Protein AF-A0A0F9T8N3-F1 (afdb_monomer_lite)

pLDDT: mean 82.95, std 15.6, range [21.98, 98.44]

Secondary structure (DSSP, 8-state):
-------EE--SSTTSS-HHHHHHHHHHHHHHHHHHT--EEB-TT-THHHHBTT--PPBPPSS---EEE-TT--S-TTTSSPPPTT-EEE------GGGTGGGHHHHHHHTPBPHHHHHHHHHHHHHS--BTTB-EEEEEE--GGGGSTT--PPPHHHHHHHHHHHGGGSSS-EEEEEES-HHHHHHHHGGG--B----SSHHHHHHHHHHHHTT-SEEE--SSHHHHHHHHH-TT--EEEEEETTTTEEEE--TTSS-SSPPP------EEEET-TTPPPTTSEEEESS--SS-SEE--TTS-SS-TT-EEEEEEES-GGGS---GGGGT-TTS-GGG-HHHHHHHHHHHHEEEEEEEEEEEEBHHHHHHHHHHS-HHHHHHHHHHHHB--GGG-GGGB--S-B-HHHHHHHHHHHT-EEEEEE---SGGGGTS-EEEEEEE-

Sequence (444 aa):
MFIAMEKLDCYETVGNRSYGNELFQYAALKIYAKERGCEVQIPKGWIGRELFEGCNDPVLSSSPRPHIDLGSSQLPIWSNGVLGPDCDVYGYFQYHTSHYAPYKDFFRKLFVPKNELREKTDSFLRQHPRGVSSSLICIHIRRGDYCNPPNRVAPSQWYVDWLDKNLERFDNPTIFIASDDLEMVIPDFKKYAPVMCKPTNEAMGMFLDHYVMQHADVLLASNSTFSFTAAMLNEKGGEFWRPDYQGEKLVSFDPWDSDPISPFPHHKAVKLHLGCGRQRLEGYVNIDCRKSKGTDVVCDIRALPYAENSVDTIESYHVFEHMPVCLHANVDDKYGEKYGLLITVLKEWYRVLKPGGNLVIEMPDLDKVLEVYLEADEAGKEKLLIGIYGSFRGGDDTDIHRWGANEARLDYMLVKAGFKYIKFTEAQDYHRDFCPCLRVEAIK

Foldseek 3Di:
DDDDQFAPEAPDQAQPDDPLLNLLVVLLNVVLCVLVVHAYADDPNGCLVVWAPPPPGHHHDPDDAAEDECEPPQDRPNPDDDPDGRYHYDDSNQHFLLVCLVVLVVSLNSRHTDPVLVVVLVVVCVVQDDDPQEFEEEEEFEDPPQVDPPHDGQDLVQVVVVCVVCVVVHHHYAYEYDYPCCVVNCVSCVVVVHDYDDDPDDVSRLSSSLCVLLAGLEYEDELDSSSLVSLSNNPPNHWYWYDDQVVSHIDTDRSNRGRSGDPNPPPLQAEAEEQCPQPADPSYQYEHCDDYVRHPYNDDLLADPAAFQAHQEYEYEAQLLLDDADCVVVVDCVCPPVRGSSLSSLLNVNRRHHAFHKYKYKAFAVVQLVVVLVVDDPVLVVLSVCSAFFDCPPVDSSRGRNGHDHPVVVVVSNVSSPWDPKDKDADDDPCVVRHHMIMIMTGD

Radius of gyration: 29.9 Å; chains: 1; bounding box: 74×40×86 Å

InterPro domains:
  IPR002516 Glycosyl transferase, family 11 [PF01531] (84-237)
  IPR002516 Glycosyl transferase, family 11 [PTHR11927] (17-236)
  IPR013216 Methyltransferase type 11 [PF08241] (297-361)
  IPR029063 S-adenosyl-L-methionine-dependent methyltransferase superfamily [G3DSA:3.40.50.150] (272-434)
  IPR029063 S-adenosyl-L-methionine-dependent methyltransferase superfamily [SSF53335] (293-431)

Organism: NCBI:txid412755

Structure (mmCIF, N/CA/C/O backbone):
data_AF-A0A0F9T8N3-F1
#
_entry.id   AF-A0A0F9T8N3-F1
#
loop_
_atom_site.group_PDB
_atom_site.id
_atom_site.type_symbol
_atom_site.label_atom_id
_atom_site.label_alt_id
_atom_site.label_comp_id
_atom_site.label_asym_id
_atom_site.label_entity_id
_atom_site.label_seq_id
_atom_site.pdbx_PDB_ins_code
_atom_site.Cartn_x
_atom_site.Cartn_y
_atom_site.Cartn_z
_atom_site.occupancy
_atom_site.B_iso_or_equiv
_atom_site.auth_seq_id
_atom_site.auth_comp_id
_atom_site.auth_asym_id
_atom_site.auth_atom_id
_atom_site.pdbx_PDB_model_num
ATOM 1 N N . MET A 1 1 ? 20.100 -17.324 42.362 1.00 23.47 1 MET A N 1
ATOM 2 C CA . MET A 1 1 ? 20.899 -17.367 41.122 1.00 23.47 1 MET A CA 1
ATOM 3 C C . MET A 1 1 ? 20.489 -16.147 40.321 1.00 23.47 1 MET A C 1
ATOM 5 O O . MET A 1 1 ? 19.392 -16.121 39.785 1.00 23.47 1 MET A O 1
ATOM 9 N N . PHE A 1 2 ? 21.279 -15.082 40.448 1.00 21.98 2 PHE A N 1
ATOM 10 C CA . PHE A 1 2 ? 21.003 -13.757 39.899 1.00 21.98 2 PHE A CA 1
ATOM 11 C C . PHE A 1 2 ? 21.399 -13.759 38.426 1.00 21.98 2 PHE A C 1
ATOM 13 O O . PHE A 1 2 ? 22.580 -13.873 38.112 1.00 21.98 2 PHE A O 1
ATOM 20 N N . ILE A 1 3 ? 20.409 -13.687 37.544 1.00 22.20 3 ILE A N 1
ATOM 21 C CA . ILE A 1 3 ? 20.618 -13.355 36.139 1.00 22.20 3 ILE A CA 1
ATOM 22 C C . ILE A 1 3 ? 20.354 -11.857 36.058 1.00 22.20 3 ILE A C 1
ATOM 24 O O . ILE A 1 3 ? 19.291 -11.397 36.478 1.00 22.20 3 ILE A O 1
ATOM 28 N N . ALA A 1 4 ? 21.370 -11.106 35.641 1.00 24.67 4 ALA A N 1
ATOM 29 C CA . ALA A 1 4 ? 21.288 -9.670 35.453 1.00 24.67 4 ALA A CA 1
ATOM 30 C C . ALA A 1 4 ? 20.106 -9.360 34.525 1.00 24.67 4 ALA A C 1
ATOM 32 O O . ALA A 1 4 ? 20.052 -9.818 33.387 1.00 24.67 4 ALA A O 1
ATOM 33 N N . MET A 1 5 ? 19.125 -8.647 35.074 1.00 30.55 5 MET A N 1
ATOM 34 C CA . MET A 1 5 ? 18.018 -8.062 34.334 1.00 30.55 5 MET A CA 1
ATOM 35 C C . MET A 1 5 ? 18.575 -6.871 33.565 1.00 30.55 5 MET A C 1
ATOM 37 O O . MET A 1 5 ? 18.751 -5.795 34.134 1.00 30.55 5 MET A O 1
ATOM 41 N N . GLU A 1 6 ? 18.894 -7.076 32.295 1.00 30.94 6 GLU A N 1
ATOM 42 C CA . GLU A 1 6 ? 19.261 -5.983 31.407 1.00 30.94 6 GLU A CA 1
ATOM 43 C C . GLU A 1 6 ? 17.994 -5.470 30.716 1.00 30.94 6 GLU A C 1
ATOM 45 O O . GLU A 1 6 ? 17.181 -6.227 30.178 1.00 30.94 6 GLU A O 1
ATOM 50 N N . LYS A 1 7 ? 17.772 -4.166 30.861 1.00 33.81 7 LYS A N 1
ATOM 51 C CA . LYS A 1 7 ? 16.588 -3.454 30.394 1.00 33.81 7 LYS A CA 1
ATOM 52 C C . LYS A 1 7 ? 16.575 -3.440 28.867 1.00 33.81 7 LYS A C 1
ATOM 54 O O . LYS A 1 7 ? 17.616 -3.261 28.235 1.00 33.81 7 LYS A O 1
ATOM 59 N N . LEU A 1 8 ? 15.398 -3.620 28.273 1.00 36.78 8 LEU A N 1
ATOM 60 C CA . LEU A 1 8 ? 15.206 -3.348 26.855 1.00 36.78 8 LEU A CA 1
ATOM 61 C C . LEU A 1 8 ? 14.722 -1.904 26.737 1.00 36.78 8 LEU A C 1
ATOM 63 O O . LEU A 1 8 ? 13.536 -1.609 26.866 1.00 36.78 8 LEU A O 1
ATOM 67 N N . ASP A 1 9 ? 15.651 -0.989 26.529 1.00 40.28 9 ASP A N 1
ATOM 68 C CA . ASP A 1 9 ? 15.344 0.432 26.467 1.00 40.28 9 ASP A CA 1
ATOM 69 C C . ASP A 1 9 ? 15.133 0.837 25.006 1.00 40.28 9 ASP A C 1
ATOM 71 O O . ASP A 1 9 ? 16.091 1.103 24.300 1.00 40.28 9 ASP A O 1
ATOM 75 N N . CYS A 1 10 ? 13.884 0.835 24.528 1.00 36.09 10 CYS A N 1
ATOM 76 C CA . CYS A 1 10 ? 13.581 1.114 23.122 1.00 36.09 10 CYS A CA 1
ATOM 77 C C . CYS A 1 10 ? 13.304 2.599 22.852 1.00 36.09 10 CYS A C 1
ATOM 79 O O . CYS A 1 10 ? 12.267 3.118 23.273 1.00 36.09 10 CYS A O 1
ATOM 81 N N . TYR A 1 11 ? 14.160 3.264 22.070 1.00 42.41 11 TYR A N 1
ATOM 82 C CA . TYR A 1 11 ? 13.862 4.577 21.488 1.00 42.41 11 TYR A CA 1
ATOM 83 C C . TYR A 1 11 ? 13.110 4.513 20.138 1.00 42.41 11 TYR A C 1
ATOM 85 O O . TYR A 1 11 ? 13.311 3.628 19.309 1.00 42.41 11 TYR A O 1
ATOM 93 N N . GLU A 1 12 ? 12.266 5.533 19.936 1.00 38.94 12 GLU A N 1
ATOM 94 C CA . GLU A 1 12 ? 11.728 6.065 18.667 1.00 38.94 12 GLU A CA 1
ATOM 95 C C . GLU A 1 12 ? 10.591 5.369 17.900 1.00 38.94 12 GLU A C 1
ATOM 97 O O . GLU A 1 12 ? 10.135 5.906 16.888 1.00 38.94 12 GLU A O 1
ATOM 102 N N . THR A 1 13 ? 10.047 4.246 18.365 1.00 46.28 13 THR A N 1
ATOM 103 C CA . THR A 1 13 ? 8.882 3.641 17.686 1.00 46.28 13 THR A CA 1
ATOM 104 C C . THR A 1 13 ? 7.571 4.323 18.059 1.00 46.28 13 THR A C 1
ATOM 106 O O . THR A 1 13 ? 6.827 4.750 17.177 1.00 46.28 13 THR A O 1
ATOM 109 N N . VAL A 1 14 ? 7.332 4.476 19.358 1.00 42.09 14 VAL A N 1
ATOM 110 C CA . VAL A 1 14 ? 6.083 4.953 19.957 1.00 42.09 14 VAL A CA 1
ATOM 111 C C . VAL A 1 14 ? 6.136 6.480 20.171 1.00 42.09 14 VAL A C 1
ATOM 113 O O . VAL A 1 14 ? 6.988 6.950 20.917 1.00 42.09 14 VAL A O 1
ATOM 116 N N . GLY A 1 15 ? 5.248 7.271 19.552 1.00 35.16 15 GLY A N 1
ATOM 117 C CA . GLY A 1 15 ? 5.196 8.742 19.684 1.00 35.16 15 GLY A CA 1
ATOM 118 C C . GLY A 1 15 ? 5.500 9.546 18.408 1.00 35.16 15 GLY A C 1
ATOM 119 O O . GLY A 1 15 ? 5.408 10.769 18.441 1.00 35.16 15 GLY A O 1
ATOM 120 N N . ASN A 1 16 ? 5.862 8.885 17.299 1.00 39.91 16 ASN A N 1
ATOM 121 C CA . ASN A 1 16 ? 6.249 9.518 16.022 1.00 39.91 16 ASN A CA 1
ATOM 122 C C . ASN A 1 16 ? 5.391 9.060 14.823 1.00 39.91 16 ASN A C 1
ATOM 124 O O . ASN A 1 16 ? 5.758 9.287 13.667 1.00 39.91 16 ASN A O 1
ATOM 128 N N . ARG A 1 17 ? 4.287 8.337 15.059 1.00 56.03 17 ARG A N 1
ATOM 129 C CA . ARG A 1 17 ? 3.498 7.671 14.005 1.00 56.03 17 ARG A CA 1
ATOM 130 C C . ARG A 1 17 ? 1.997 7.732 14.302 1.00 56.03 17 ARG A C 1
ATOM 132 O O . ARG A 1 17 ? 1.576 8.080 15.393 1.00 56.03 17 ARG A O 1
ATOM 139 N N . SER A 1 18 ? 1.166 7.379 13.318 1.00 70.44 18 SER A N 1
ATOM 140 C CA . SER A 1 18 ? -0.295 7.354 13.478 1.00 70.44 18 SER A CA 1
ATOM 141 C C . SER A 1 18 ? -0.723 6.422 14.622 1.00 70.44 18 SER A C 1
ATOM 143 O O . SER A 1 18 ? -0.261 5.283 14.671 1.00 70.44 18 SER A O 1
ATOM 145 N N . TYR A 1 19 ? -1.668 6.861 15.455 1.00 81.44 19 TYR A N 1
ATOM 146 C CA . TYR A 1 19 ? -2.186 6.190 16.661 1.00 81.44 19 TYR A CA 1
ATOM 147 C C . TYR A 1 19 ? -2.216 4.645 16.646 1.00 81.44 19 TYR A C 1
ATOM 149 O O . TYR A 1 19 ? -1.677 4.010 17.547 1.00 81.44 19 TYR A O 1
ATOM 157 N N . GLY A 1 20 ? -2.795 4.013 15.616 1.00 85.56 20 GLY A N 1
ATOM 158 C CA . GLY A 1 20 ? -2.888 2.545 15.534 1.00 85.56 20 GLY A CA 1
ATOM 159 C C . GLY A 1 20 ? -1.531 1.827 15.465 1.00 85.56 20 GLY A C 1
ATOM 160 O O . GLY A 1 20 ? -1.391 0.723 15.987 1.00 85.56 20 GLY A O 1
ATOM 161 N N . ASN A 1 21 ? -0.514 2.457 14.872 1.00 85.19 21 ASN A N 1
ATOM 162 C CA . ASN A 1 21 ? 0.845 1.909 14.815 1.00 85.19 21 ASN A CA 1
ATOM 163 C C . ASN A 1 21 ? 1.481 1.887 16.206 1.00 85.19 21 ASN A C 1
ATOM 165 O O . ASN A 1 21 ? 2.133 0.910 16.565 1.00 85.19 21 ASN A O 1
ATOM 169 N N . GLU A 1 22 ? 1.245 2.934 16.996 1.00 86.81 22 GLU A N 1
ATOM 170 C CA . GLU A 1 22 ? 1.796 3.051 18.345 1.00 86.81 22 GLU A CA 1
ATOM 171 C C . GLU A 1 22 ? 1.259 1.966 19.278 1.00 86.81 22 GLU A C 1
ATOM 173 O O . GLU A 1 22 ? 2.001 1.467 20.123 1.00 86.81 22 GLU A O 1
ATOM 178 N N . LEU A 1 23 ? 0.003 1.539 19.094 1.00 92.19 23 LEU A N 1
ATOM 179 C CA . LEU A 1 23 ? -0.562 0.424 19.858 1.00 92.19 23 LEU A CA 1
ATOM 180 C C . LEU A 1 23 ? 0.153 -0.897 19.537 1.00 92.19 23 LEU A C 1
ATOM 182 O O . LEU A 1 23 ? 0.527 -1.625 20.453 1.00 92.19 23 LEU A O 1
ATOM 186 N N . PHE A 1 24 ? 0.411 -1.200 18.259 1.00 91.62 24 PHE A N 1
ATOM 187 C CA . PHE A 1 24 ? 1.183 -2.394 17.883 1.00 91.62 24 PHE A CA 1
ATOM 188 C C . PHE A 1 24 ? 2.603 -2.362 18.444 1.00 91.62 24 PHE A C 1
ATOM 190 O O . PHE A 1 24 ? 3.082 -3.369 18.969 1.00 91.62 24 PHE A O 1
ATOM 197 N N . GLN A 1 25 ? 3.252 -1.200 18.377 1.00 88.12 25 GLN A N 1
ATOM 198 C CA . GLN A 1 25 ? 4.602 -1.012 18.891 1.00 88.12 25 GLN A CA 1
ATOM 199 C C . GLN A 1 25 ? 4.673 -1.190 20.402 1.00 88.12 25 GLN A C 1
ATOM 201 O O . GLN A 1 25 ? 5.461 -2.004 20.883 1.00 88.12 25 GLN A O 1
ATOM 206 N N . TYR A 1 26 ? 3.800 -0.516 21.149 1.00 92.00 26 TYR A N 1
ATOM 207 C CA . TYR A 1 26 ? 3.738 -0.677 22.594 1.00 92.00 26 TYR A CA 1
ATOM 208 C C . TYR A 1 26 ? 3.430 -2.130 22.980 1.00 92.00 26 TYR A C 1
ATOM 210 O O . TYR A 1 26 ? 4.138 -2.719 23.794 1.00 92.00 26 TYR A O 1
ATOM 218 N N . ALA A 1 27 ? 2.437 -2.757 22.343 1.00 94.75 27 ALA A N 1
ATOM 219 C CA . ALA A 1 27 ? 2.073 -4.138 22.635 1.00 94.75 27 ALA A CA 1
ATOM 220 C C . ALA A 1 27 ? 3.212 -5.126 22.360 1.00 94.75 27 ALA A C 1
ATOM 222 O O . ALA A 1 27 ? 3.481 -5.986 23.197 1.00 94.75 27 ALA A O 1
ATOM 223 N N . ALA A 1 28 ? 3.905 -4.995 21.226 1.00 91.81 28 ALA A N 1
ATOM 224 C CA . ALA A 1 28 ? 5.036 -5.849 20.878 1.00 91.81 28 ALA A CA 1
ATOM 225 C C . ALA A 1 28 ? 6.149 -5.779 21.930 1.00 91.81 28 ALA A C 1
ATOM 227 O O . ALA A 1 28 ? 6.637 -6.817 22.381 1.00 91.81 28 ALA A O 1
ATOM 228 N N . LEU A 1 29 ? 6.503 -4.566 22.364 1.00 88.75 29 LEU A N 1
ATOM 229 C CA . LEU A 1 29 ? 7.521 -4.345 23.391 1.00 88.75 29 LEU A CA 1
ATOM 230 C C . LEU A 1 29 ? 7.099 -4.925 24.744 1.00 88.75 29 LEU A C 1
ATOM 232 O O . LEU A 1 29 ? 7.886 -5.600 25.405 1.00 88.75 29 LEU A O 1
ATOM 236 N N . LYS A 1 30 ? 5.839 -4.733 25.148 1.00 92.62 30 LYS A N 1
ATOM 237 C CA . LYS A 1 30 ? 5.315 -5.293 26.402 1.00 92.62 30 LYS A CA 1
ATOM 238 C C . LYS A 1 30 ? 5.228 -6.820 26.372 1.00 92.62 30 LYS A C 1
ATOM 240 O O . LYS A 1 30 ? 5.481 -7.449 27.398 1.00 92.62 30 LYS A O 1
ATOM 245 N N . ILE A 1 31 ? 4.900 -7.420 25.226 1.00 93.56 31 ILE A N 1
ATOM 246 C CA . ILE A 1 31 ? 4.918 -8.879 25.039 1.00 93.56 31 ILE A CA 1
ATOM 247 C C . ILE A 1 31 ? 6.353 -9.396 25.127 1.00 93.56 31 ILE A C 1
ATOM 249 O O . ILE A 1 31 ? 6.613 -10.322 25.888 1.00 93.56 31 ILE A O 1
ATOM 253 N N . TYR A 1 32 ? 7.298 -8.762 24.432 1.00 89.50 32 TYR A N 1
ATOM 254 C CA . TYR A 1 32 ? 8.711 -9.122 24.531 1.00 89.50 32 TYR A CA 1
ATOM 255 C C . TYR A 1 32 ? 9.209 -9.070 25.979 1.00 89.50 32 TYR A C 1
ATOM 257 O O . TYR A 1 32 ? 9.797 -10.031 26.469 1.00 89.50 32 TYR A O 1
ATOM 265 N N . ALA A 1 33 ? 8.908 -7.986 26.694 1.00 87.69 33 ALA A N 1
ATOM 266 C CA . ALA A 1 33 ? 9.271 -7.832 28.097 1.00 87.69 33 ALA A CA 1
ATOM 267 C C . ALA A 1 33 ? 8.669 -8.906 29.000 1.00 87.69 33 ALA A C 1
ATOM 269 O O . ALA A 1 33 ? 9.348 -9.418 29.889 1.00 87.69 33 ALA A O 1
ATOM 270 N N . LYS A 1 34 ? 7.419 -9.298 28.740 1.00 89.44 34 LYS A N 1
ATOM 271 C CA . LYS A 1 34 ? 6.764 -10.405 29.437 1.00 89.44 34 LYS A CA 1
ATOM 272 C C . LYS A 1 34 ? 7.476 -11.740 29.183 1.00 89.44 34 LYS A C 1
ATOM 274 O O . LYS A 1 34 ? 7.711 -12.471 30.139 1.00 89.44 34 LYS A O 1
ATOM 279 N N . GLU A 1 35 ? 7.837 -12.034 27.935 1.00 88.88 35 GLU A N 1
ATOM 280 C CA . GLU A 1 35 ? 8.493 -13.290 27.534 1.00 88.88 35 GLU A CA 1
ATOM 281 C C . GLU A 1 35 ? 9.959 -13.380 27.982 1.00 88.88 35 GLU A C 1
ATOM 283 O O . GLU A 1 35 ? 10.476 -14.469 28.234 1.00 88.88 35 GLU A O 1
ATOM 288 N N . ARG A 1 36 ? 10.651 -12.241 28.082 1.00 84.75 36 ARG A N 1
ATOM 289 C CA . ARG A 1 36 ? 12.075 -12.178 28.449 1.00 84.75 36 ARG A CA 1
ATOM 290 C C . ARG A 1 36 ? 12.331 -11.782 29.899 1.00 84.75 36 ARG A C 1
ATOM 292 O O . ARG A 1 36 ? 13.467 -11.876 30.351 1.00 84.75 36 ARG A O 1
ATOM 299 N N . GLY A 1 37 ? 11.303 -11.356 30.631 1.00 83.81 37 GLY A N 1
ATOM 300 C CA . GLY A 1 37 ? 11.442 -10.875 32.004 1.00 83.81 37 GLY A CA 1
ATOM 301 C C . GLY A 1 37 ? 12.258 -9.583 32.112 1.00 83.81 37 GLY A C 1
ATOM 302 O O . GLY A 1 37 ? 12.978 -9.409 33.093 1.00 83.81 37 GLY A O 1
ATOM 303 N N . CYS A 1 38 ? 12.172 -8.701 31.111 1.00 79.62 38 CYS A N 1
ATOM 304 C CA . CYS A 1 38 ? 12.873 -7.415 31.091 1.00 79.62 38 CYS A CA 1
ATOM 305 C C . CYS A 1 38 ? 11.910 -6.232 31.287 1.00 79.62 38 CYS A C 1
ATOM 307 O O . CYS A 1 38 ? 10.689 -6.376 31.238 1.00 79.62 38 CYS A O 1
ATOM 309 N N . GLU A 1 39 ? 12.466 -5.048 31.532 1.00 82.50 39 GLU A N 1
ATOM 310 C CA . GLU A 1 39 ? 11.720 -3.789 31.623 1.00 82.50 39 GLU A CA 1
ATOM 311 C C . GLU A 1 39 ? 11.830 -3.020 30.300 1.00 82.50 39 GLU A C 1
ATOM 313 O O . GLU A 1 39 ? 12.835 -3.165 29.603 1.00 82.50 39 GLU A O 1
ATOM 318 N N . VAL A 1 40 ? 10.807 -2.226 29.962 1.00 83.88 40 VAL A N 1
ATOM 319 C CA . VAL A 1 40 ? 10.814 -1.348 28.782 1.00 83.88 40 VAL A CA 1
ATOM 320 C C . VAL A 1 40 ? 10.869 0.114 29.196 1.00 83.88 40 VAL A C 1
ATOM 322 O O . VAL A 1 40 ? 10.146 0.523 30.103 1.00 83.88 40 VAL A O 1
ATOM 325 N N . GLN A 1 41 ? 11.684 0.911 28.511 1.00 85.50 41 GLN A N 1
ATOM 326 C CA . GLN A 1 41 ? 11.616 2.373 28.576 1.00 85.50 41 GLN A CA 1
ATOM 327 C C . GLN A 1 41 ? 10.788 2.924 27.416 1.00 85.50 41 GLN A C 1
ATOM 329 O O . GLN A 1 41 ? 10.918 2.466 26.286 1.00 85.50 41 GLN A O 1
ATOM 334 N N . ILE A 1 42 ? 9.941 3.917 27.696 1.00 84.69 42 ILE A N 1
ATOM 335 C CA . ILE A 1 42 ? 8.994 4.494 26.727 1.00 84.69 42 ILE A CA 1
ATOM 336 C C . ILE A 1 42 ? 9.136 6.021 26.698 1.00 84.69 42 ILE A C 1
ATOM 338 O O . ILE A 1 42 ? 9.351 6.626 27.759 1.00 84.69 42 ILE A O 1
ATOM 342 N N . PRO A 1 43 ? 8.976 6.692 25.538 1.00 82.38 43 PRO A N 1
ATOM 343 C CA . PRO A 1 43 ? 9.155 8.140 25.452 1.00 82.38 43 PRO A CA 1
ATOM 344 C C . PRO A 1 43 ? 8.264 8.906 26.421 1.00 82.38 43 PRO A C 1
ATOM 346 O O . PRO A 1 43 ? 7.100 8.561 26.639 1.00 82.38 43 PRO A O 1
ATOM 349 N N . LYS A 1 44 ? 8.813 9.975 27.012 1.00 82.69 44 LYS A N 1
ATOM 350 C CA . LYS A 1 44 ? 8.049 10.851 27.913 1.00 82.69 44 LYS A CA 1
ATOM 351 C C . LYS A 1 44 ? 6.844 11.471 27.202 1.00 82.69 44 LYS A C 1
ATOM 353 O O . LYS A 1 44 ? 5.804 11.630 27.823 1.00 82.69 44 LYS A O 1
ATOM 358 N N . GLY A 1 45 ? 7.009 11.817 25.924 1.00 81.00 45 GLY A N 1
ATOM 359 C CA . GLY A 1 45 ? 5.989 12.468 25.103 1.00 81.00 45 GLY A CA 1
ATOM 360 C C . GLY A 1 45 ? 4.977 11.526 24.452 1.00 81.00 45 GLY A C 1
ATOM 361 O O . GLY A 1 45 ? 4.163 11.995 23.667 1.00 81.00 45 GLY A O 1
ATOM 362 N N . TRP A 1 46 ? 5.014 10.216 24.725 1.00 85.12 46 TRP A N 1
ATOM 363 C CA . TRP A 1 46 ? 4.031 9.315 24.131 1.00 85.12 46 TRP A CA 1
ATOM 364 C C . TRP A 1 46 ? 2.628 9.548 24.705 1.00 85.12 46 TRP A C 1
ATOM 366 O O . TRP A 1 46 ? 2.407 9.401 25.910 1.00 85.12 46 TRP A O 1
ATOM 376 N N . ILE A 1 47 ? 1.668 9.819 23.816 1.00 83.69 47 ILE A N 1
ATOM 377 C CA . ILE A 1 47 ? 0.271 10.118 24.153 1.00 83.69 47 ILE A CA 1
ATOM 378 C C . ILE A 1 47 ? -0.418 8.982 24.927 1.00 83.69 47 ILE A C 1
ATOM 380 O O . ILE A 1 47 ? -1.303 9.236 25.740 1.00 83.69 47 ILE A O 1
ATOM 384 N N . GLY A 1 48 ? 0.005 7.722 24.760 1.00 87.81 48 GLY A N 1
ATOM 385 C CA . GLY A 1 48 ? -0.578 6.587 25.488 1.00 87.81 48 GLY A CA 1
ATOM 386 C C . GLY A 1 48 ? -0.472 6.707 27.011 1.00 87.81 48 GLY A C 1
ATOM 387 O O . GLY A 1 48 ? -1.370 6.252 27.717 1.00 87.81 48 GLY A O 1
ATOM 388 N N . ARG A 1 49 ? 0.544 7.420 27.524 1.00 89.69 49 ARG A N 1
ATOM 389 C CA . ARG A 1 49 ? 0.670 7.750 28.957 1.00 89.69 49 ARG A CA 1
ATOM 390 C C . ARG A 1 49 ? -0.480 8.619 29.465 1.00 89.69 49 ARG A C 1
ATOM 392 O O . ARG A 1 49 ? -0.819 8.576 30.649 1.00 89.69 49 ARG A O 1
ATOM 399 N N . GLU A 1 50 ? -1.079 9.423 28.592 1.00 88.38 50 GLU A N 1
ATOM 400 C CA . GLU A 1 50 ? -2.237 10.260 28.900 1.00 88.38 50 GLU A CA 1
ATOM 401 C C . GLU A 1 50 ? -3.548 9.486 28.743 1.00 88.38 50 GLU A C 1
ATOM 403 O O . GLU A 1 50 ? -4.454 9.687 29.550 1.00 88.38 50 GLU A O 1
ATOM 408 N N . LEU A 1 51 ? -3.617 8.566 27.775 1.00 88.75 51 LEU A N 1
ATOM 409 C CA . LEU A 1 51 ? -4.851 7.888 27.370 1.00 88.75 51 LEU A CA 1
ATOM 410 C C . LEU A 1 51 ? -5.174 6.619 28.166 1.00 88.75 51 LEU A C 1
ATOM 412 O O . LEU A 1 51 ? -6.342 6.374 28.479 1.00 88.75 51 LEU A O 1
ATOM 416 N N . PHE A 1 52 ? -4.165 5.814 28.495 1.00 92.31 52 PHE A N 1
ATOM 417 C CA . PHE A 1 52 ? -4.357 4.473 29.041 1.00 92.31 52 PHE A CA 1
ATOM 418 C C . PHE A 1 52 ? -3.892 4.355 30.493 1.00 92.31 52 PHE A C 1
ATOM 420 O O . PHE A 1 52 ? -2.961 5.026 30.947 1.00 92.31 52 PHE A O 1
ATOM 427 N N . GLU A 1 53 ? -4.569 3.484 31.230 1.00 92.94 53 GLU A N 1
ATOM 428 C CA . GLU A 1 53 ? -4.197 3.086 32.581 1.00 92.94 53 GLU A CA 1
ATOM 429 C C . GLU A 1 53 ? -2.907 2.256 32.556 1.00 92.94 53 GLU A C 1
ATOM 431 O O . GLU A 1 53 ? -2.657 1.482 31.634 1.00 92.94 53 GLU A O 1
ATOM 436 N N . GLY A 1 54 ? -2.065 2.405 33.581 1.00 87.12 54 GLY A N 1
ATOM 437 C CA . GLY A 1 54 ? -0.863 1.576 33.739 1.00 87.12 54 GLY A CA 1
ATOM 438 C C . GLY A 1 54 ? 0.288 1.850 32.757 1.00 87.12 54 GLY A C 1
ATOM 439 O O . GLY A 1 54 ? 1.299 1.161 32.825 1.00 87.12 54 GLY A O 1
ATOM 440 N N . CYS A 1 55 ? 0.193 2.870 31.896 1.00 89.56 55 CYS A N 1
ATOM 441 C CA . CYS A 1 55 ? 1.285 3.317 31.016 1.00 89.56 55 CYS A CA 1
ATOM 442 C C . CYS A 1 55 ? 2.311 4.201 31.764 1.00 89.56 55 CYS A C 1
ATOM 444 O O . CYS A 1 55 ? 2.579 5.350 31.399 1.00 89.56 55 CYS A O 1
ATOM 446 N N . ASN A 1 56 ? 2.872 3.679 32.859 1.00 88.94 56 ASN A N 1
ATOM 447 C CA . ASN A 1 56 ? 3.836 4.353 33.737 1.00 88.94 56 ASN A CA 1
ATOM 448 C C . ASN A 1 56 ? 5.266 3.801 33.601 1.00 88.94 56 ASN A C 1
ATOM 450 O O . ASN A 1 56 ? 6.075 3.978 34.510 1.00 88.94 56 ASN A O 1
ATOM 454 N N . ASP A 1 57 ? 5.575 3.166 32.466 1.00 90.06 57 ASP A N 1
ATOM 455 C CA . ASP A 1 57 ? 6.897 2.613 32.161 1.00 90.06 57 ASP A CA 1
ATOM 456 C C . ASP A 1 57 ? 8.000 3.669 32.364 1.00 90.06 57 ASP A C 1
ATOM 458 O O . ASP A 1 57 ? 7.742 4.860 32.120 1.00 90.06 57 ASP A O 1
ATOM 462 N N . PRO A 1 58 ? 9.222 3.288 32.778 1.00 88.56 58 PRO A N 1
ATOM 463 C CA . PRO A 1 58 ? 10.325 4.227 32.919 1.00 88.56 58 PRO A CA 1
ATOM 464 C C . PRO A 1 58 ? 10.528 5.097 31.679 1.00 88.56 58 PRO A C 1
ATOM 466 O O . PRO A 1 58 ? 10.316 4.686 30.536 1.00 88.56 58 PRO A O 1
ATOM 469 N N . VAL A 1 59 ? 10.915 6.346 31.919 1.00 84.44 59 VAL A N 1
ATOM 470 C CA . VAL A 1 59 ? 11.237 7.278 30.841 1.00 84.44 59 VAL A CA 1
ATOM 471 C C . VAL A 1 59 ? 12.615 6.933 30.290 1.00 84.44 59 VAL A C 1
ATOM 473 O O . VAL A 1 59 ? 13.521 6.592 31.049 1.00 84.44 59 VAL A O 1
ATOM 476 N N . LEU A 1 60 ? 12.758 7.051 28.974 1.00 73.62 60 LEU A N 1
ATOM 477 C CA . LEU A 1 60 ? 14.024 6.865 28.271 1.00 73.62 60 LEU A CA 1
ATOM 478 C C . LEU A 1 60 ? 15.168 7.694 28.862 1.00 73.62 60 LEU A C 1
ATOM 480 O O . LEU A 1 60 ? 15.010 8.888 29.135 1.00 73.62 60 LEU A O 1
ATOM 484 N N . SER A 1 61 ? 16.329 7.055 29.022 1.00 69.50 61 SER A N 1
ATOM 485 C CA . SER A 1 61 ? 17.577 7.739 29.370 1.00 69.50 61 SER A CA 1
ATOM 486 C C . SER A 1 61 ? 18.164 8.492 28.166 1.00 69.50 61 SER A C 1
ATOM 488 O O . SER A 1 61 ? 17.920 8.144 27.016 1.00 69.50 61 SER A O 1
ATOM 490 N N . SER A 1 62 ? 18.961 9.532 28.420 1.00 64.69 62 SER A N 1
ATOM 491 C CA . SER A 1 62 ? 19.580 10.373 27.382 1.00 64.69 62 SER A CA 1
ATOM 492 C C . SER A 1 62 ? 20.883 9.807 26.793 1.00 64.69 62 SER A C 1
ATOM 494 O O . SER A 1 62 ? 21.593 10.522 26.087 1.00 64.69 62 SER A O 1
ATOM 496 N N . SER A 1 63 ? 21.250 8.565 27.115 1.00 65.81 63 SER A N 1
ATOM 497 C CA . SER A 1 63 ? 22.509 7.955 26.671 1.00 65.81 63 SER A CA 1
ATOM 498 C C . SER A 1 63 ? 22.340 7.245 25.321 1.00 65.81 63 SER A C 1
ATOM 500 O O . SER A 1 63 ? 21.362 6.519 25.159 1.00 65.81 63 SER A O 1
ATOM 502 N N . PRO A 1 64 ? 23.280 7.404 24.369 1.00 64.69 64 PRO A N 1
ATOM 503 C CA . PRO A 1 64 ? 23.222 6.725 23.075 1.00 64.69 64 PRO A CA 1
ATOM 504 C C . PRO A 1 64 ? 23.403 5.207 23.225 1.00 64.69 64 PRO A C 1
ATOM 506 O O . PRO A 1 64 ? 24.242 4.758 24.011 1.00 64.69 64 PRO A O 1
ATOM 509 N N . ARG A 1 65 ? 22.635 4.429 22.453 1.00 70.00 65 ARG A N 1
ATOM 510 C CA . ARG A 1 65 ? 22.557 2.960 22.514 1.00 70.00 65 ARG A CA 1
ATOM 511 C C . ARG A 1 65 ? 22.668 2.328 21.121 1.00 70.00 65 ARG A C 1
ATOM 513 O O . ARG A 1 65 ? 22.454 3.016 20.122 1.00 70.00 65 ARG A O 1
ATOM 520 N N . PRO A 1 66 ? 23.013 1.031 21.014 1.00 71.69 66 PRO A N 1
ATOM 521 C CA . PRO A 1 66 ? 22.961 0.311 19.747 1.00 71.69 66 PRO A CA 1
ATOM 522 C C . PRO A 1 66 ? 21.536 0.292 19.182 1.00 71.69 66 PRO A C 1
ATOM 524 O O . PRO A 1 66 ? 20.604 -0.103 19.877 1.00 71.69 66 PRO A O 1
ATOM 527 N N . HIS A 1 67 ? 21.383 0.684 17.918 1.00 71.06 67 HIS A N 1
ATOM 528 C CA . HIS A 1 67 ? 20.097 0.714 17.226 1.00 71.06 67 HIS A CA 1
ATOM 529 C C . HIS A 1 67 ? 19.877 -0.565 16.415 1.00 71.06 67 HIS A C 1
ATOM 531 O O . HIS A 1 67 ? 20.724 -0.946 15.604 1.00 71.06 67 HIS A O 1
ATOM 537 N N . ILE A 1 68 ? 18.732 -1.212 16.614 1.00 72.50 68 ILE A N 1
ATOM 538 C CA . ILE A 1 68 ? 18.309 -2.413 15.897 1.00 72.50 68 ILE A CA 1
ATOM 539 C C . ILE A 1 68 ? 17.072 -2.067 15.068 1.00 72.50 68 ILE A C 1
ATOM 541 O O . ILE A 1 68 ? 15.967 -1.940 15.597 1.00 72.50 68 ILE A O 1
ATOM 545 N N . ASP A 1 69 ? 17.259 -1.946 13.755 1.00 69.12 69 ASP A N 1
ATOM 546 C CA . ASP A 1 69 ? 16.158 -1.798 12.805 1.00 69.12 69 ASP A CA 1
ATOM 547 C C . ASP A 1 69 ? 15.617 -3.179 12.418 1.00 69.12 69 ASP A C 1
ATOM 549 O O . ASP A 1 69 ? 16.293 -3.985 11.775 1.00 69.12 69 ASP A O 1
ATOM 553 N N . LEU A 1 70 ? 14.389 -3.462 12.845 1.00 67.44 70 LEU A N 1
ATOM 554 C CA . LEU A 1 70 ? 13.674 -4.700 12.545 1.00 67.44 70 LEU A CA 1
ATOM 555 C C . LEU A 1 70 ? 12.731 -4.554 11.343 1.00 67.44 70 LEU A C 1
ATOM 557 O O . LEU A 1 70 ? 12.085 -5.533 10.965 1.00 67.44 70 LEU A O 1
ATOM 561 N N . GLY A 1 71 ? 12.697 -3.370 10.716 1.00 61.69 71 GLY A N 1
ATOM 562 C CA . GLY A 1 71 ? 12.158 -3.095 9.386 1.00 61.69 71 GLY A CA 1
ATOM 563 C C . GLY A 1 71 ? 10.920 -3.907 9.003 1.00 61.69 71 GLY A C 1
ATOM 564 O O . GLY A 1 71 ? 9.847 -3.754 9.591 1.00 61.69 71 GLY A O 1
ATOM 565 N N . SER A 1 72 ? 11.092 -4.758 7.984 1.00 54.53 72 SER A N 1
ATOM 566 C CA . SER A 1 72 ? 10.087 -5.639 7.371 1.00 54.53 72 SER A CA 1
ATOM 567 C C . SER A 1 72 ? 10.116 -7.083 7.892 1.00 54.53 72 SER A C 1
ATOM 569 O O . SER A 1 72 ? 9.604 -7.985 7.216 1.00 54.53 72 SER A O 1
ATOM 571 N N . SER A 1 73 ? 10.717 -7.325 9.069 1.00 60.53 73 SER A N 1
ATOM 572 C CA . SER A 1 73 ? 10.719 -8.650 9.696 1.00 60.53 73 SER A CA 1
ATOM 573 C C . SER A 1 73 ? 9.300 -9.211 9.730 1.00 60.53 73 SER A C 1
ATOM 575 O O . SER A 1 73 ? 8.371 -8.562 10.201 1.00 60.53 73 SER A O 1
ATOM 577 N N . GLN A 1 74 ? 9.140 -10.431 9.224 1.00 67.62 74 GLN A N 1
ATOM 578 C CA . GLN A 1 74 ? 7.866 -11.153 9.269 1.00 67.62 74 GLN A CA 1
ATOM 579 C C . GLN A 1 74 ? 7.698 -11.924 10.580 1.00 67.62 74 GLN A C 1
ATOM 581 O O . GLN A 1 74 ? 6.605 -12.386 10.893 1.00 67.62 74 GLN A O 1
ATOM 586 N N . LEU A 1 75 ? 8.781 -12.075 11.348 1.00 79.81 75 LEU A N 1
ATOM 587 C CA . LEU A 1 75 ? 8.775 -12.830 12.591 1.00 79.81 75 LEU A CA 1
ATOM 588 C C . LEU A 1 75 ? 8.688 -11.895 13.796 1.00 79.81 75 LEU A C 1
ATOM 590 O O . LEU A 1 75 ? 9.406 -10.887 13.827 1.00 79.81 75 LEU A O 1
ATOM 594 N N . PRO A 1 76 ? 7.873 -12.247 14.807 1.00 85.88 76 PRO A N 1
ATOM 595 C CA . PRO A 1 76 ? 7.758 -11.443 16.005 1.00 85.88 76 PRO A CA 1
ATOM 596 C C . PRO A 1 76 ? 9.074 -11.287 16.755 1.00 85.88 76 PRO A C 1
ATOM 598 O O . PRO A 1 76 ? 9.852 -12.235 16.888 1.00 85.88 76 PRO A O 1
ATOM 601 N N . ILE A 1 77 ? 9.282 -10.108 17.343 1.00 84.25 77 ILE A N 1
ATOM 602 C CA . ILE A 1 77 ? 10.498 -9.803 18.113 1.00 84.25 77 ILE A CA 1
ATOM 603 C C . ILE A 1 77 ? 10.682 -10.722 19.324 1.00 84.25 77 ILE A C 1
ATOM 605 O O . ILE A 1 77 ? 11.799 -10.960 19.764 1.00 84.25 77 ILE A O 1
ATOM 609 N N . TRP A 1 78 ? 9.590 -11.267 19.863 1.00 86.44 78 TRP A N 1
ATOM 610 C CA . TRP A 1 78 ? 9.620 -12.215 20.979 1.00 86.44 78 TRP A CA 1
ATOM 611 C C . TRP A 1 78 ? 9.875 -13.664 20.536 1.00 86.44 78 TRP A C 1
ATOM 613 O O . TRP A 1 78 ? 10.086 -14.528 21.383 1.00 86.44 78 TRP A O 1
ATOM 623 N N . SER A 1 79 ? 9.892 -13.943 19.228 1.00 79.94 79 SER A N 1
ATOM 624 C CA . SER A 1 79 ? 10.109 -15.285 18.676 1.00 79.94 79 SER A CA 1
ATOM 625 C C . SER A 1 79 ? 11.571 -15.577 18.312 1.00 79.94 79 SER A C 1
ATOM 627 O O . SER A 1 79 ? 11.975 -16.734 18.391 1.00 79.94 79 SER A O 1
ATOM 629 N N . ASN A 1 80 ? 12.382 -14.568 17.965 1.00 60.53 80 ASN A N 1
ATOM 630 C CA . ASN A 1 80 ? 13.766 -14.749 17.500 1.00 60.53 80 ASN A CA 1
ATOM 631 C C . ASN A 1 80 ? 14.789 -14.045 18.392 1.00 60.53 80 ASN A C 1
ATOM 633 O O . ASN A 1 80 ? 14.709 -12.836 18.572 1.00 60.53 80 ASN A O 1
ATOM 637 N N . GLY A 1 81 ? 15.804 -14.789 18.848 1.00 61.56 81 GLY A N 1
ATOM 638 C CA . GLY A 1 81 ? 16.987 -14.238 19.517 1.00 61.56 81 GLY A CA 1
ATOM 639 C C . GLY A 1 81 ? 16.700 -13.479 20.819 1.00 61.56 81 GLY A C 1
ATOM 640 O O . GLY A 1 81 ? 15.560 -13.201 21.191 1.00 61.56 81 GLY A O 1
ATOM 641 N N . VAL A 1 82 ? 17.763 -13.178 21.556 1.00 60.03 82 VAL A N 1
ATOM 642 C CA . VAL A 1 82 ? 17.729 -12.165 22.613 1.00 60.03 82 VAL A CA 1
ATOM 643 C C . VAL A 1 82 ? 18.195 -10.884 21.939 1.00 60.03 82 VAL A C 1
ATOM 645 O O . VAL A 1 82 ? 19.314 -10.851 21.424 1.00 60.03 82 VAL A O 1
ATOM 648 N N . LEU A 1 83 ? 17.334 -9.863 21.878 1.00 68.00 83 LEU A N 1
ATOM 649 C CA . LEU A 1 83 ? 17.803 -8.510 21.587 1.00 68.00 83 LEU A CA 1
ATOM 650 C C . LEU A 1 83 ? 18.871 -8.206 22.638 1.00 68.00 83 LEU A C 1
ATOM 652 O O . LEU A 1 83 ? 18.632 -8.448 23.823 1.00 68.00 83 LEU A O 1
ATOM 656 N N . GLY A 1 84 ? 20.063 -7.799 22.197 1.00 63.38 84 GLY A N 1
ATOM 657 C CA . GLY A 1 84 ? 21.164 -7.512 23.111 1.00 63.38 84 GLY A CA 1
ATOM 658 C C . GLY A 1 84 ? 20.728 -6.522 24.198 1.00 63.38 84 GLY A C 1
ATOM 659 O O . GLY A 1 84 ? 19.796 -5.745 23.976 1.00 63.38 84 GLY A O 1
ATOM 660 N N . PRO A 1 85 ? 21.360 -6.550 25.376 1.00 66.75 85 PRO A N 1
ATOM 661 C CA . PRO A 1 85 ? 21.024 -5.602 26.426 1.00 66.75 85 PRO A CA 1
ATOM 662 C C . PRO A 1 85 ? 21.219 -4.158 25.969 1.00 66.75 85 PRO A C 1
ATOM 664 O O . PRO A 1 85 ? 22.084 -3.876 25.137 1.00 66.75 85 PRO A O 1
ATOM 667 N N . ASP A 1 86 ? 20.423 -3.250 26.536 1.00 71.94 86 ASP A N 1
ATOM 668 C CA . ASP A 1 86 ?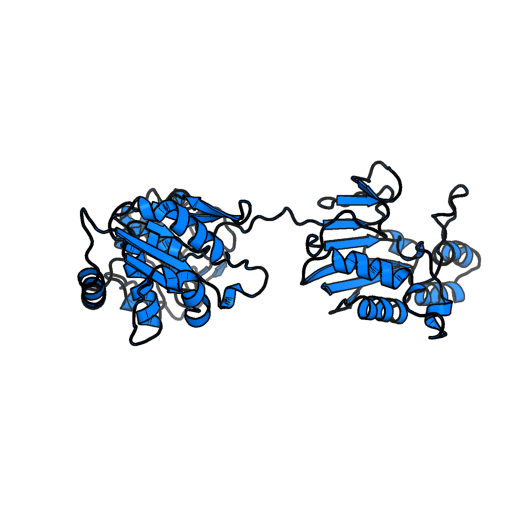 20.556 -1.809 26.329 1.00 71.94 86 ASP A CA 1
ATOM 669 C C . ASP A 1 86 ? 20.472 -1.357 24.857 1.00 71.94 86 ASP A C 1
ATOM 671 O O . ASP A 1 86 ? 21.185 -0.436 24.465 1.00 71.94 86 ASP A O 1
ATOM 675 N N . CYS A 1 87 ? 19.600 -1.960 24.040 1.00 73.44 87 CYS A N 1
ATOM 676 C CA . CYS A 1 87 ? 19.415 -1.585 22.632 1.00 73.44 87 CYS A CA 1
ATOM 677 C C . CYS A 1 87 ? 18.116 -0.817 22.334 1.00 73.44 87 CYS A C 1
ATOM 679 O O . CYS A 1 87 ? 17.049 -1.146 22.857 1.00 73.44 87 CYS A O 1
ATOM 681 N N . ASP A 1 88 ? 18.197 0.094 21.364 1.00 75.06 88 ASP A N 1
ATOM 682 C CA . ASP A 1 88 ? 17.043 0.734 20.738 1.00 75.06 88 ASP A CA 1
ATOM 683 C C . ASP A 1 88 ? 16.452 -0.170 19.654 1.00 75.06 88 ASP A C 1
ATOM 685 O O . ASP A 1 88 ? 17.189 -0.774 18.876 1.00 75.06 88 ASP A O 1
ATOM 689 N N . VAL A 1 89 ? 15.122 -0.251 19.568 1.00 75.31 89 VAL A N 1
ATOM 690 C CA . VAL A 1 89 ? 14.441 -1.134 18.612 1.00 75.31 89 VAL A CA 1
ATOM 691 C C . VAL A 1 89 ? 13.478 -0.333 17.753 1.00 75.31 89 VAL A C 1
ATOM 693 O O . VAL A 1 89 ? 12.540 0.287 18.263 1.00 75.31 89 VAL A O 1
ATOM 696 N N . TYR A 1 90 ? 13.673 -0.416 16.440 1.00 74.25 90 TYR A N 1
ATOM 697 C CA . TYR A 1 90 ? 12.846 0.248 15.447 1.00 74.25 90 TYR A CA 1
ATOM 698 C C . TYR A 1 90 ? 12.039 -0.739 14.606 1.00 74.25 90 TYR A C 1
ATOM 700 O O . TYR A 1 90 ? 12.539 -1.772 14.173 1.00 74.25 90 TYR A O 1
ATOM 708 N N . GLY A 1 91 ? 10.765 -0.425 14.381 1.00 74.75 91 GLY A N 1
ATOM 709 C CA . GLY A 1 91 ? 9.866 -1.246 13.580 1.00 74.75 91 GLY A CA 1
ATOM 710 C C . GLY A 1 91 ? 8.400 -0.849 13.726 1.00 74.75 91 GLY A C 1
ATOM 711 O O . GLY A 1 91 ? 8.006 -0.113 14.635 1.00 74.75 91 GLY A O 1
ATOM 712 N N . TYR A 1 92 ? 7.575 -1.342 12.804 1.00 77.88 92 TYR A N 1
ATOM 713 C CA . TYR A 1 92 ? 6.117 -1.218 12.902 1.00 77.88 92 TYR A CA 1
ATOM 714 C C . TYR A 1 92 ? 5.504 -2.290 13.802 1.00 77.88 92 TYR A C 1
ATOM 716 O O . TYR A 1 92 ? 4.467 -2.047 14.411 1.00 77.88 92 TYR A O 1
ATOM 724 N N . PHE A 1 93 ? 6.138 -3.468 13.858 1.00 86.69 93 PHE A N 1
ATOM 725 C CA . PHE A 1 93 ? 5.638 -4.655 14.557 1.00 86.69 93 PHE A CA 1
ATOM 726 C C . PHE A 1 93 ? 4.187 -4.984 14.173 1.00 86.69 93 PHE A C 1
ATOM 728 O O . PHE A 1 93 ? 3.352 -5.294 15.007 1.00 86.69 93 PHE A O 1
ATOM 735 N N . GLN A 1 94 ? 3.858 -4.873 12.889 1.00 86.44 94 GLN A N 1
ATOM 736 C CA . GLN A 1 94 ? 2.540 -5.218 12.351 1.00 86.44 94 GLN A CA 1
ATOM 737 C C . GLN A 1 94 ? 2.589 -6.630 11.771 1.00 86.44 94 GLN A C 1
ATOM 739 O O . GLN A 1 94 ? 2.375 -6.830 10.580 1.00 86.44 94 GLN A O 1
ATOM 744 N N . TYR A 1 95 ? 2.950 -7.601 12.609 1.00 89.62 95 TYR A N 1
ATOM 745 C CA . TYR A 1 95 ? 2.978 -9.010 12.213 1.00 89.62 95 TYR A CA 1
ATOM 746 C C . TYR A 1 95 ? 1.563 -9.526 11.954 1.00 89.62 95 TYR A C 1
ATOM 748 O O . TYR A 1 95 ? 0.596 -8.971 12.487 1.00 89.62 95 TYR A O 1
ATOM 756 N N . HIS A 1 96 ? 1.453 -10.638 11.224 1.00 92.69 96 HIS A N 1
ATOM 757 C CA . HIS A 1 96 ? 0.198 -11.378 11.133 1.00 92.69 96 HIS A CA 1
ATOM 758 C C . HIS A 1 96 ? -0.361 -11.628 12.543 1.00 92.69 96 HIS A C 1
ATOM 760 O O . HIS A 1 96 ? 0.356 -12.108 13.434 1.00 92.69 96 HIS A O 1
ATOM 766 N N . THR A 1 97 ? -1.623 -11.266 12.790 1.00 95.56 97 THR A N 1
ATOM 767 C CA . THR A 1 97 ? -2.125 -11.161 14.170 1.00 95.56 97 THR A CA 1
ATOM 768 C C . THR A 1 97 ? -2.322 -12.487 14.887 1.00 95.56 97 THR A C 1
ATOM 770 O O . THR A 1 97 ? -2.428 -12.492 16.116 1.00 95.56 97 THR A O 1
ATOM 773 N N . SER A 1 98 ? -2.201 -13.609 14.176 1.00 95.69 98 SER A N 1
ATOM 774 C CA . SER A 1 98 ? -2.086 -14.941 14.783 1.00 95.69 98 SER A CA 1
ATOM 775 C C . SER A 1 98 ? -0.908 -15.048 15.762 1.00 95.69 98 SER A C 1
ATOM 777 O O . SER A 1 98 ? -0.980 -15.796 16.735 1.00 95.69 98 SER A O 1
ATOM 779 N N . HIS A 1 99 ? 0.147 -14.243 15.591 1.00 94.81 99 HIS A N 1
ATOM 780 C CA . HIS A 1 99 ? 1.247 -14.150 16.556 1.00 94.81 99 HIS A CA 1
ATOM 781 C C . HIS A 1 99 ? 0.875 -13.406 17.848 1.00 94.81 99 HIS A C 1
ATOM 783 O O . HIS A 1 99 ? 1.474 -13.655 18.896 1.00 94.81 99 HIS A O 1
ATOM 789 N N . TYR A 1 100 ? -0.103 -12.500 17.786 1.00 96.75 100 TYR A N 1
ATOM 790 C CA . TYR A 1 100 ? -0.631 -11.763 18.936 1.00 96.75 100 TYR A CA 1
ATOM 791 C C . TYR A 1 100 ? -1.781 -12.503 19.626 1.00 96.75 100 TYR A C 1
ATOM 793 O O . TYR A 1 100 ? -2.031 -12.251 20.804 1.00 96.75 100 TYR A O 1
ATOM 801 N N . ALA A 1 101 ? -2.461 -13.423 18.933 1.00 97.19 101 ALA A N 1
ATOM 802 C CA . ALA A 1 101 ? -3.603 -14.176 19.455 1.00 97.19 101 ALA A CA 1
ATOM 803 C C . ALA A 1 101 ? -3.343 -14.878 20.805 1.00 97.19 101 ALA A C 1
ATOM 805 O O . ALA A 1 101 ? -4.196 -14.755 21.689 1.00 97.19 101 ALA A O 1
ATOM 806 N N . PRO A 1 102 ? -2.174 -15.509 21.059 1.00 97.44 102 PRO A N 1
ATOM 807 C CA . PRO A 1 102 ? -1.858 -16.073 22.377 1.00 97.44 102 PRO A CA 1
ATOM 808 C C . PRO A 1 102 ? -1.816 -15.033 23.508 1.00 97.44 102 PRO A C 1
ATOM 810 O O . PRO A 1 102 ? -2.005 -15.368 24.674 1.00 97.44 102 PRO A O 1
ATOM 813 N N . TYR A 1 103 ? -1.591 -13.761 23.169 1.00 97.50 103 TYR A N 1
ATOM 814 C CA . TYR A 1 103 ? -1.499 -12.638 24.100 1.00 97.50 103 TYR A CA 1
ATOM 815 C C . TYR A 1 103 ? -2.763 -11.776 24.116 1.00 97.50 103 TYR A C 1
ATOM 817 O O . TYR A 1 103 ? -2.726 -10.681 24.670 1.00 97.50 103 TYR A O 1
ATOM 825 N N . LYS A 1 104 ? -3.882 -12.235 23.544 1.00 97.12 104 LYS A N 1
ATOM 826 C CA . LYS A 1 104 ? -5.120 -11.454 23.379 1.00 97.12 104 LYS A CA 1
ATOM 827 C C . LYS A 1 104 ? -5.577 -10.719 24.641 1.00 97.12 104 LYS A C 1
ATOM 829 O O . LYS A 1 104 ? -5.769 -9.503 24.615 1.00 97.12 104 LYS A O 1
ATOM 834 N N . ASP A 1 105 ? -5.686 -11.431 25.759 1.00 97.00 105 ASP A N 1
ATOM 835 C CA . ASP A 1 105 ? -6.111 -10.837 27.033 1.00 97.00 105 ASP A CA 1
ATOM 836 C C . ASP A 1 105 ? -5.083 -9.846 27.582 1.00 97.00 105 ASP A C 1
ATOM 838 O O . ASP A 1 105 ? -5.436 -8.846 28.206 1.00 97.00 105 ASP A O 1
ATOM 842 N N . PHE A 1 106 ? -3.796 -10.119 27.364 1.00 97.31 106 PHE A N 1
ATOM 843 C CA . PHE A 1 106 ? -2.726 -9.219 27.771 1.00 97.31 106 PHE A CA 1
ATOM 844 C C . PHE A 1 106 ? -2.741 -7.942 26.930 1.00 97.31 106 PHE A C 1
ATOM 846 O O . PHE A 1 106 ? -2.735 -6.857 27.497 1.00 97.31 106 PHE A O 1
ATOM 853 N N . PHE A 1 107 ? -2.856 -8.067 25.607 1.00 97.00 107 PHE A N 1
ATOM 854 C CA . PHE A 1 107 ? -2.955 -6.953 24.669 1.00 97.00 107 PHE A CA 1
ATOM 855 C C . PHE A 1 107 ? -4.103 -6.015 25.049 1.00 97.00 107 PHE A C 1
ATOM 857 O O . PHE A 1 107 ? -3.895 -4.815 25.175 1.00 97.00 107 PHE A O 1
ATOM 864 N N . ARG A 1 108 ? -5.303 -6.548 25.313 1.00 96.44 108 ARG A N 1
ATOM 865 C CA . ARG A 1 108 ? -6.464 -5.737 25.724 1.00 96.44 108 ARG A CA 1
ATOM 866 C C . ARG A 1 108 ? -6.229 -4.985 27.031 1.00 96.44 108 ARG A C 1
ATOM 868 O O . ARG A 1 108 ? -6.557 -3.806 27.128 1.00 96.44 108 ARG A O 1
ATOM 875 N N . LYS A 1 109 ? -5.583 -5.627 28.009 1.00 96.25 109 LYS A N 1
ATOM 876 C CA . LYS A 1 109 ? -5.241 -5.000 29.297 1.00 96.25 109 LYS A CA 1
ATOM 877 C C . LYS A 1 109 ? -4.255 -3.838 29.175 1.00 96.25 109 LYS A C 1
ATOM 879 O O . LYS A 1 109 ? -4.268 -2.976 30.047 1.00 96.25 109 LYS A O 1
ATOM 884 N N . LEU A 1 110 ? -3.424 -3.797 28.131 1.00 95.69 110 LEU A N 1
ATOM 885 C CA . LEU A 1 110 ? -2.494 -2.683 27.900 1.00 95.69 110 LEU A CA 1
ATOM 886 C C . LEU A 1 110 ? -3.208 -1.384 27.507 1.00 95.69 110 LEU A C 1
ATOM 888 O O . LEU A 1 110 ? -2.656 -0.308 27.704 1.00 95.69 110 LEU A O 1
ATOM 892 N N . PHE A 1 111 ? -4.421 -1.478 26.959 1.00 94.94 111 PHE A N 1
ATOM 893 C CA . PHE A 1 111 ? -5.118 -0.350 26.340 1.00 94.94 111 PHE A CA 1
ATOM 894 C C . PHE A 1 111 ? -6.455 -0.048 27.015 1.00 94.94 111 PHE A C 1
ATOM 896 O O . PHE A 1 111 ? -7.420 0.357 26.371 1.00 94.94 111 PHE A O 1
ATOM 903 N N . VAL A 1 112 ? -6.507 -0.224 28.337 1.00 93.06 112 VAL A N 1
ATOM 904 C CA . VAL A 1 112 ? -7.652 0.170 29.162 1.00 93.06 112 VAL A CA 1
ATOM 905 C C . VAL A 1 112 ? -7.637 1.691 29.321 1.00 93.06 112 VAL A C 1
ATOM 907 O O . VAL A 1 112 ? -6.693 2.213 29.912 1.00 93.06 112 VAL A O 1
ATOM 910 N N . PRO A 1 113 ? -8.644 2.439 28.839 1.00 91.50 113 PRO A N 1
ATOM 911 C CA . PRO A 1 113 ? -8.599 3.891 28.936 1.00 91.50 113 PRO A CA 1
ATOM 912 C C . PRO A 1 113 ? -8.835 4.391 30.349 1.00 91.50 113 PRO A C 1
ATOM 914 O O . PRO A 1 113 ? -9.594 3.773 31.113 1.00 91.50 113 PRO A O 1
ATOM 917 N N . LYS A 1 114 ? -8.255 5.558 30.643 1.00 90.25 114 LYS A N 1
ATOM 918 C CA . LYS A 1 114 ? -8.463 6.245 31.916 1.00 90.25 114 LYS A CA 1
ATOM 919 C C . LYS A 1 114 ? -9.923 6.612 32.143 1.00 90.25 114 LYS A C 1
ATOM 921 O O . LYS A 1 114 ? -10.634 6.979 31.205 1.00 90.25 114 LYS A O 1
ATOM 926 N N . ASN A 1 115 ? -10.356 6.560 33.402 1.00 87.06 115 ASN A N 1
ATOM 927 C CA . ASN A 1 115 ? -11.764 6.757 33.779 1.00 87.06 115 ASN A CA 1
ATOM 928 C C . ASN A 1 115 ? -12.376 8.061 33.231 1.00 87.06 115 ASN A C 1
ATOM 930 O O . ASN A 1 115 ? -13.492 8.047 32.720 1.00 87.06 115 ASN A O 1
ATOM 934 N N . GLU A 1 116 ? -11.642 9.176 33.265 1.00 82.69 116 GLU A N 1
ATOM 935 C CA . GLU A 1 116 ? -12.132 10.474 32.769 1.00 82.69 116 GLU A CA 1
ATOM 936 C C . GLU A 1 116 ? -12.421 10.482 31.256 1.00 82.69 116 GLU A C 1
ATOM 938 O O . GLU A 1 116 ? -13.335 11.168 30.794 1.00 82.69 116 GLU A O 1
ATOM 943 N N . LEU A 1 117 ? -11.650 9.717 30.476 1.00 81.00 117 LEU A N 1
ATOM 944 C CA . LEU A 1 117 ? -11.839 9.561 29.031 1.00 81.00 117 LEU A CA 1
ATOM 945 C C . LEU A 1 117 ? -12.960 8.568 28.726 1.00 81.00 117 LEU A C 1
ATOM 947 O O . LEU A 1 117 ? -13.758 8.779 27.808 1.00 81.00 117 LEU A O 1
ATOM 951 N N . ARG A 1 118 ? -13.053 7.512 29.537 1.00 81.31 118 ARG A N 1
ATOM 952 C CA . ARG A 1 118 ? -14.122 6.520 29.457 1.00 81.31 118 ARG A CA 1
ATOM 953 C C . ARG A 1 118 ? -15.493 7.168 29.629 1.00 81.31 118 ARG A C 1
ATOM 955 O O . ARG A 1 118 ? -16.329 7.035 28.745 1.00 81.31 118 ARG A O 1
ATOM 962 N N . GLU A 1 119 ? -15.688 7.967 30.677 1.00 79.38 119 GLU A N 1
ATOM 963 C CA . GLU A 1 119 ? -16.984 8.604 30.961 1.00 79.38 119 GLU A CA 1
ATOM 964 C C . GLU A 1 119 ? -17.478 9.529 29.841 1.00 79.38 119 GLU A C 1
ATOM 966 O O . GLU A 1 119 ? -18.673 9.559 29.524 1.00 79.38 119 GLU A O 1
ATOM 971 N N . LYS A 1 120 ? -16.563 10.264 29.195 1.00 71.00 120 LYS A N 1
ATOM 972 C CA . LYS A 1 120 ? -16.902 11.114 28.043 1.00 71.00 120 LYS A CA 1
ATOM 973 C C . LYS A 1 120 ? -17.453 10.292 26.885 1.00 71.00 120 LYS A C 1
ATOM 975 O O . LYS A 1 120 ? -18.417 10.708 26.241 1.00 71.00 120 LYS A O 1
ATOM 980 N N . THR A 1 121 ? -16.866 9.128 26.642 1.00 69.62 121 THR A N 1
ATOM 981 C CA . THR A 1 121 ? -17.241 8.288 25.506 1.00 69.62 121 THR A CA 1
ATOM 982 C C . THR A 1 121 ? -18.451 7.415 25.814 1.00 69.62 121 THR A C 1
ATOM 984 O O . THR A 1 121 ? -19.337 7.269 24.974 1.00 69.62 121 THR A O 1
ATOM 987 N N . ASP A 1 122 ? -18.579 6.944 27.052 1.00 77.88 122 ASP A N 1
ATOM 988 C CA . ASP A 1 122 ? -19.778 6.258 27.526 1.00 77.88 122 ASP A CA 1
ATOM 989 C C . ASP A 1 122 ? -21.005 7.168 27.439 1.00 77.88 122 ASP A C 1
ATOM 991 O O . ASP A 1 122 ? -22.093 6.701 27.117 1.00 77.88 122 ASP A O 1
ATOM 995 N N . SER A 1 123 ? -20.848 8.481 27.639 1.00 75.75 123 SER A N 1
ATOM 996 C CA . SER A 1 123 ? -21.926 9.448 27.404 1.00 75.75 123 SER A CA 1
ATOM 997 C C . SER A 1 123 ? -22.427 9.431 25.956 1.00 75.75 123 SER A C 1
ATOM 999 O O . SER A 1 123 ? -23.636 9.365 25.728 1.00 75.75 123 SER A O 1
ATOM 1001 N N . PHE A 1 124 ? -21.518 9.419 24.975 1.00 75.44 124 PHE A N 1
ATOM 1002 C CA . PHE A 1 124 ? -21.877 9.309 23.558 1.00 75.44 124 PHE A CA 1
ATOM 1003 C C . PHE A 1 124 ? -22.584 7.980 23.257 1.00 75.44 124 PHE A C 1
ATOM 1005 O O . PHE A 1 124 ? -23.630 7.962 22.608 1.00 75.44 124 PHE A O 1
ATOM 1012 N N . LEU A 1 125 ? -22.055 6.876 23.789 1.00 76.12 125 LEU A N 1
ATOM 1013 C CA . LEU A 1 125 ? -22.622 5.536 23.627 1.00 76.12 125 LEU A CA 1
ATOM 1014 C C . LEU A 1 125 ? -23.984 5.377 24.331 1.00 76.12 125 LEU A C 1
ATOM 1016 O O . LEU A 1 125 ? -24.802 4.575 23.894 1.00 76.12 125 LEU A O 1
ATOM 1020 N N . ARG A 1 126 ? -24.256 6.140 25.398 1.00 76.38 126 ARG A N 1
ATOM 1021 C CA . ARG A 1 126 ? -25.567 6.193 26.072 1.00 76.38 126 ARG A CA 1
ATOM 1022 C C . ARG A 1 126 ? -26.610 6.968 25.266 1.00 76.38 126 ARG A C 1
ATOM 1024 O O . ARG A 1 126 ? -27.780 6.602 25.300 1.00 76.38 126 ARG A O 1
ATOM 1031 N N . GLN A 1 127 ? -26.201 8.018 24.551 1.00 70.62 127 GLN A N 1
ATOM 1032 C CA . GLN A 1 127 ? -27.086 8.787 23.660 1.00 70.62 127 GLN A CA 1
ATOM 1033 C C . GLN A 1 127 ? -27.492 7.997 22.408 1.00 70.62 127 GLN A C 1
ATOM 1035 O O . GLN A 1 127 ? -28.514 8.303 21.800 1.00 70.62 127 GLN A O 1
ATOM 1040 N N . HIS A 1 128 ? -26.725 6.960 22.067 1.00 69.25 128 HIS A N 1
ATOM 1041 C CA . HIS A 1 128 ? -26.965 6.062 20.941 1.00 69.25 128 HIS A CA 1
ATOM 1042 C C . HIS A 1 128 ? -27.076 4.616 21.464 1.00 69.25 128 HIS A C 1
ATOM 1044 O O . HIS A 1 128 ? -26.142 3.824 21.301 1.00 69.25 128 HIS A O 1
ATOM 1050 N N . PRO A 1 129 ? -28.167 4.292 22.194 1.00 56.62 129 PRO A N 1
ATOM 1051 C CA . PRO A 1 129 ? -28.269 3.069 22.979 1.00 56.62 129 PRO A CA 1
ATOM 1052 C C . PRO A 1 129 ? -28.170 1.810 22.116 1.00 56.62 129 PRO A C 1
ATOM 1054 O O . PRO A 1 129 ? -28.683 1.743 20.999 1.00 56.62 129 PRO A O 1
ATOM 1057 N N . ARG A 1 130 ? -27.531 0.794 22.697 1.00 60.22 130 ARG A N 1
ATOM 1058 C CA . ARG A 1 130 ? -27.357 -0.554 22.143 1.00 60.22 130 ARG A CA 1
ATOM 1059 C C . ARG A 1 130 ? -28.289 -1.528 22.855 1.00 60.22 130 ARG A C 1
ATOM 1061 O O . ARG A 1 130 ? -28.469 -1.407 24.069 1.00 60.22 130 ARG A O 1
ATOM 1068 N N . GLY A 1 131 ? -28.840 -2.511 22.148 1.00 49.88 131 GLY A N 1
ATOM 1069 C CA . GLY A 1 131 ? -29.686 -3.526 22.775 1.00 49.88 131 GLY A CA 1
ATOM 1070 C C . GLY A 1 131 ? -30.293 -4.523 21.795 1.00 49.88 131 GLY A C 1
ATOM 1071 O O . GLY A 1 131 ? -29.954 -4.541 20.620 1.00 49.88 131 GLY A O 1
ATOM 1072 N N . VAL A 1 132 ? -31.233 -5.337 22.288 1.00 49.25 132 VAL A N 1
ATOM 1073 C CA . VAL A 1 132 ? -31.933 -6.390 21.518 1.00 49.25 132 VAL A CA 1
ATOM 1074 C C . VAL A 1 132 ? -32.615 -5.850 20.246 1.00 49.25 132 VAL A C 1
ATOM 1076 O O . VAL A 1 132 ? -32.891 -6.623 19.339 1.00 49.25 132 VAL A O 1
ATOM 1079 N N . SER A 1 133 ? -32.849 -4.535 20.165 1.00 53.78 133 SER A N 1
ATOM 1080 C CA . SER A 1 133 ? -33.538 -3.853 19.064 1.00 53.78 133 SER A CA 1
ATOM 1081 C C . SER A 1 133 ? -32.737 -2.706 18.419 1.00 53.78 133 SER A C 1
ATOM 1083 O O . SER A 1 133 ? -33.347 -1.870 17.757 1.00 53.78 133 SER A O 1
ATOM 1085 N N . SER A 1 134 ? -31.428 -2.571 18.686 1.00 71.19 134 SER A N 1
ATOM 1086 C CA . SER A 1 134 ? -30.581 -1.538 18.057 1.00 71.19 134 SER A CA 1
ATOM 1087 C C . SER A 1 134 ? -29.106 -1.941 17.982 1.00 71.19 134 SER A C 1
ATOM 1089 O O . SER A 1 134 ? -28.502 -2.339 18.983 1.00 71.19 134 SER A O 1
ATOM 1091 N N . SER A 1 135 ? -28.511 -1.7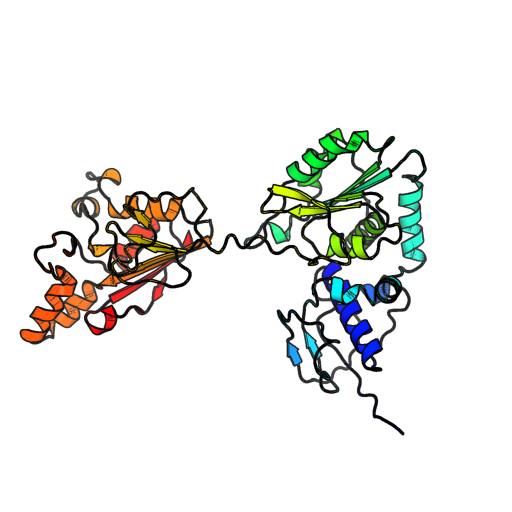92 16.795 1.00 87.25 135 SER A N 1
ATOM 1092 C CA . SER A 1 135 ? -27.106 -2.132 16.514 1.00 87.25 135 SER A CA 1
ATOM 1093 C C . SER A 1 135 ? -26.267 -0.900 16.180 1.00 87.25 135 SER A C 1
ATOM 1095 O O . SER A 1 135 ? -26.747 0.030 15.533 1.00 87.25 135 SER A O 1
ATOM 1097 N N . LEU A 1 136 ? -25.000 -0.896 16.589 1.00 91.25 136 LEU A N 1
ATOM 1098 C CA . LEU A 1 136 ? -24.017 0.124 16.230 1.00 91.25 136 LEU A CA 1
ATOM 1099 C C . LEU A 1 136 ? -23.148 -0.368 15.066 1.00 91.25 136 LEU A C 1
ATOM 1101 O O . LEU A 1 136 ? -22.312 -1.260 15.241 1.00 91.25 136 LEU A O 1
ATOM 1105 N N . ILE A 1 137 ? -23.325 0.246 13.897 1.00 94.81 137 ILE A N 1
ATOM 1106 C CA . ILE A 1 137 ? -22.512 -0.006 12.705 1.00 94.81 137 ILE A CA 1
ATOM 1107 C C . ILE A 1 137 ? -21.530 1.153 12.554 1.00 94.81 137 ILE A C 1
ATOM 1109 O O . ILE A 1 137 ? -21.923 2.278 12.250 1.00 94.81 137 ILE A O 1
ATOM 1113 N N . CYS A 1 138 ? -20.249 0.881 12.771 1.00 96.25 138 CYS A N 1
ATOM 1114 C CA . CYS A 1 138 ? -19.183 1.863 12.631 1.00 96.25 138 CYS A CA 1
ATOM 1115 C C . CYS A 1 138 ? -18.509 1.737 11.265 1.00 96.25 138 CYS A C 1
ATOM 1117 O O . CYS A 1 138 ? -18.206 0.636 10.808 1.00 96.25 138 CYS A O 1
ATOM 1119 N N . ILE A 1 139 ? -18.219 2.872 10.642 1.00 96.94 139 ILE A N 1
ATOM 1120 C CA . ILE A 1 139 ? -17.530 2.977 9.359 1.00 96.94 139 ILE A CA 1
ATOM 1121 C C . ILE A 1 139 ? -16.294 3.836 9.572 1.00 96.94 139 ILE A C 1
ATOM 1123 O O . ILE A 1 139 ? -16.391 4.954 10.078 1.00 96.94 139 ILE A O 1
ATOM 1127 N N . HIS A 1 140 ? -15.139 3.328 9.161 1.00 95.25 140 HIS A N 1
ATOM 1128 C CA . HIS A 1 140 ? -13.904 4.096 9.149 1.00 95.25 140 HIS A CA 1
ATOM 1129 C C . HIS A 1 140 ? -13.402 4.263 7.721 1.00 95.25 140 HIS A C 1
ATOM 1131 O O . HIS A 1 140 ? -13.100 3.276 7.055 1.00 95.25 140 HIS A O 1
ATOM 1137 N N . ILE A 1 141 ? -13.261 5.510 7.269 1.00 88.81 141 ILE A N 1
ATOM 1138 C CA . ILE A 1 141 ? -12.709 5.842 5.951 1.00 88.81 141 ILE A CA 1
ATOM 1139 C C . ILE A 1 141 ? -11.499 6.753 6.143 1.00 88.81 141 ILE A C 1
ATOM 1141 O O . ILE A 1 141 ? -11.627 7.866 6.642 1.00 88.81 141 ILE A O 1
ATOM 1145 N N . ARG A 1 142 ? -10.325 6.282 5.718 1.00 77.25 142 ARG A N 1
ATOM 1146 C CA . ARG A 1 142 ? -9.066 7.036 5.734 1.00 77.25 142 ARG A CA 1
ATOM 1147 C C . ARG A 1 142 ? -8.764 7.524 4.317 1.00 77.25 142 ARG A C 1
ATOM 1149 O O . ARG A 1 142 ? -8.664 6.690 3.418 1.00 77.25 142 ARG A O 1
ATOM 1156 N N . ARG A 1 143 ? -8.631 8.834 4.115 1.00 70.88 143 ARG A N 1
ATOM 1157 C CA . ARG A 1 143 ? -8.292 9.446 2.819 1.00 70.88 143 ARG A CA 1
ATOM 1158 C C . ARG A 1 143 ? -6.957 10.180 2.873 1.00 70.88 143 ARG A C 1
ATOM 1160 O O . ARG A 1 143 ? -6.046 9.777 2.162 1.00 70.88 143 ARG A O 1
ATOM 1167 N N . GLY A 1 144 ? -6.845 11.196 3.731 1.00 59.75 144 GLY A N 1
ATOM 1168 C CA . GLY A 1 144 ? -5.799 12.229 3.787 1.00 59.75 144 GLY A CA 1
ATOM 1169 C C . GLY A 1 144 ? -4.455 11.882 3.135 1.00 59.75 144 GLY A C 1
ATOM 1170 O O . GLY A 1 144 ? -4.268 12.055 1.931 1.00 59.75 144 GLY A O 1
ATOM 1171 N N . ASP A 1 145 ? -3.503 11.390 3.927 1.00 51.59 145 ASP A N 1
ATOM 1172 C CA . ASP A 1 145 ? -2.152 11.010 3.489 1.00 51.59 145 ASP A CA 1
ATOM 1173 C C . ASP A 1 145 ? -2.112 9.767 2.571 1.00 51.59 145 ASP A C 1
ATOM 1175 O O . ASP A 1 145 ? -1.098 9.494 1.926 1.00 51.59 145 ASP A O 1
ATOM 1179 N N . TYR A 1 146 ? -3.228 9.038 2.463 1.00 50.12 146 TYR A N 1
ATOM 1180 C CA . TYR A 1 146 ? -3.396 7.844 1.627 1.00 50.12 146 TYR A CA 1
ATOM 1181 C C . TYR A 1 146 ? -3.792 8.155 0.175 1.00 50.12 146 TYR A C 1
ATOM 1183 O O . TYR A 1 146 ? -3.758 7.253 -0.658 1.00 50.12 146 TYR A O 1
ATOM 1191 N N . CYS A 1 147 ? -4.125 9.404 -0.160 1.00 46.41 147 CYS A N 1
ATOM 1192 C CA . CYS A 1 147 ? -4.413 9.819 -1.539 1.00 46.41 147 CYS A CA 1
ATOM 1193 C C . CYS A 1 147 ? -3.157 9.900 -2.434 1.00 46.41 147 CYS A C 1
ATOM 1195 O O . CYS A 1 147 ? -3.285 10.092 -3.643 1.00 46.41 147 CYS A O 1
ATOM 1197 N N . ASN A 1 148 ? -1.955 9.746 -1.863 1.00 39.91 148 ASN A N 1
ATOM 1198 C CA . ASN A 1 148 ? -0.697 9.717 -2.605 1.00 39.91 148 ASN A CA 1
ATOM 1199 C C . ASN A 1 148 ? -0.242 8.266 -2.867 1.00 39.91 148 ASN A C 1
ATOM 1201 O O . ASN A 1 148 ? -0.239 7.450 -1.937 1.00 39.91 148 ASN A O 1
ATOM 1205 N N . PRO A 1 149 ? 0.201 7.929 -4.095 1.00 40.50 149 PRO A N 1
ATOM 1206 C CA . PRO A 1 149 ? 0.822 6.636 -4.380 1.00 40.50 149 PRO A CA 1
ATOM 1207 C C . PRO A 1 149 ? 1.981 6.347 -3.407 1.00 40.50 149 PRO A C 1
ATOM 1209 O O . PRO A 1 149 ? 2.730 7.268 -3.077 1.00 40.50 149 PRO A O 1
ATOM 1212 N N . PRO A 1 150 ? 2.161 5.095 -2.940 1.00 47.41 150 PRO A N 1
ATOM 1213 C CA . PRO A 1 150 ? 1.556 3.852 -3.433 1.00 47.41 150 PRO A CA 1
ATOM 1214 C C . PRO A 1 150 ? 0.236 3.447 -2.744 1.00 47.41 150 PRO A C 1
ATOM 1216 O O . PRO A 1 150 ? -0.266 2.351 -2.994 1.00 47.41 150 PRO A O 1
ATOM 1219 N N . ASN A 1 151 ? -0.320 4.282 -1.864 1.00 51.84 151 ASN A N 1
ATOM 1220 C CA . ASN A 1 151 ? -1.512 3.936 -1.093 1.00 51.84 151 ASN A CA 1
ATOM 1221 C C . ASN A 1 151 ? -2.776 3.962 -1.978 1.00 51.84 151 ASN A C 1
ATOM 1223 O O . ASN A 1 151 ? -2.982 4.887 -2.761 1.00 51.84 151 ASN A O 1
ATOM 1227 N N . ARG A 1 152 ? -3.640 2.941 -1.866 1.00 64.31 152 ARG A N 1
ATOM 1228 C CA . ARG A 1 152 ? -4.972 2.900 -2.503 1.00 64.31 152 ARG A CA 1
ATOM 1229 C C . ARG A 1 152 ? -6.034 3.136 -1.433 1.00 64.31 152 ARG A C 1
ATOM 1231 O O . ARG A 1 152 ? -6.092 2.412 -0.444 1.00 64.31 152 ARG A O 1
ATOM 1238 N N . VAL A 1 153 ? -6.885 4.133 -1.635 1.00 73.25 153 VAL A N 1
ATOM 1239 C CA . VAL A 1 153 ? -8.058 4.372 -0.785 1.00 73.25 153 VAL A CA 1
ATOM 1240 C C . VAL A 1 153 ? -9.213 3.523 -1.309 1.00 73.25 153 VAL A C 1
ATOM 1242 O O . VAL A 1 153 ? -9.506 3.537 -2.505 1.00 73.25 153 VAL A O 1
ATOM 1245 N N . ALA A 1 154 ? -9.867 2.767 -0.428 1.00 82.56 154 ALA A N 1
ATOM 1246 C CA . ALA A 1 154 ? -11.085 2.042 -0.776 1.00 82.56 154 ALA A CA 1
ATOM 1247 C C . ALA A 1 154 ? -12.218 3.044 -1.092 1.00 82.56 154 ALA A C 1
ATOM 1249 O O . ALA A 1 154 ? -12.502 3.898 -0.245 1.00 82.56 154 ALA A O 1
ATOM 1250 N N . PRO A 1 155 ? -12.874 2.964 -2.265 1.00 85.12 155 PRO A N 1
ATOM 1251 C CA . PRO A 1 155 ? -13.998 3.832 -2.601 1.00 85.12 155 PRO A CA 1
ATOM 1252 C C . PRO A 1 155 ? -15.124 3.744 -1.566 1.00 85.12 155 PRO A C 1
ATOM 1254 O O . PRO A 1 155 ? -15.466 2.646 -1.119 1.00 85.12 155 PRO A O 1
ATOM 1257 N N . SER A 1 156 ? -15.771 4.875 -1.251 1.00 89.88 156 SER A N 1
ATOM 1258 C CA . SER A 1 156 ? -16.960 4.901 -0.379 1.00 89.88 156 SER A CA 1
ATOM 1259 C C . SER A 1 156 ? -18.043 3.928 -0.856 1.00 89.88 156 SER A C 1
ATOM 1261 O O . SER A 1 156 ? -18.746 3.341 -0.036 1.00 89.88 156 SER A O 1
ATOM 1263 N N . GLN A 1 157 ? -18.131 3.706 -2.175 1.00 90.50 157 GLN A N 1
ATOM 1264 C CA . GLN A 1 157 ? -19.106 2.812 -2.793 1.00 90.50 157 GLN A CA 1
ATOM 1265 C C . GLN A 1 157 ? -19.070 1.394 -2.208 1.00 90.50 157 GLN A C 1
ATOM 1267 O O . GLN A 1 157 ? -20.126 0.825 -1.979 1.00 90.50 157 GLN A O 1
ATOM 1272 N N . TRP A 1 158 ? -17.900 0.846 -1.862 1.00 93.56 158 TRP A N 1
ATOM 1273 C CA . TRP A 1 158 ? -17.817 -0.511 -1.297 1.00 93.56 158 TRP A CA 1
ATOM 1274 C C . TRP A 1 158 ? -18.511 -0.626 0.065 1.00 93.56 158 TRP A C 1
ATOM 1276 O O . TRP A 1 158 ? -19.081 -1.665 0.397 1.00 93.56 158 TRP A O 1
ATOM 1286 N N . TYR A 1 159 ? -18.476 0.449 0.853 1.00 96.94 159 TYR A N 1
ATOM 1287 C CA . TYR A 1 159 ? -19.158 0.539 2.141 1.00 96.94 159 TYR A CA 1
ATOM 1288 C C . TYR A 1 159 ? -20.657 0.779 1.942 1.00 96.94 159 TYR A C 1
ATOM 1290 O O . TYR A 1 159 ? -21.466 0.164 2.631 1.00 96.94 159 TYR A O 1
ATOM 1298 N N . VAL A 1 160 ? -21.031 1.633 0.980 1.00 95.75 160 VAL A N 1
ATOM 1299 C CA . VAL A 1 160 ? -22.433 1.871 0.599 1.00 95.75 160 VAL A CA 1
ATOM 1300 C C . VAL A 1 160 ? -23.091 0.575 0.123 1.00 95.75 160 VAL A C 1
ATOM 1302 O O . VAL A 1 160 ? -24.160 0.246 0.624 1.00 95.75 160 VAL A O 1
ATOM 1305 N N . ASP A 1 161 ? -22.431 -0.192 -0.747 1.00 96.25 161 ASP A N 1
ATOM 1306 C CA . ASP A 1 161 ? -22.914 -1.482 -1.254 1.00 96.25 161 ASP A CA 1
ATOM 1307 C C . ASP A 1 161 ? -23.094 -2.500 -0.124 1.00 96.25 161 ASP A C 1
ATOM 1309 O O . ASP A 1 161 ? -24.060 -3.266 -0.102 1.00 96.25 161 ASP A O 1
ATOM 1313 N N . TRP A 1 162 ? -22.169 -2.510 0.842 1.00 97.69 162 TRP A N 1
ATOM 1314 C CA . TRP A 1 162 ? -22.295 -3.368 2.014 1.00 97.69 162 TRP A CA 1
ATOM 1315 C C . TRP A 1 162 ? -23.510 -2.974 2.858 1.00 97.69 162 TRP A C 1
ATOM 1317 O O . TRP A 1 162 ? -24.286 -3.852 3.233 1.00 97.69 162 TRP A O 1
ATOM 1327 N N . LEU A 1 163 ? -23.701 -1.679 3.131 1.00 96.94 163 LEU A N 1
ATOM 1328 C CA . LEU A 1 163 ? -24.846 -1.174 3.892 1.00 96.94 163 LEU A CA 1
ATOM 1329 C C . LEU A 1 163 ? -26.167 -1.497 3.188 1.00 96.94 163 LEU A C 1
ATOM 1331 O O . LEU A 1 163 ? -27.028 -2.128 3.794 1.00 96.94 163 LEU A O 1
ATOM 1335 N N . ASP A 1 164 ? -26.303 -1.152 1.907 1.00 95.94 164 ASP A N 1
ATOM 1336 C CA . ASP A 1 164 ? -27.515 -1.412 1.120 1.00 95.94 164 ASP A CA 1
ATOM 1337 C C . ASP A 1 164 ? -27.899 -2.898 1.128 1.00 95.94 164 ASP A C 1
ATOM 1339 O O . ASP A 1 164 ? -29.076 -3.243 1.176 1.00 95.94 164 ASP A O 1
ATOM 1343 N N . LYS A 1 165 ? -26.905 -3.793 1.136 1.00 96.75 165 LYS A N 1
ATOM 1344 C CA . LYS A 1 165 ? -27.127 -5.241 1.168 1.00 96.75 165 LYS A CA 1
ATOM 1345 C C . LYS A 1 165 ? -27.468 -5.794 2.557 1.00 96.75 165 LYS A C 1
ATOM 1347 O O . LYS A 1 165 ? -28.117 -6.834 2.643 1.00 96.75 165 LYS A O 1
ATOM 1352 N N . ASN A 1 166 ? -26.967 -5.184 3.632 1.00 95.31 166 ASN A N 1
ATOM 1353 C CA . ASN A 1 166 ? -26.972 -5.796 4.967 1.00 95.31 166 ASN A CA 1
ATOM 1354 C C . ASN A 1 166 ? -27.833 -5.066 6.000 1.00 95.31 166 ASN A C 1
ATOM 1356 O O . ASN A 1 166 ? -28.106 -5.654 7.043 1.00 95.31 166 ASN A O 1
ATOM 1360 N N . LEU A 1 167 ? -28.256 -3.822 5.758 1.00 91.88 167 LEU A N 1
ATOM 1361 C CA . LEU A 1 167 ? -28.955 -3.023 6.771 1.00 91.88 167 LEU A CA 1
ATOM 1362 C C . LEU A 1 167 ? -30.267 -3.649 7.249 1.00 91.88 167 LEU A C 1
ATOM 1364 O O . LEU A 1 167 ? -30.585 -3.530 8.426 1.00 91.88 167 LEU A O 1
ATOM 1368 N N . GLU A 1 168 ? -30.976 -4.378 6.384 1.00 90.94 168 GLU A N 1
ATOM 1369 C CA . GLU A 1 168 ? -32.222 -5.077 6.736 1.00 90.94 168 GLU A CA 1
ATOM 1370 C C . GLU A 1 168 ? -32.037 -6.168 7.808 1.00 90.94 168 GLU A C 1
ATOM 1372 O O . GLU A 1 168 ? -33.012 -6.629 8.393 1.00 90.94 168 GLU A O 1
ATOM 1377 N N . ARG A 1 169 ? -30.792 -6.581 8.093 1.00 91.94 169 ARG A N 1
ATOM 1378 C CA . ARG A 1 169 ? -30.465 -7.533 9.169 1.00 91.94 169 ARG A CA 1
ATOM 1379 C C . ARG A 1 169 ? -30.584 -6.918 10.565 1.00 91.94 169 ARG A C 1
ATOM 1381 O O . ARG A 1 169 ? -30.540 -7.663 11.542 1.00 91.94 169 ARG A O 1
ATOM 1388 N N . PHE A 1 170 ? -30.657 -5.591 10.664 1.00 88.94 170 PHE A N 1
ATOM 1389 C CA . PHE A 1 170 ? -30.566 -4.863 11.922 1.00 88.94 170 PHE A CA 1
ATOM 1390 C C . PHE A 1 170 ? -31.819 -4.019 12.151 1.00 88.94 170 PHE A C 1
ATOM 1392 O O . PHE A 1 170 ? -32.210 -3.215 11.304 1.00 88.94 170 PHE A O 1
ATOM 1399 N N . ASP A 1 171 ? -32.409 -4.147 13.336 1.00 84.00 171 ASP A N 1
ATOM 1400 C CA . ASP A 1 171 ? -33.495 -3.273 13.764 1.00 84.00 171 ASP A CA 1
ATOM 1401 C C . ASP A 1 171 ? -32.923 -1.893 14.121 1.00 84.00 171 ASP A C 1
ATOM 1403 O O . ASP A 1 171 ? -32.117 -1.766 15.040 1.00 84.00 171 ASP A O 1
ATOM 1407 N N . ASN A 1 172 ? -33.316 -0.858 13.370 1.00 84.69 172 ASN A N 1
ATOM 1408 C CA . ASN A 1 172 ? -32.970 0.554 13.601 1.00 84.69 172 ASN A CA 1
ATOM 1409 C C . ASN A 1 172 ? -31.484 0.811 13.974 1.00 84.69 172 ASN A C 1
ATOM 1411 O O . ASN A 1 172 ? -31.193 1.300 15.076 1.00 84.69 172 ASN A O 1
ATOM 1415 N N . PRO A 1 173 ? -30.522 0.473 13.093 1.00 90.50 173 PRO A N 1
ATOM 1416 C CA . PRO A 1 173 ? -29.107 0.613 13.404 1.00 90.50 173 PRO A CA 1
ATOM 1417 C C . PRO A 1 173 ? -28.682 2.085 13.471 1.00 90.50 173 PRO A C 1
ATOM 1419 O O . PRO A 1 173 ? -29.104 2.917 12.670 1.00 90.50 173 PRO A O 1
ATOM 1422 N N . THR A 1 174 ? -27.777 2.399 14.397 1.00 91.44 174 THR A N 1
ATOM 1423 C CA . THR A 1 174 ? -27.047 3.671 14.398 1.00 91.44 174 THR A CA 1
ATOM 1424 C C . THR A 1 174 ? -25.816 3.536 13.514 1.00 91.44 174 THR A C 1
ATOM 1426 O O . THR A 1 174 ? -24.970 2.674 13.762 1.00 91.44 174 THR A O 1
ATOM 1429 N N . ILE A 1 175 ? -25.699 4.407 12.510 1.00 93.56 175 ILE A N 1
ATOM 1430 C CA . ILE A 1 175 ? -24.540 4.451 11.614 1.00 93.56 175 ILE A CA 1
ATOM 1431 C C . ILE A 1 175 ? -23.566 5.506 12.118 1.00 93.56 175 ILE A C 1
ATOM 1433 O O . ILE A 1 175 ? -23.885 6.690 12.129 1.00 93.56 175 ILE A O 1
ATOM 1437 N N . PHE A 1 176 ? -22.379 5.084 12.534 1.00 94.00 176 PHE A N 1
ATOM 1438 C CA . PHE A 1 176 ? -21.310 5.968 12.983 1.00 94.00 176 PHE A CA 1
ATOM 1439 C C . PHE A 1 176 ? -20.223 6.073 11.912 1.00 94.00 176 PHE A C 1
ATOM 1441 O O . PHE A 1 176 ? -19.789 5.049 11.387 1.00 94.00 176 PHE A O 1
ATOM 1448 N N . ILE A 1 177 ? -19.757 7.286 11.604 1.00 93.69 177 ILE A N 1
ATOM 1449 C CA . ILE A 1 177 ? -18.665 7.511 10.646 1.00 93.69 177 ILE A CA 1
ATOM 1450 C C . ILE A 1 177 ? -17.496 8.219 11.325 1.00 93.69 177 ILE A C 1
ATOM 1452 O O . ILE A 1 177 ? -17.653 9.318 11.856 1.00 93.69 177 ILE A O 1
ATOM 1456 N N . ALA A 1 178 ? -16.316 7.610 11.210 1.00 92.19 178 ALA A N 1
ATOM 1457 C CA . ALA A 1 178 ? -15.024 8.210 11.509 1.00 92.19 178 ALA A CA 1
ATOM 1458 C C . ALA A 1 178 ? -14.218 8.385 10.215 1.00 92.19 178 ALA A C 1
ATOM 1460 O O . ALA A 1 178 ? -14.069 7.449 9.421 1.00 92.19 178 ALA A O 1
ATOM 1461 N N . SER A 1 179 ? -13.686 9.585 9.993 1.00 89.44 179 SER A N 1
ATOM 1462 C CA . SER A 1 179 ? -12.820 9.879 8.852 1.00 89.44 179 SER A CA 1
ATOM 1463 C C . SER A 1 179 ? -11.920 11.075 9.138 1.00 89.44 179 SER A C 1
ATOM 1465 O O . SER A 1 179 ? -12.293 11.968 9.893 1.00 89.44 179 SER A O 1
ATOM 1467 N N . ASP A 1 180 ? -10.755 11.103 8.496 1.00 81.94 180 ASP A N 1
ATOM 1468 C CA . ASP A 1 180 ? -9.880 12.275 8.434 1.00 81.94 180 ASP A CA 1
ATOM 1469 C C . ASP A 1 180 ? -10.322 13.306 7.377 1.00 81.94 180 ASP A C 1
ATOM 1471 O O . ASP A 1 180 ? -9.742 14.385 7.304 1.00 81.94 180 ASP A O 1
ATOM 1475 N N . ASP A 1 181 ? -11.359 12.998 6.589 1.00 82.81 181 ASP A N 1
ATOM 1476 C CA . ASP A 1 181 ? -11.918 13.861 5.544 1.00 82.81 181 ASP A CA 1
ATOM 1477 C C . ASP A 1 181 ? -13.457 13.760 5.513 1.00 82.81 181 ASP A C 1
ATOM 1479 O O . ASP A 1 181 ? -14.086 13.286 4.561 1.00 82.81 181 ASP A O 1
ATOM 1483 N N . LEU A 1 182 ? -14.090 14.158 6.622 1.00 85.12 182 LEU A N 1
ATOM 1484 C CA . LEU A 1 182 ? -15.544 14.062 6.792 1.00 85.12 182 LEU A CA 1
ATOM 1485 C C . LEU A 1 182 ? -16.321 14.875 5.747 1.00 85.12 182 LEU A C 1
ATOM 1487 O O . LEU A 1 182 ? -17.375 14.421 5.302 1.00 85.12 182 LEU A O 1
ATOM 1491 N N . GLU A 1 183 ? -15.819 16.041 5.328 1.00 85.25 183 GLU A N 1
ATOM 1492 C CA . GLU A 1 183 ? -16.496 16.895 4.339 1.00 85.25 183 GLU A CA 1
ATOM 1493 C C . GLU A 1 183 ? -16.715 16.166 3.011 1.00 85.25 183 GLU A C 1
ATOM 1495 O O . GLU A 1 183 ? -17.794 16.259 2.422 1.00 85.25 183 GLU A O 1
ATOM 1500 N N . MET A 1 184 ? -15.728 15.378 2.580 1.00 80.62 184 MET A N 1
ATOM 1501 C CA . MET A 1 184 ? -15.792 14.633 1.328 1.00 80.62 184 MET A CA 1
ATOM 1502 C C . MET A 1 184 ? -16.415 13.237 1.471 1.00 80.62 184 MET A C 1
ATOM 1504 O O . MET A 1 184 ? -16.721 12.609 0.456 1.00 80.62 184 MET A O 1
ATOM 1508 N N . VAL A 1 185 ? -16.558 12.711 2.691 1.00 85.19 185 VAL A N 1
ATOM 1509 C CA . VAL A 1 185 ? -17.135 11.379 2.959 1.00 85.19 185 VAL A CA 1
ATOM 1510 C C . VAL A 1 185 ? -18.635 11.455 3.230 1.00 85.19 185 VAL A C 1
ATOM 1512 O O . VAL A 1 185 ? -19.399 10.664 2.684 1.00 85.19 185 VAL A O 1
ATOM 1515 N N . ILE A 1 186 ? -19.090 12.409 4.046 1.00 89.19 186 ILE A N 1
ATOM 1516 C CA . ILE A 1 186 ? -20.489 12.499 4.494 1.00 89.19 186 ILE A CA 1
ATOM 1517 C C . ILE A 1 186 ? -21.521 12.536 3.349 1.00 89.19 186 ILE A C 1
ATOM 1519 O O . ILE A 1 186 ? -22.563 11.886 3.501 1.00 89.19 186 ILE A O 1
ATOM 1523 N N . PRO A 1 187 ? -21.287 13.220 2.208 1.00 90.94 187 PRO A N 1
ATOM 1524 C CA . PRO A 1 187 ? -22.231 13.209 1.091 1.00 90.94 187 PRO A CA 1
ATOM 1525 C C . PRO A 1 187 ? -22.598 11.800 0.598 1.00 90.94 187 PRO A C 1
ATOM 1527 O O . PRO A 1 187 ? -23.774 11.559 0.317 1.00 90.94 187 PRO A O 1
ATOM 1530 N N . ASP A 1 188 ? -21.642 10.864 0.583 1.00 90.88 188 ASP A N 1
ATOM 1531 C CA . ASP A 1 188 ? -21.834 9.487 0.099 1.00 90.88 188 ASP A CA 1
ATOM 1532 C C . ASP A 1 188 ? -22.761 8.667 1.016 1.00 90.88 188 ASP A C 1
ATOM 1534 O O . ASP A 1 188 ? -23.446 7.744 0.574 1.00 90.88 188 ASP A O 1
ATOM 1538 N N . PHE A 1 189 ? -22.825 9.025 2.303 1.00 94.94 189 PHE A N 1
ATOM 1539 C CA . PHE A 1 189 ? -23.575 8.294 3.330 1.00 94.94 189 PHE A CA 1
ATOM 1540 C C . PHE A 1 189 ? -24.824 9.032 3.816 1.00 94.94 189 PHE A C 1
ATOM 1542 O O . PHE A 1 189 ? -25.511 8.553 4.718 1.00 94.94 189 PHE A O 1
ATOM 1549 N N . LYS A 1 190 ? -25.169 10.178 3.214 1.00 93.94 190 LYS A N 1
ATOM 1550 C CA . LYS A 1 190 ? -26.260 11.057 3.670 1.00 93.94 190 LYS A CA 1
ATOM 1551 C C . LYS A 1 190 ? -27.597 10.332 3.868 1.00 93.94 190 LYS A C 1
ATOM 1553 O O . LYS A 1 190 ? -28.326 10.657 4.803 1.00 93.94 190 LYS A O 1
ATOM 1558 N N . LYS A 1 191 ? -27.915 9.344 3.020 1.00 94.62 191 LYS A N 1
ATOM 1559 C CA . LYS A 1 191 ? -29.171 8.571 3.095 1.00 94.62 191 LYS A CA 1
ATOM 1560 C C . LYS A 1 191 ? -29.304 7.721 4.366 1.00 94.62 191 LYS A C 1
ATOM 1562 O O . LYS A 1 191 ? -30.416 7.350 4.717 1.00 94.62 191 LYS A O 1
ATOM 1567 N N . TYR A 1 192 ? -28.196 7.458 5.056 1.00 92.69 192 TYR A N 1
ATOM 1568 C CA . TYR A 1 192 ? -28.149 6.659 6.280 1.00 92.69 192 TYR A CA 1
ATOM 1569 C C . TYR A 1 192 ? -28.144 7.499 7.566 1.00 92.69 192 TYR A C 1
ATOM 1571 O O . TYR A 1 192 ? -28.039 6.933 8.648 1.00 92.69 192 TYR A O 1
ATOM 1579 N N . ALA A 1 193 ? -28.225 8.832 7.450 1.00 91.25 193 ALA A N 1
ATOM 1580 C CA . ALA A 1 193 ? -28.195 9.772 8.575 1.00 91.25 193 ALA A CA 1
ATOM 1581 C C . ALA A 1 193 ? -27.068 9.478 9.598 1.00 91.25 193 ALA A C 1
ATOM 1583 O O . ALA A 1 193 ? -27.352 9.263 10.779 1.00 91.25 193 ALA A O 1
ATOM 1584 N N . PRO A 1 194 ? -25.791 9.445 9.161 1.00 91.81 194 PRO A N 1
ATOM 1585 C CA . PRO A 1 194 ? -24.690 9.040 10.022 1.00 91.81 194 PRO A CA 1
ATOM 1586 C C . PRO A 1 194 ? -24.461 10.024 11.172 1.00 91.81 194 PRO A C 1
ATOM 1588 O O . PRO A 1 194 ? -24.626 11.238 11.024 1.00 91.81 194 PRO A O 1
ATOM 1591 N N . VAL A 1 195 ? -24.018 9.492 12.308 1.00 90.50 195 VAL A N 1
ATOM 1592 C CA . VAL A 1 195 ? -23.556 10.253 13.470 1.00 90.50 195 VAL A CA 1
ATOM 1593 C C . VAL A 1 195 ? -22.029 10.248 13.538 1.00 90.50 195 VAL A C 1
ATOM 1595 O O . VAL A 1 195 ? -21.377 9.306 13.090 1.00 90.50 195 VAL A O 1
ATOM 1598 N N . MET A 1 196 ? -21.448 11.295 14.120 1.00 87.94 196 MET A N 1
ATOM 1599 C CA . MET A 1 196 ? -20.002 11.413 14.340 1.00 87.94 196 MET A CA 1
ATOM 1600 C C . MET A 1 196 ? -19.728 11.953 15.742 1.00 87.94 196 MET A C 1
ATOM 1602 O O . MET A 1 196 ? -20.576 12.626 16.343 1.00 87.94 196 MET A O 1
ATOM 1606 N N . CYS A 1 197 ? -18.519 11.724 16.249 1.00 81.25 197 CYS A N 1
ATOM 1607 C CA . CYS A 1 197 ? -18.053 12.430 17.432 1.00 81.25 197 CYS A CA 1
ATOM 1608 C C . CYS A 1 197 ? -17.790 13.910 17.099 1.00 81.25 197 CYS A C 1
ATOM 1610 O O . CYS A 1 197 ? -17.378 14.264 15.997 1.00 81.25 197 CYS A O 1
ATOM 1612 N N . LYS A 1 198 ? -18.033 14.798 18.071 1.00 73.88 198 LYS A N 1
ATOM 1613 C CA . LYS A 1 198 ? -17.698 16.230 17.990 1.00 73.88 198 LYS A CA 1
ATOM 1614 C C . LYS A 1 198 ? -16.585 16.531 18.993 1.00 73.88 198 LYS A C 1
ATOM 1616 O O . LYS A 1 198 ? -16.890 16.892 20.133 1.00 73.88 198 LYS A O 1
ATOM 1621 N N . PRO A 1 199 ? -15.315 16.305 18.634 1.00 68.12 199 PRO A N 1
ATOM 1622 C CA . PRO A 1 199 ? -14.232 16.437 19.591 1.00 68.12 199 PRO A CA 1
ATOM 1623 C C . PRO A 1 199 ? -13.894 17.898 19.887 1.00 68.12 199 PRO A C 1
ATOM 1625 O O . PRO A 1 199 ? -14.101 18.789 19.068 1.00 68.12 199 PRO A O 1
ATOM 1628 N N . THR A 1 200 ? -13.334 18.141 21.072 1.00 65.69 200 THR A N 1
ATOM 1629 C CA . THR A 1 200 ? -12.849 19.469 21.485 1.00 65.69 200 THR A CA 1
ATOM 1630 C C . THR A 1 200 ? -11.452 19.791 20.943 1.00 65.69 200 THR A C 1
ATOM 1632 O O . THR A 1 200 ? -11.060 20.953 20.943 1.00 65.69 200 THR A O 1
ATOM 1635 N N . ASN A 1 201 ? -10.687 18.775 20.526 1.00 69.88 201 ASN A N 1
ATOM 1636 C CA . ASN A 1 201 ? -9.408 18.883 19.818 1.00 69.88 201 ASN A CA 1
ATOM 1637 C C . ASN A 1 201 ? -9.111 17.576 19.053 1.00 69.88 201 ASN A C 1
ATOM 1639 O O . ASN A 1 201 ? -9.759 16.558 19.292 1.00 69.88 201 ASN A O 1
ATOM 1643 N N . GLU A 1 202 ? -8.127 17.601 18.158 1.00 66.12 202 GLU A N 1
ATOM 1644 C CA . GLU A 1 202 ? -7.805 16.490 17.250 1.00 66.12 202 GLU A CA 1
ATOM 1645 C C . GLU A 1 202 ? -7.403 15.190 17.970 1.00 66.12 202 GLU A C 1
ATOM 1647 O O . GLU A 1 202 ? -7.965 14.133 17.683 1.00 66.12 202 GLU A O 1
ATOM 1652 N N . ALA A 1 203 ? -6.502 15.259 18.958 1.00 65.62 203 ALA A N 1
ATOM 1653 C CA . ALA A 1 203 ? -6.046 14.082 19.709 1.00 65.62 203 ALA A CA 1
ATOM 1654 C C . ALA A 1 203 ? -7.198 13.392 20.465 1.00 65.62 203 ALA A C 1
ATOM 1656 O O . ALA A 1 203 ? -7.305 12.165 20.481 1.00 65.62 203 ALA A O 1
ATOM 1657 N N . MET A 1 204 ? -8.104 14.186 21.043 1.00 73.56 204 MET A N 1
ATOM 1658 C CA . MET A 1 204 ? -9.335 13.688 21.652 1.00 73.56 204 MET A CA 1
ATOM 1659 C C . MET A 1 204 ? -10.272 13.080 20.601 1.00 73.56 204 MET A C 1
ATOM 1661 O O . MET A 1 204 ? -10.913 12.074 20.880 1.00 73.56 204 MET A O 1
ATOM 1665 N N . GLY A 1 205 ? -10.338 13.652 19.396 1.00 78.81 205 GLY A N 1
ATOM 1666 C CA . GLY A 1 205 ? -11.116 13.114 18.276 1.00 78.81 205 GLY A CA 1
ATOM 1667 C C . GLY A 1 205 ? -10.690 11.715 17.876 1.00 78.81 205 GLY A C 1
ATOM 1668 O O . GLY A 1 205 ? -11.518 10.810 17.872 1.00 78.81 205 GLY A O 1
ATOM 1669 N N . MET A 1 206 ? -9.391 11.512 17.656 1.00 81.12 206 MET A N 1
ATOM 1670 C CA . MET A 1 206 ? -8.859 10.193 17.316 1.00 81.12 206 MET A CA 1
ATOM 1671 C C . MET A 1 206 ? -9.153 9.154 18.402 1.00 81.12 206 MET A C 1
ATOM 1673 O O . MET A 1 206 ? -9.570 8.040 18.095 1.00 81.12 206 MET A O 1
ATOM 1677 N N . PHE A 1 207 ? -8.962 9.504 19.676 1.00 86.06 207 PHE A N 1
ATOM 1678 C CA . PHE A 1 207 ? -9.270 8.587 20.772 1.00 86.06 207 PHE A CA 1
ATOM 1679 C C . PHE A 1 207 ? -10.767 8.238 20.824 1.00 86.06 207 PHE A C 1
ATOM 1681 O O . PHE A 1 207 ? -11.114 7.065 20.954 1.00 86.06 207 PHE A O 1
ATOM 1688 N N . LEU A 1 208 ? -11.651 9.237 20.706 1.00 85.50 208 LEU A N 1
ATOM 1689 C CA . LEU A 1 208 ? -13.101 9.038 20.754 1.00 85.50 208 LEU A CA 1
ATOM 1690 C C . LEU A 1 208 ? -13.583 8.144 19.608 1.00 85.50 208 LEU A C 1
ATOM 1692 O O . LEU A 1 208 ? -14.278 7.162 19.864 1.00 85.50 208 LEU A O 1
ATOM 1696 N N . ASP A 1 209 ? -13.169 8.437 18.375 1.00 89.75 209 ASP A N 1
ATOM 1697 C CA . ASP A 1 209 ? -13.528 7.640 17.202 1.00 89.75 209 ASP A CA 1
ATOM 1698 C C . ASP A 1 209 ? -13.058 6.191 17.360 1.00 89.75 209 ASP A C 1
ATOM 1700 O O . ASP A 1 209 ? -13.825 5.247 17.151 1.00 89.75 209 ASP A O 1
ATOM 1704 N N . HIS A 1 210 ? -11.809 6.002 17.799 1.00 92.81 210 HIS A N 1
ATOM 1705 C CA . HIS A 1 210 ? -11.250 4.676 18.052 1.00 92.81 210 HIS A CA 1
ATOM 1706 C C . HIS A 1 210 ? -12.043 3.916 19.113 1.00 92.81 210 HIS A C 1
ATOM 1708 O O . HIS A 1 210 ? -12.434 2.771 18.888 1.00 92.81 210 HIS A O 1
ATOM 1714 N N . TYR A 1 211 ? -12.348 4.558 20.239 1.00 90.94 211 TYR A N 1
ATOM 1715 C CA . TYR A 1 211 ? -13.079 3.938 21.338 1.00 90.94 211 TYR A CA 1
ATOM 1716 C C . TYR A 1 211 ? -14.527 3.591 20.970 1.00 90.94 211 TYR A C 1
ATOM 1718 O O . TYR A 1 211 ? -15.026 2.539 21.373 1.00 90.94 211 TYR A O 1
ATOM 1726 N N . VAL A 1 212 ? -15.206 4.416 20.166 1.00 90.75 212 VAL A N 1
ATOM 1727 C CA . VAL A 1 212 ? -16.537 4.084 19.630 1.00 90.75 212 VAL A CA 1
ATOM 1728 C C . VAL A 1 212 ? -16.462 2.863 18.705 1.00 90.75 212 VAL A C 1
ATOM 1730 O O . VAL A 1 212 ? -17.307 1.972 18.798 1.00 90.75 212 VAL A O 1
ATOM 1733 N N . MET A 1 213 ? -15.423 2.742 17.874 1.00 94.12 213 MET A N 1
ATOM 1734 C CA . MET A 1 213 ? -15.224 1.563 17.018 1.00 94.12 213 MET A CA 1
ATOM 1735 C C . MET A 1 213 ? -14.947 0.270 17.798 1.00 94.12 213 MET A C 1
ATOM 1737 O O . MET A 1 213 ? -15.441 -0.786 17.404 1.00 94.12 213 MET A O 1
ATOM 1741 N N . GLN A 1 214 ? -14.239 0.329 18.935 1.00 93.81 214 GLN A N 1
ATOM 1742 C CA . GLN A 1 214 ? -14.056 -0.831 19.838 1.00 93.81 214 GLN A CA 1
ATOM 1743 C C . GLN A 1 214 ? -15.387 -1.396 20.355 1.00 93.81 214 GLN A C 1
ATOM 1745 O O . GLN A 1 214 ? -15.467 -2.513 20.857 1.00 93.81 214 GLN A O 1
ATOM 1750 N N . HIS A 1 215 ? -16.443 -0.600 20.245 1.00 91.69 215 HIS A N 1
ATOM 1751 C CA . HIS A 1 215 ? -17.770 -0.857 20.762 1.00 91.69 215 HIS A CA 1
ATOM 1752 C C . HIS A 1 215 ? -18.783 -1.193 19.658 1.00 91.69 215 HIS A C 1
ATOM 1754 O O . HIS A 1 215 ? -19.962 -1.378 19.965 1.00 91.69 215 HIS A O 1
ATOM 1760 N N . ALA A 1 216 ? -18.348 -1.282 18.405 1.00 92.94 216 ALA A N 1
ATOM 1761 C CA . ALA A 1 216 ? -19.210 -1.599 17.280 1.00 92.94 216 ALA A CA 1
ATOM 1762 C C . ALA A 1 216 ? -19.755 -3.037 17.352 1.00 92.94 216 ALA A C 1
ATOM 1764 O O . ALA A 1 216 ? -19.036 -3.960 17.747 1.00 92.94 216 ALA A O 1
ATOM 1765 N N . ASP A 1 217 ? -21.007 -3.220 16.933 1.00 93.50 217 ASP A N 1
ATOM 1766 C CA . ASP A 1 217 ? -21.571 -4.545 16.643 1.00 93.50 217 ASP A CA 1
ATOM 1767 C C . ASP A 1 217 ? -21.151 -4.991 15.234 1.00 93.50 217 ASP A C 1
ATOM 1769 O O . ASP A 1 217 ? -20.876 -6.166 15.006 1.00 93.50 217 ASP A O 1
ATOM 1773 N N . VAL A 1 218 ? -21.009 -4.027 14.316 1.00 96.50 218 VAL A N 1
ATOM 1774 C CA . VAL A 1 218 ? -20.370 -4.198 13.007 1.00 96.50 218 VAL A CA 1
ATOM 1775 C C . VAL A 1 218 ? -19.365 -3.074 12.782 1.00 96.50 218 VAL A C 1
ATOM 1777 O O . VAL A 1 218 ? -19.720 -1.903 12.887 1.00 96.50 218 VAL A O 1
ATOM 1780 N N . LEU A 1 219 ? -18.130 -3.402 12.408 1.00 97.94 219 LEU A N 1
ATOM 1781 C CA . LEU A 1 219 ? -17.125 -2.424 11.994 1.00 97.94 219 LEU A CA 1
ATOM 1782 C C . LEU A 1 219 ? -16.725 -2.651 10.535 1.00 97.94 219 LEU A C 1
ATOM 1784 O O . LEU A 1 219 ? -16.112 -3.663 10.193 1.00 97.94 219 LEU A O 1
ATOM 1788 N N . LEU A 1 220 ? -17.025 -1.663 9.694 1.00 98.06 220 LEU A N 1
ATOM 1789 C CA . LEU A 1 220 ? -16.516 -1.547 8.333 1.00 98.06 220 LEU A CA 1
ATOM 1790 C C . LEU A 1 220 ? -15.217 -0.731 8.380 1.00 98.06 220 LEU A C 1
ATOM 1792 O O . LEU A 1 220 ? -15.224 0.501 8.359 1.00 98.06 220 LEU A O 1
ATOM 1796 N N . ALA A 1 221 ? -14.099 -1.431 8.534 1.00 95.75 221 ALA A N 1
ATOM 1797 C CA . ALA A 1 221 ? -12.771 -0.853 8.661 1.00 95.75 221 ALA A CA 1
ATOM 1798 C C . ALA A 1 221 ? -12.236 -0.348 7.311 1.00 95.75 221 ALA A C 1
ATOM 1800 O O . ALA A 1 221 ? -12.581 -0.882 6.259 1.00 95.75 221 ALA A O 1
ATOM 1801 N N . SER A 1 222 ? -11.311 0.613 7.355 1.00 91.94 222 SER A N 1
ATOM 1802 C CA . SER A 1 222 ? -10.411 0.895 6.232 1.00 91.94 222 SER A CA 1
ATOM 1803 C C . SER A 1 222 ? -9.154 0.028 6.322 1.00 91.94 222 SER A C 1
ATOM 1805 O O . SER A 1 222 ? -8.919 -0.653 7.326 1.00 91.94 222 SER A O 1
ATOM 1807 N N . ASN A 1 223 ? -8.317 0.058 5.280 1.00 87.94 223 ASN A N 1
ATOM 1808 C CA . ASN A 1 223 ? -7.004 -0.586 5.308 1.00 87.94 223 ASN A CA 1
ATOM 1809 C C . ASN A 1 223 ? -6.012 0.211 6.175 1.00 87.94 223 ASN A C 1
ATOM 1811 O O . ASN A 1 223 ? -5.093 0.845 5.666 1.00 87.94 223 ASN A O 1
ATOM 1815 N N . SER A 1 224 ? -6.259 0.238 7.484 1.00 87.62 224 SER A N 1
ATOM 1816 C CA . SER A 1 224 ? -5.558 1.069 8.457 1.00 87.62 224 SER A CA 1
ATOM 1817 C C . SER A 1 224 ? -5.454 0.353 9.800 1.00 87.62 224 SER A C 1
ATOM 1819 O O . SER A 1 224 ? -6.439 -0.199 10.301 1.00 87.62 224 SER A O 1
ATOM 1821 N N . THR A 1 225 ? -4.289 0.458 10.443 1.00 90.50 225 THR A N 1
ATOM 1822 C CA . THR A 1 225 ? -4.073 -0.042 11.807 1.00 90.50 225 THR A CA 1
ATOM 1823 C C . THR A 1 225 ? -4.977 0.643 12.828 1.00 90.50 225 THR A C 1
ATOM 1825 O O . THR A 1 225 ? -5.234 0.074 13.885 1.00 90.50 225 THR A O 1
ATOM 1828 N N . PHE A 1 226 ? -5.509 1.832 12.526 1.00 92.00 226 PHE A N 1
ATOM 1829 C CA . PHE A 1 226 ? -6.434 2.549 13.400 1.00 92.00 226 PHE A CA 1
ATOM 1830 C C . PHE A 1 226 ? -7.737 1.761 13.613 1.00 92.00 226 PHE A C 1
ATOM 1832 O O . PHE A 1 226 ? -8.028 1.348 14.732 1.00 92.00 226 PHE A O 1
ATOM 1839 N N . SER A 1 227 ? -8.480 1.451 12.547 1.00 94.75 227 SER A N 1
ATOM 1840 C CA . SER A 1 227 ? -9.687 0.614 12.653 1.00 94.75 227 SER A CA 1
ATOM 1841 C C . SER A 1 227 ? -9.370 -0.848 12.965 1.00 94.75 227 SER A C 1
ATOM 1843 O O . SER A 1 227 ? -10.155 -1.506 13.643 1.00 94.75 227 SER A O 1
ATOM 1845 N N . PHE A 1 228 ? -8.218 -1.363 12.523 1.00 96.31 228 PHE A N 1
ATOM 1846 C CA . PHE A 1 228 ? -7.833 -2.746 12.807 1.00 96.31 228 PHE A CA 1
ATOM 1847 C C . PHE A 1 228 ? -7.606 -2.983 14.309 1.00 96.31 228 PHE A C 1
ATOM 1849 O O . PHE A 1 228 ? -8.130 -3.934 14.885 1.00 96.31 228 PHE A O 1
ATOM 1856 N N . THR A 1 229 ? -6.877 -2.088 14.983 1.00 96.69 229 THR A N 1
ATOM 1857 C CA . THR A 1 229 ? -6.658 -2.195 16.436 1.00 96.69 229 THR A CA 1
ATOM 1858 C C . THR A 1 229 ? -7.950 -1.996 17.226 1.00 96.69 229 THR A C 1
ATOM 1860 O O . THR A 1 229 ? -8.126 -2.644 18.256 1.00 96.69 229 THR A O 1
ATOM 1863 N N . ALA A 1 230 ? -8.894 -1.185 16.734 1.00 96.69 230 ALA A N 1
ATOM 1864 C CA . ALA A 1 230 ? -10.221 -1.090 17.339 1.00 96.69 230 ALA A CA 1
ATOM 1865 C C . ALA A 1 230 ? -10.969 -2.438 17.289 1.00 96.69 230 ALA A C 1
ATOM 1867 O O . ALA A 1 230 ? -11.569 -2.837 18.285 1.00 96.69 230 ALA A O 1
ATOM 1868 N N . ALA A 1 231 ? -10.863 -3.183 16.180 1.00 97.62 231 ALA A N 1
ATOM 1869 C CA . ALA A 1 231 ? -11.409 -4.538 16.069 1.00 97.62 231 ALA A CA 1
ATOM 1870 C C . ALA A 1 231 ? -10.751 -5.522 17.057 1.00 97.62 231 ALA A C 1
ATOM 1872 O O . ALA A 1 231 ? -11.442 -6.289 17.724 1.00 97.62 231 ALA A O 1
ATOM 1873 N N . MET A 1 232 ? -9.422 -5.477 17.220 1.00 98.00 232 MET A N 1
ATOM 1874 C CA . MET A 1 232 ? -8.715 -6.325 18.198 1.00 98.00 232 MET A CA 1
ATOM 1875 C C . MET A 1 232 ? -9.170 -6.050 19.643 1.00 98.00 232 MET A C 1
ATOM 1877 O O . MET A 1 232 ? -9.394 -6.982 20.432 1.00 98.00 232 MET A O 1
ATOM 1881 N N . LEU A 1 233 ? -9.340 -4.769 19.982 1.00 97.00 233 LEU A N 1
ATOM 1882 C CA . LEU A 1 233 ? -9.757 -4.298 21.305 1.00 97.00 233 LEU A CA 1
ATOM 1883 C C . LEU A 1 233 ? -11.256 -4.473 21.582 1.00 97.00 233 LEU A C 1
ATOM 1885 O O . LEU A 1 233 ? -11.670 -4.379 22.732 1.00 97.00 233 LEU A O 1
ATOM 1889 N N . ASN A 1 234 ? -12.064 -4.802 20.574 1.00 96.00 234 ASN A N 1
ATOM 1890 C CA . ASN A 1 234 ? -13.483 -5.083 20.755 1.00 96.00 234 ASN A CA 1
ATOM 1891 C C . ASN A 1 234 ? -13.703 -6.383 21.549 1.00 96.00 234 ASN A C 1
ATOM 1893 O O . ASN A 1 234 ? -13.447 -7.493 21.073 1.00 96.00 234 ASN A O 1
ATOM 1897 N N . GLU A 1 235 ? -14.198 -6.265 22.779 1.00 91.88 235 GLU A N 1
ATOM 1898 C CA . GLU A 1 235 ? -14.436 -7.409 23.671 1.00 91.88 235 GLU A CA 1
ATOM 1899 C C . GLU A 1 235 ? -15.754 -8.147 23.405 1.00 91.88 235 GLU A C 1
ATOM 1901 O O . GLU A 1 235 ? -15.939 -9.256 23.900 1.00 91.88 235 GLU A O 1
ATOM 1906 N N . LYS A 1 236 ? -16.647 -7.568 22.596 1.00 86.50 236 LYS A N 1
ATOM 1907 C CA . LYS A 1 236 ? -17.999 -8.086 22.344 1.00 86.50 236 LYS A CA 1
ATOM 1908 C C . LYS A 1 236 ? -18.061 -9.148 21.251 1.00 86.50 236 LYS A C 1
ATOM 1910 O O . LYS A 1 236 ? -19.047 -9.871 21.182 1.00 86.50 236 LYS A O 1
ATOM 1915 N N . GLY A 1 237 ? -17.026 -9.239 20.415 1.00 84.88 237 GLY A N 1
ATOM 1916 C CA . GLY A 1 237 ? -17.002 -10.164 19.280 1.00 84.88 237 GLY A CA 1
ATOM 1917 C C . GLY A 1 237 ? -17.914 -9.723 18.134 1.00 84.88 237 GLY A C 1
ATOM 1918 O O . GLY A 1 237 ? -18.655 -10.546 17.608 1.00 84.88 237 GLY A O 1
ATOM 1919 N N . GLY A 1 238 ? -17.882 -8.432 17.783 1.00 90.75 238 GLY A N 1
ATOM 1920 C CA . GLY A 1 238 ? -18.631 -7.890 16.643 1.00 90.75 238 GLY A CA 1
ATOM 1921 C C . GLY A 1 238 ? -18.211 -8.465 15.282 1.00 90.75 238 GLY A C 1
ATOM 1922 O O . GLY A 1 238 ? -17.231 -9.199 15.163 1.00 90.75 238 GLY A O 1
ATOM 1923 N N . GLU A 1 239 ? -18.954 -8.107 14.235 1.00 96.38 239 GLU A N 1
ATOM 1924 C CA . GLU A 1 239 ? -18.620 -8.443 12.848 1.00 96.38 239 GLU A CA 1
ATOM 1925 C C . GLU A 1 239 ? -17.623 -7.432 12.275 1.00 96.38 239 GLU A C 1
ATOM 1927 O O . GLU A 1 239 ? -17.885 -6.228 12.242 1.00 96.38 239 GLU A O 1
ATOM 1932 N N . PHE A 1 240 ? -16.492 -7.914 11.764 1.00 98.19 240 PHE A N 1
ATOM 1933 C CA . PHE A 1 240 ? -15.446 -7.057 11.211 1.00 98.19 240 PHE A CA 1
ATOM 1934 C C . PHE A 1 240 ? -15.309 -7.266 9.708 1.00 98.19 240 PHE A C 1
ATOM 1936 O O . PHE A 1 240 ? -15.210 -8.397 9.226 1.00 98.19 240 PHE A O 1
ATOM 1943 N N . TRP A 1 241 ? -15.288 -6.155 8.978 1.00 98.12 241 TRP A N 1
ATOM 1944 C CA . TRP A 1 241 ? -15.171 -6.112 7.527 1.00 98.12 241 TRP A CA 1
ATOM 1945 C C . TRP A 1 241 ? -14.054 -5.157 7.123 1.00 98.12 241 TRP A C 1
ATOM 1947 O O . TRP A 1 241 ? -13.876 -4.113 7.745 1.00 98.12 241 TRP A O 1
ATOM 1957 N N . ARG A 1 242 ? -13.300 -5.504 6.083 1.00 95.25 242 ARG A N 1
ATOM 1958 C CA . ARG A 1 242 ? -12.172 -4.716 5.566 1.00 95.25 242 ARG A CA 1
ATOM 1959 C C . ARG A 1 242 ? -12.203 -4.654 4.039 1.00 95.25 242 ARG A C 1
ATOM 1961 O O . ARG A 1 242 ? -12.827 -5.520 3.425 1.00 95.25 242 ARG A O 1
ATOM 1968 N N . PRO A 1 243 ? -11.499 -3.702 3.408 1.00 91.88 243 PRO A N 1
ATOM 1969 C CA . PRO A 1 243 ? -11.395 -3.655 1.959 1.00 91.88 243 PRO A CA 1
ATOM 1970 C C . PRO A 1 243 ? -10.566 -4.825 1.425 1.00 91.88 243 PRO A C 1
ATOM 1972 O O . PRO A 1 243 ? -9.435 -5.036 1.863 1.00 91.88 243 PRO A O 1
ATOM 1975 N N . ASP A 1 244 ? -11.118 -5.538 0.448 1.00 87.69 244 ASP A N 1
ATOM 1976 C CA . ASP A 1 244 ? -10.392 -6.418 -0.460 1.00 87.69 244 ASP A CA 1
ATOM 1977 C C . ASP A 1 244 ? -10.252 -5.705 -1.804 1.00 87.69 244 ASP A C 1
ATOM 1979 O O . ASP A 1 244 ? -11.209 -5.549 -2.565 1.00 87.69 244 ASP A O 1
ATOM 1983 N N . TYR A 1 245 ? -9.037 -5.254 -2.091 1.00 79.31 245 TYR A N 1
ATOM 1984 C CA . TYR A 1 245 ? -8.744 -4.520 -3.315 1.00 79.31 245 TYR A CA 1
ATOM 1985 C C . TYR A 1 245 ? -8.691 -5.406 -4.566 1.00 79.31 245 TYR A C 1
ATOM 1987 O O . TYR A 1 245 ? -8.714 -4.847 -5.660 1.00 79.31 245 TYR A O 1
ATOM 1995 N N . GLN A 1 246 ? -8.594 -6.737 -4.430 1.00 78.31 246 GLN A N 1
ATOM 1996 C CA . GLN A 1 246 ? -8.696 -7.659 -5.570 1.00 78.31 246 GLN A CA 1
ATOM 1997 C C . GLN A 1 246 ? -10.155 -7.890 -5.947 1.00 78.31 246 GLN A C 1
ATOM 1999 O O . GLN A 1 246 ? -10.514 -7.812 -7.117 1.00 78.31 246 GLN A O 1
ATOM 2004 N N . GLY A 1 247 ? -10.993 -8.178 -4.950 1.00 80.88 247 GLY A N 1
ATOM 2005 C CA . GLY A 1 247 ? -12.425 -8.394 -5.132 1.00 80.88 247 GLY A CA 1
ATOM 2006 C C . GLY A 1 247 ? -13.251 -7.113 -5.243 1.00 80.88 247 GLY A C 1
ATOM 2007 O O . GLY A 1 247 ? -14.460 -7.214 -5.445 1.00 80.88 247 GLY A O 1
ATOM 2008 N N . GLU A 1 248 ? -12.615 -5.951 -5.071 1.00 85.94 248 GLU A N 1
ATOM 2009 C CA . GLU A 1 248 ? -13.203 -4.607 -5.095 1.00 85.94 248 GLU A CA 1
ATOM 2010 C C . GLU A 1 248 ? -14.462 -4.473 -4.230 1.00 85.94 248 GLU A C 1
ATOM 2012 O O . GLU A 1 248 ? -15.501 -3.974 -4.657 1.00 85.94 248 GLU A O 1
ATOM 2017 N N . LYS A 1 249 ? -14.378 -4.973 -2.995 1.00 90.69 249 LYS A N 1
ATOM 2018 C CA . LYS A 1 249 ? -15.500 -5.019 -2.051 1.00 90.69 249 LYS A CA 1
ATOM 2019 C C . LYS A 1 249 ? -15.011 -5.116 -0.613 1.00 90.69 249 LYS A C 1
ATOM 2021 O O . LYS A 1 249 ? -13.827 -5.321 -0.357 1.00 90.69 249 LYS A O 1
ATOM 2026 N N . LEU A 1 250 ? -15.936 -5.031 0.338 1.00 95.62 250 LEU A N 1
ATOM 2027 C CA . LEU A 1 250 ? -15.649 -5.404 1.719 1.00 95.62 250 LEU A CA 1
ATOM 2028 C C . LEU A 1 250 ? -15.745 -6.924 1.911 1.00 95.62 250 LEU A C 1
ATOM 2030 O O . LEU A 1 250 ? -16.690 -7.565 1.445 1.00 95.62 250 LEU A O 1
ATOM 2034 N N . VAL A 1 251 ? -14.786 -7.491 2.641 1.00 95.62 251 VAL A N 1
ATOM 2035 C CA . VAL A 1 251 ? -14.756 -8.901 3.057 1.00 95.62 251 VAL A CA 1
ATOM 2036 C C . VAL A 1 251 ? -14.620 -9.002 4.570 1.00 95.62 251 VAL A C 1
ATOM 2038 O O . VAL A 1 251 ? -14.048 -8.115 5.204 1.00 95.62 251 VAL A O 1
ATOM 2041 N N . SER A 1 252 ? -15.161 -10.070 5.154 1.00 97.19 252 SER A N 1
ATOM 2042 C CA . SER A 1 252 ? -15.015 -10.323 6.587 1.00 97.19 252 SER A CA 1
ATOM 2043 C C . SER A 1 252 ? -13.574 -10.720 6.926 1.00 97.19 252 SER A C 1
ATOM 2045 O O . SER A 1 252 ? -12.898 -11.334 6.099 1.00 97.19 252 SER A O 1
ATOM 2047 N N . PHE A 1 253 ? -13.102 -10.367 8.122 1.00 96.31 253 PHE A N 1
ATOM 2048 C CA . PHE A 1 253 ? -11.788 -10.771 8.624 1.00 96.31 253 PHE A CA 1
ATOM 2049 C C . PHE A 1 253 ? -11.817 -11.052 10.132 1.00 96.31 253 PHE A C 1
ATOM 2051 O O . PHE A 1 253 ? -12.648 -10.497 10.852 1.00 96.31 253 PHE A O 1
ATOM 2058 N N . ASP A 1 254 ? -10.886 -11.883 10.608 1.00 96.94 254 ASP A N 1
ATOM 2059 C CA . ASP A 1 254 ? -10.648 -12.092 12.040 1.00 96.94 254 ASP A CA 1
ATOM 2060 C C . ASP A 1 254 ? -9.514 -11.161 12.510 1.00 96.94 254 ASP A C 1
ATOM 2062 O O . ASP A 1 254 ? -8.385 -11.282 12.026 1.00 96.94 254 ASP A O 1
ATOM 2066 N N . PRO A 1 255 ? -9.750 -10.235 13.461 1.00 96.62 255 PRO A N 1
ATOM 2067 C CA . PRO A 1 255 ? -8.705 -9.338 13.952 1.00 96.62 255 PRO A CA 1
ATOM 2068 C C . PRO A 1 255 ? -7.532 -10.059 14.637 1.00 96.62 255 PRO A C 1
ATOM 2070 O O . PRO A 1 255 ? -6.473 -9.454 14.807 1.00 96.62 255 PRO A O 1
ATOM 2073 N N . TRP A 1 256 ? -7.681 -11.330 15.016 1.00 97.19 256 TRP A N 1
ATOM 2074 C CA . TRP A 1 256 ? -6.638 -12.159 15.629 1.00 97.19 256 TRP A CA 1
ATOM 2075 C C . TRP A 1 256 ? -6.042 -13.211 14.684 1.00 97.19 256 TRP A C 1
ATOM 2077 O O . TRP A 1 256 ? -5.171 -13.964 15.112 1.00 97.19 256 TRP A O 1
ATOM 2087 N N . ASP A 1 257 ? -6.467 -13.249 13.421 1.00 96.25 257 ASP A N 1
ATOM 2088 C CA . ASP A 1 257 ? -5.930 -14.144 12.391 1.00 96.25 257 ASP A CA 1
ATOM 2089 C C . ASP A 1 257 ? -5.921 -13.438 11.025 1.00 96.25 257 ASP A C 1
ATOM 2091 O O . ASP A 1 257 ? -6.575 -13.844 10.066 1.00 96.25 257 ASP A O 1
ATOM 2095 N N . SER A 1 258 ? -5.261 -12.280 10.952 1.00 93.88 258 SER A N 1
ATOM 2096 C CA . SER A 1 258 ? -5.154 -11.495 9.717 1.00 93.88 258 SER A CA 1
ATOM 2097 C C . SER A 1 258 ? -3.949 -10.558 9.730 1.00 93.88 258 SER A C 1
ATOM 2099 O O . SER A 1 258 ? -3.469 -10.143 10.784 1.00 93.88 258 SER A O 1
ATOM 2101 N N . ASP A 1 259 ? -3.506 -10.127 8.550 1.00 91.44 259 ASP A N 1
ATOM 2102 C CA . ASP A 1 259 ? -2.543 -9.029 8.441 1.00 91.44 259 ASP A CA 1
ATOM 2103 C C . ASP A 1 259 ? -3.193 -7.686 8.838 1.00 91.44 259 ASP A C 1
ATOM 2105 O O . ASP A 1 259 ? -4.239 -7.333 8.267 1.00 91.44 259 ASP A O 1
ATOM 2109 N N . PRO A 1 260 ? -2.595 -6.900 9.765 1.00 89.88 260 PRO A N 1
ATOM 2110 C CA . PRO A 1 260 ? -3.146 -5.616 10.217 1.00 89.88 260 PRO A CA 1
ATOM 2111 C C . PRO A 1 260 ? -3.426 -4.632 9.083 1.00 89.88 260 PRO A C 1
ATOM 2113 O O . PRO A 1 260 ? -4.447 -3.946 9.056 1.00 89.88 260 PRO A O 1
ATOM 2116 N N . ILE A 1 261 ? -2.517 -4.602 8.114 1.00 85.50 261 ILE A N 1
ATOM 2117 C CA . ILE A 1 261 ? -2.669 -3.900 6.852 1.00 85.50 261 ILE A CA 1
ATOM 2118 C C . ILE A 1 261 ? -2.738 -4.973 5.784 1.00 85.50 261 ILE A C 1
ATOM 2120 O O . ILE A 1 261 ? -1.836 -5.795 5.659 1.00 85.50 261 ILE A O 1
ATOM 2124 N N . SER A 1 262 ? -3.826 -4.969 5.024 1.00 71.88 262 SER A N 1
ATOM 2125 C CA . SER A 1 262 ? -3.967 -5.850 3.879 1.00 71.88 262 SER A CA 1
ATOM 2126 C C . SER A 1 262 ? -2.873 -5.379 2.959 1.00 71.88 262 SER A C 1
ATOM 2128 O O . SER A 1 262 ? -2.867 -4.176 2.641 1.00 71.88 262 SER A O 1
ATOM 2130 N N . PRO A 1 263 ? -1.972 -6.265 2.514 1.00 60.03 263 PRO A N 1
ATOM 2131 C CA . PRO A 1 263 ? -1.152 -5.900 1.389 1.00 60.03 263 PRO A CA 1
ATOM 2132 C C . PRO A 1 263 ? -2.138 -5.405 0.334 1.00 60.03 263 PRO A C 1
ATOM 2134 O O . PRO A 1 263 ? -3.169 -6.045 0.071 1.00 60.03 263 PRO A O 1
ATOM 2137 N N . PHE A 1 264 ? -1.877 -4.223 -0.230 1.00 55.00 264 PHE A N 1
ATOM 2138 C CA . PHE A 1 264 ? -2.435 -3.968 -1.546 1.00 55.00 264 PHE A CA 1
ATOM 2139 C C . PHE A 1 264 ? -2.094 -5.219 -2.336 1.00 55.00 264 PHE A C 1
ATOM 2141 O O . PHE A 1 264 ? -0.964 -5.704 -2.186 1.00 55.00 264 PHE A O 1
ATOM 2148 N N . PRO A 1 265 ? -3.022 -5.803 -3.104 1.00 43.41 265 PRO A N 1
ATOM 2149 C CA . PRO A 1 265 ? -2.586 -6.763 -4.072 1.00 43.41 265 PRO A CA 1
ATOM 2150 C C . PRO A 1 265 ? -1.446 -6.079 -4.798 1.00 43.41 265 PRO A C 1
ATOM 2152 O O . PRO A 1 265 ? -1.632 -5.091 -5.510 1.00 43.41 265 PRO A O 1
ATOM 2155 N N . HIS A 1 266 ? -0.248 -6.613 -4.594 1.00 39.41 266 HIS A N 1
ATOM 2156 C CA . HIS A 1 266 ? 0.660 -6.731 -5.687 1.00 39.41 266 HIS A CA 1
ATOM 2157 C C . HIS A 1 266 ? -0.202 -7.454 -6.725 1.00 39.41 266 HIS A C 1
ATOM 2159 O O . HIS A 1 266 ? -0.248 -8.680 -6.780 1.00 39.41 266 HIS A O 1
ATOM 2165 N N . HIS A 1 267 ? -0.937 -6.702 -7.554 1.00 42.53 267 HIS A N 1
ATOM 2166 C CA . HIS A 1 267 ? -0.913 -7.036 -8.957 1.00 42.53 267 HIS A CA 1
ATOM 2167 C C . HIS A 1 267 ? 0.564 -7.234 -9.192 1.00 42.53 267 HIS A C 1
ATOM 2169 O O . HIS A 1 267 ? 1.324 -6.278 -9.039 1.00 42.53 267 HIS A O 1
ATOM 2175 N N . LYS A 1 268 ? 0.965 -8.506 -9.294 1.00 52.72 268 LYS A N 1
ATOM 2176 C CA . LYS A 1 268 ? 2.340 -8.915 -9.534 1.00 52.72 268 LYS A CA 1
ATOM 2177 C C . LYS A 1 268 ? 2.850 -7.911 -10.553 1.00 52.72 268 LYS A C 1
ATOM 2179 O O . LYS A 1 268 ? 2.245 -7.869 -11.624 1.00 52.72 268 LYS A O 1
ATOM 2184 N N . ALA A 1 269 ? 3.757 -7.017 -10.129 1.00 71.81 269 ALA A N 1
ATOM 2185 C CA . ALA A 1 269 ? 3.978 -5.752 -10.828 1.00 71.81 269 ALA A CA 1
ATOM 2186 C C . ALA A 1 269 ? 4.083 -6.064 -12.316 1.00 71.81 269 ALA A C 1
ATOM 2188 O O . ALA A 1 269 ? 4.876 -6.927 -12.701 1.00 71.81 269 ALA A O 1
ATOM 2189 N N . VAL A 1 270 ? 3.191 -5.493 -13.121 1.00 87.25 270 VAL A N 1
ATOM 2190 C CA . VAL A 1 270 ? 3.127 -5.849 -14.531 1.00 87.25 270 VAL A CA 1
ATOM 2191 C C . VAL A 1 270 ? 4.280 -5.110 -15.171 1.00 87.25 270 VAL A C 1
ATOM 2193 O O . VAL A 1 270 ? 4.213 -3.903 -15.393 1.00 87.25 270 VAL A O 1
ATOM 2196 N N . LYS A 1 271 ? 5.372 -5.835 -15.388 1.00 95.56 271 LYS A N 1
ATOM 2197 C CA . LYS A 1 271 ? 6.570 -5.319 -16.029 1.00 95.56 271 LYS A CA 1
ATOM 2198 C C . LYS A 1 271 ? 6.677 -5.904 -17.425 1.00 95.56 271 LYS A C 1
ATOM 2200 O O . LYS A 1 271 ? 6.567 -7.120 -17.581 1.00 95.56 271 LYS A O 1
ATOM 2205 N N . LEU A 1 272 ? 6.860 -5.061 -18.432 1.00 97.12 272 LEU A N 1
ATOM 2206 C CA . LEU A 1 272 ? 6.953 -5.480 -19.827 1.00 97.12 272 LEU A CA 1
ATOM 2207 C C . LEU A 1 272 ? 8.379 -5.300 -20.326 1.00 97.12 272 LEU A C 1
ATOM 2209 O O . LEU A 1 272 ? 8.953 -4.226 -20.172 1.00 97.12 272 LEU A O 1
ATOM 2213 N N . HIS A 1 273 ? 8.928 -6.345 -20.934 1.00 97.44 273 HIS A N 1
ATOM 2214 C CA . HIS A 1 273 ? 10.181 -6.280 -21.674 1.00 97.44 273 HIS A CA 1
ATOM 2215 C C . HIS A 1 273 ? 9.842 -6.320 -23.167 1.00 97.44 273 HIS A C 1
ATOM 2217 O O . HIS A 1 273 ? 9.405 -7.355 -23.678 1.00 97.44 273 HIS A O 1
ATOM 2223 N N . LEU A 1 274 ? 9.937 -5.172 -23.838 1.00 96.56 274 LEU A N 1
ATOM 2224 C CA . LEU A 1 274 ? 9.477 -4.977 -25.212 1.00 96.56 274 LEU A CA 1
ATOM 2225 C C . LEU A 1 274 ? 10.601 -5.231 -26.219 1.00 96.56 274 LEU A C 1
ATOM 2227 O O . LEU A 1 274 ? 11.703 -4.715 -26.070 1.00 96.56 274 LEU A O 1
ATOM 2231 N N . GLY A 1 275 ? 10.286 -6.008 -27.258 1.00 91.62 275 GLY A N 1
ATOM 2232 C CA . GLY A 1 275 ? 11.241 -6.443 -28.279 1.00 91.62 275 GLY A CA 1
ATOM 2233 C C . GLY A 1 275 ? 12.325 -7.364 -27.718 1.00 91.62 275 GLY A C 1
ATOM 2234 O O . GLY A 1 275 ? 13.501 -7.239 -28.037 1.00 91.62 275 GLY A O 1
ATOM 2235 N N . CYS A 1 276 ? 11.918 -8.300 -26.858 1.00 92.00 276 CYS A N 1
ATOM 2236 C CA . CYS A 1 276 ? 12.828 -9.176 -26.122 1.00 92.00 276 CYS A CA 1
ATOM 2237 C C . CYS A 1 276 ? 13.717 -10.071 -27.010 1.00 92.00 276 CYS A C 1
ATOM 2239 O O . CYS A 1 276 ? 14.704 -10.643 -26.538 1.00 92.00 276 CYS A O 1
ATOM 2241 N N . GLY A 1 277 ? 13.384 -10.245 -28.293 1.00 88.31 277 GLY A N 1
ATOM 2242 C CA . GLY A 1 277 ? 14.121 -11.100 -29.208 1.00 88.31 277 GLY A CA 1
ATOM 2243 C C . GLY A 1 277 ? 14.253 -12.506 -28.633 1.00 88.31 277 GLY A C 1
ATOM 2244 O O . GLY A 1 277 ? 13.257 -13.188 -28.401 1.00 88.31 277 GLY A O 1
ATOM 2245 N N . ARG A 1 278 ? 15.490 -12.960 -28.396 1.00 88.69 278 ARG A N 1
ATOM 2246 C CA . ARG A 1 278 ? 15.798 -14.247 -27.737 1.00 88.69 278 ARG A CA 1
ATOM 2247 C C . ARG A 1 278 ? 16.125 -14.112 -26.247 1.00 88.69 278 ARG A C 1
ATOM 2249 O O . ARG A 1 278 ? 16.266 -15.143 -25.591 1.00 88.69 278 ARG A O 1
ATOM 2256 N N . GLN A 1 279 ? 16.265 -12.889 -25.743 1.00 89.75 279 GLN A N 1
ATOM 2257 C CA . GLN A 1 279 ? 16.696 -12.601 -24.381 1.00 89.75 279 GLN A CA 1
ATOM 2258 C C . GLN A 1 279 ? 15.487 -12.479 -23.466 1.00 89.75 279 GLN A C 1
ATOM 2260 O O . GLN A 1 279 ? 14.572 -11.698 -23.707 1.00 89.75 279 GLN A O 1
ATOM 2265 N N . ARG A 1 280 ? 15.474 -13.282 -22.405 1.00 92.56 280 ARG A N 1
ATOM 2266 C CA . ARG A 1 280 ? 14.412 -13.240 -21.406 1.00 92.56 280 ARG A CA 1
ATOM 2267 C C . ARG A 1 280 ? 14.861 -12.386 -20.231 1.00 92.56 280 ARG A C 1
ATOM 2269 O O . ARG A 1 280 ? 15.911 -12.659 -19.658 1.00 92.56 280 ARG A O 1
ATOM 2276 N N . LEU A 1 281 ? 14.024 -11.437 -19.830 1.00 92.31 281 LEU A N 1
ATOM 2277 C CA . LEU A 1 281 ? 14.169 -10.710 -18.579 1.00 92.31 281 LEU A CA 1
ATOM 2278 C C . LEU A 1 281 ? 13.267 -11.353 -17.518 1.00 92.31 281 LEU A C 1
ATOM 2280 O O . LEU A 1 281 ? 12.052 -11.486 -17.704 1.00 92.31 281 LEU A O 1
ATOM 2284 N N . GLU A 1 282 ? 13.876 -11.830 -16.433 1.00 90.69 282 GLU A N 1
ATOM 2285 C CA . GLU A 1 282 ? 13.170 -12.554 -15.374 1.00 90.69 282 GLU A CA 1
ATOM 2286 C C . GLU A 1 282 ? 12.276 -11.608 -14.563 1.00 90.69 282 GLU A C 1
ATOM 2288 O O . GLU A 1 282 ? 12.664 -10.488 -14.240 1.00 90.69 282 GLU A O 1
ATOM 2293 N N . GLY A 1 283 ? 11.058 -12.049 -14.237 1.00 85.94 283 GLY A N 1
ATOM 2294 C CA . GLY A 1 283 ? 10.055 -11.197 -13.588 1.00 85.94 283 GLY A CA 1
ATOM 2295 C C . GLY A 1 283 ? 9.317 -10.218 -14.517 1.00 85.94 283 GLY A C 1
ATOM 2296 O O . GLY A 1 283 ? 8.488 -9.454 -14.023 1.00 85.94 283 GLY A O 1
ATOM 2297 N N . TYR A 1 284 ? 9.567 -10.260 -15.831 1.00 93.62 284 TYR A N 1
ATOM 2298 C CA . TYR A 1 284 ? 8.874 -9.460 -16.849 1.00 93.62 284 TYR A CA 1
ATOM 2299 C C . TYR A 1 284 ? 8.021 -10.356 -17.752 1.00 93.62 284 TYR A C 1
ATOM 2301 O O . TYR A 1 284 ? 8.317 -11.537 -17.947 1.00 93.62 284 TYR A O 1
ATOM 2309 N N . VAL A 1 285 ? 6.971 -9.782 -18.341 1.00 90.25 285 VAL A N 1
ATOM 2310 C CA . VAL A 1 285 ? 6.318 -10.349 -19.522 1.00 90.25 285 VAL A CA 1
ATOM 2311 C C . VAL A 1 285 ? 7.154 -9.958 -20.733 1.00 90.25 285 VAL A C 1
ATOM 2313 O O . VAL A 1 285 ? 7.275 -8.779 -21.064 1.00 90.25 285 VAL A O 1
ATOM 2316 N N . ASN A 1 286 ? 7.746 -10.953 -21.383 1.00 94.50 286 ASN A N 1
ATOM 2317 C CA . ASN A 1 286 ? 8.649 -10.755 -22.507 1.00 94.50 286 ASN A CA 1
ATOM 2318 C C . ASN A 1 286 ? 7.851 -10.728 -23.814 1.00 94.50 286 ASN A C 1
ATOM 2320 O O . ASN A 1 286 ? 7.215 -11.720 -24.184 1.00 94.50 286 ASN A O 1
ATOM 2324 N N . ILE A 1 287 ? 7.862 -9.587 -24.500 1.00 90.19 287 ILE A N 1
ATOM 2325 C CA . ILE A 1 287 ? 7.043 -9.322 -25.684 1.00 90.19 287 ILE A CA 1
ATOM 2326 C C . ILE A 1 287 ? 7.941 -9.146 -26.899 1.00 90.19 287 ILE A C 1
ATOM 2328 O O . ILE A 1 287 ? 8.931 -8.423 -26.845 1.00 90.19 287 ILE A O 1
ATOM 2332 N N . ASP A 1 288 ? 7.591 -9.783 -28.010 1.00 88.38 288 ASP A N 1
ATOM 2333 C CA . ASP A 1 288 ? 8.258 -9.569 -29.293 1.00 88.38 288 ASP A CA 1
ATOM 2334 C C . ASP A 1 288 ? 7.273 -9.745 -30.451 1.00 88.38 288 ASP A C 1
ATOM 2336 O O . ASP A 1 288 ? 6.256 -10.426 -30.321 1.00 88.38 288 ASP A O 1
ATOM 2340 N N . CYS A 1 289 ? 7.580 -9.168 -31.609 1.00 82.88 289 CYS A N 1
ATOM 2341 C CA . CYS A 1 289 ? 6.809 -9.381 -32.831 1.00 82.88 289 CYS A CA 1
ATOM 2342 C C . CYS A 1 289 ? 6.965 -10.805 -33.405 1.00 82.88 289 CYS A C 1
ATOM 2344 O O . CYS A 1 289 ? 6.164 -11.229 -34.241 1.00 82.88 289 CYS A O 1
ATOM 2346 N N . ARG A 1 290 ? 7.973 -11.563 -32.952 1.00 80.31 290 ARG A N 1
ATOM 2347 C CA . ARG A 1 290 ? 8.279 -12.935 -33.373 1.00 80.31 290 ARG A CA 1
ATOM 2348 C C . ARG A 1 290 ? 8.358 -13.871 -32.176 1.00 80.31 290 ARG A C 1
ATOM 2350 O O . ARG A 1 290 ? 8.842 -13.518 -31.108 1.00 80.31 290 ARG A O 1
ATOM 2357 N N . LYS A 1 291 ? 7.941 -15.125 -32.360 1.00 88.00 291 LYS A N 1
ATOM 2358 C CA . LYS A 1 291 ? 8.086 -16.142 -31.311 1.00 88.00 291 LYS A CA 1
ATOM 2359 C C . LYS A 1 291 ? 9.538 -16.617 -31.213 1.00 88.00 291 LYS A C 1
ATOM 2361 O O . LYS A 1 291 ? 10.103 -17.099 -32.193 1.00 88.00 291 LYS A O 1
ATOM 2366 N N . SER A 1 292 ? 10.104 -16.573 -30.012 1.00 88.06 292 SER A N 1
ATOM 2367 C CA . SER A 1 292 ? 11.391 -17.186 -29.675 1.00 88.06 292 SER A CA 1
ATOM 2368 C C . SER A 1 292 ? 11.304 -17.993 -28.366 1.00 88.06 292 SER A C 1
ATOM 2370 O O . SER A 1 292 ? 10.219 -18.184 -27.811 1.00 88.06 292 SER A O 1
ATOM 2372 N N . LYS A 1 293 ? 12.453 -18.471 -27.861 1.00 87.94 293 LYS A N 1
ATOM 2373 C CA . LYS A 1 293 ? 12.566 -19.075 -26.522 1.00 87.94 293 LYS A CA 1
ATOM 2374 C C . LYS A 1 293 ? 12.383 -18.064 -25.379 1.00 87.94 293 LYS A C 1
ATOM 2376 O O . LYS A 1 293 ? 12.006 -18.477 -24.290 1.00 87.94 293 LYS A O 1
ATOM 2381 N N . GLY A 1 294 ? 12.668 -16.783 -25.615 1.00 84.94 294 GLY A N 1
ATOM 2382 C CA . GLY A 1 294 ? 12.523 -15.716 -24.620 1.00 84.94 294 GLY A CA 1
ATOM 2383 C C . GLY A 1 294 ? 11.115 -15.122 -24.564 1.00 84.94 294 GLY A C 1
ATOM 2384 O O . GLY A 1 294 ? 10.710 -14.629 -23.517 1.00 84.94 294 GLY A O 1
ATOM 2385 N N . THR A 1 295 ? 10.358 -15.218 -25.661 1.00 86.31 295 THR A N 1
ATOM 2386 C CA . THR A 1 295 ? 9.063 -14.552 -25.852 1.00 86.31 295 THR A CA 1
ATOM 2387 C C . THR A 1 295 ? 7.918 -15.242 -25.106 1.00 86.31 295 THR A C 1
ATOM 2389 O O . THR A 1 295 ? 7.555 -16.378 -25.427 1.00 86.31 295 THR A O 1
ATOM 2392 N N . ASP A 1 296 ? 7.259 -14.524 -24.200 1.00 79.69 296 ASP A N 1
ATOM 2393 C CA . ASP A 1 296 ? 5.994 -14.934 -23.579 1.00 79.69 296 ASP A CA 1
ATOM 2394 C C . ASP A 1 296 ? 4.815 -14.635 -24.510 1.00 79.69 296 ASP A C 1
ATOM 2396 O O . ASP A 1 296 ? 4.033 -15.530 -24.841 1.00 79.69 296 ASP A O 1
ATOM 2400 N N . VAL A 1 297 ? 4.743 -13.392 -24.996 1.00 80.88 297 VAL A N 1
ATOM 2401 C CA . VAL A 1 297 ? 3.636 -12.869 -25.808 1.00 80.88 297 VAL A CA 1
ATOM 2402 C C . VAL A 1 297 ? 4.157 -12.407 -27.164 1.00 80.88 297 VAL A C 1
ATOM 2404 O O . VAL A 1 297 ? 5.088 -11.611 -27.244 1.00 80.88 297 VAL A O 1
ATOM 2407 N N . VAL A 1 298 ? 3.532 -12.894 -28.238 1.00 83.56 298 VAL A N 1
ATOM 2408 C CA . VAL A 1 298 ? 3.806 -12.410 -29.596 1.00 83.56 298 VAL A CA 1
ATOM 2409 C C . VAL A 1 298 ? 2.870 -11.243 -29.885 1.00 83.56 298 VAL A C 1
ATOM 2411 O O . VAL A 1 298 ? 1.656 -11.435 -29.938 1.00 83.56 298 VAL A O 1
ATOM 2414 N N . CYS A 1 299 ? 3.412 -10.036 -30.017 1.00 84.00 299 CYS A N 1
ATOM 2415 C CA . CYS A 1 299 ? 2.633 -8.809 -30.161 1.00 84.00 299 CYS A CA 1
ATOM 2416 C C . CYS A 1 299 ? 3.451 -7.710 -30.853 1.00 84.00 299 CYS A C 1
ATOM 2418 O O . CYS A 1 299 ? 4.661 -7.592 -30.667 1.00 84.00 299 CYS A O 1
ATOM 2420 N N . ASP A 1 300 ? 2.764 -6.901 -31.658 1.00 82.62 300 ASP A N 1
ATOM 2421 C CA . ASP A 1 300 ? 3.303 -5.657 -32.193 1.00 82.62 300 ASP A CA 1
ATOM 2422 C C . ASP A 1 300 ? 3.318 -4.583 -31.098 1.00 82.62 300 ASP A C 1
ATOM 2424 O O . ASP A 1 300 ? 2.272 -4.094 -30.676 1.00 82.62 300 ASP A O 1
ATOM 2428 N N . ILE A 1 301 ? 4.509 -4.187 -30.652 1.00 89.56 301 ILE A N 1
ATOM 2429 C CA . ILE A 1 301 ? 4.682 -3.244 -29.538 1.00 89.56 301 ILE A CA 1
ATOM 2430 C C . ILE A 1 301 ? 4.217 -1.813 -29.853 1.00 89.56 301 ILE A C 1
ATOM 2432 O O . ILE A 1 301 ? 4.235 -0.958 -28.970 1.00 89.56 301 ILE A O 1
ATOM 2436 N N . ARG A 1 302 ? 3.787 -1.542 -31.094 1.00 85.25 302 ARG A N 1
ATOM 2437 C CA . ARG A 1 302 ? 3.102 -0.300 -31.484 1.00 85.25 302 ARG A CA 1
ATOM 2438 C C . ARG A 1 302 ? 1.638 -0.266 -31.026 1.00 85.25 302 ARG A C 1
ATOM 2440 O O . ARG A 1 302 ? 1.027 0.797 -31.079 1.00 85.25 302 ARG A O 1
ATOM 2447 N N . ALA A 1 303 ? 1.081 -1.408 -30.616 1.00 84.19 303 ALA A N 1
ATOM 2448 C CA . ALA A 1 303 ? -0.279 -1.559 -30.103 1.00 84.19 303 ALA A CA 1
ATOM 2449 C C . ALA A 1 303 ? -0.319 -2.676 -29.044 1.00 84.19 303 ALA A C 1
ATOM 2451 O O . ALA A 1 303 ? -0.457 -3.862 -29.352 1.00 84.19 303 ALA A O 1
ATOM 2452 N N . LEU A 1 304 ? -0.185 -2.291 -27.776 1.00 85.50 304 LEU A N 1
ATOM 2453 C CA . LEU A 1 304 ? -0.045 -3.211 -26.655 1.00 85.50 304 LEU A CA 1
ATOM 2454 C C . LEU A 1 304 ? -1.427 -3.701 -26.170 1.00 85.50 304 LEU A C 1
ATOM 2456 O O . LEU A 1 304 ? -2.317 -2.882 -25.925 1.00 85.50 304 LEU A O 1
ATOM 2460 N N . PRO A 1 305 ? -1.627 -5.016 -25.937 1.00 83.56 305 PRO A N 1
ATOM 2461 C CA . PRO A 1 305 ? -2.905 -5.602 -25.517 1.00 83.56 305 PRO A CA 1
ATOM 2462 C C . PRO A 1 305 ? -3.159 -5.414 -24.011 1.00 83.56 305 PRO A C 1
ATOM 2464 O O . PRO A 1 305 ? -3.617 -6.322 -23.322 1.00 83.56 305 PRO A O 1
ATOM 2467 N N . TYR A 1 306 ? -2.826 -4.237 -23.492 1.00 81.69 306 TYR A N 1
ATOM 2468 C CA . TYR A 1 306 ? -2.956 -3.869 -22.090 1.00 81.69 306 TYR A CA 1
ATOM 2469 C C . TYR A 1 306 ? -3.900 -2.678 -21.957 1.00 81.69 306 TYR A C 1
ATOM 2471 O O . TYR A 1 306 ? -3.946 -1.788 -22.816 1.00 81.69 306 TYR A O 1
ATOM 2479 N N . ALA A 1 307 ? -4.669 -2.662 -20.869 1.00 74.25 307 ALA A N 1
ATOM 2480 C CA . ALA A 1 307 ? -5.542 -1.544 -20.544 1.00 74.25 307 ALA A CA 1
ATOM 2481 C C . ALA A 1 307 ? -4.717 -0.282 -20.244 1.00 74.25 307 ALA A C 1
ATOM 2483 O O . ALA A 1 307 ? -3.525 -0.353 -19.935 1.00 74.25 307 ALA A O 1
ATOM 2484 N N . GLU A 1 308 ? -5.349 0.883 -20.340 1.00 80.38 308 GLU A N 1
ATOM 2485 C CA . GLU A 1 308 ? -4.727 2.119 -19.870 1.00 80.38 308 GLU A CA 1
ATOM 2486 C C . GLU A 1 308 ? -4.387 2.004 -18.374 1.00 80.38 308 GLU A C 1
ATOM 2488 O O . GLU A 1 308 ? -5.143 1.392 -17.620 1.00 80.38 308 GLU A O 1
ATOM 2493 N N . ASN A 1 309 ? -3.266 2.585 -17.941 1.00 83.94 309 ASN A N 1
ATOM 2494 C CA . ASN A 1 309 ? -2.872 2.628 -16.529 1.00 83.94 309 ASN A CA 1
ATOM 2495 C C . ASN A 1 309 ? -2.804 1.247 -15.848 1.00 83.94 309 ASN A C 1
ATOM 2497 O O . ASN A 1 309 ? -3.189 1.101 -14.689 1.00 83.94 309 ASN A O 1
ATOM 2501 N N . SER A 1 310 ? -2.321 0.223 -16.555 1.00 81.25 310 SER A N 1
ATOM 2502 C CA . SER A 1 310 ? -2.286 -1.161 -16.061 1.00 81.25 310 SER A CA 1
ATOM 2503 C C . SER A 1 310 ? -0.877 -1.737 -15.876 1.00 81.25 310 SER A C 1
ATOM 2505 O O . SER A 1 310 ? -0.724 -2.741 -15.181 1.00 81.25 310 SER A O 1
ATOM 2507 N N . VAL A 1 311 ? 0.150 -1.084 -16.425 1.00 89.50 311 VAL A N 1
ATOM 2508 C CA . VAL A 1 311 ? 1.552 -1.530 -16.432 1.00 89.50 311 VAL A CA 1
ATOM 2509 C C . VAL A 1 311 ? 2.390 -0.695 -15.461 1.00 89.50 311 VAL A C 1
ATOM 2511 O O . VAL A 1 311 ? 2.264 0.524 -15.417 1.00 89.50 311 VAL A O 1
ATOM 2514 N N . ASP A 1 312 ? 3.253 -1.336 -14.676 1.00 91.81 312 ASP A N 1
ATOM 2515 C CA . ASP A 1 312 ? 4.112 -0.675 -13.683 1.00 91.81 312 ASP A CA 1
ATOM 2516 C C . ASP A 1 312 ? 5.457 -0.235 -14.279 1.00 91.81 312 ASP A C 1
ATOM 2518 O O . ASP A 1 312 ? 5.997 0.815 -13.923 1.00 91.81 312 ASP A O 1
ATOM 2522 N N . THR A 1 313 ? 6.027 -1.043 -15.175 1.00 96.38 313 THR A N 1
ATOM 2523 C CA . THR A 1 313 ? 7.335 -0.768 -15.784 1.00 96.38 313 THR A CA 1
ATOM 2524 C C . THR A 1 313 ? 7.392 -1.274 -17.218 1.00 96.38 313 THR A C 1
ATOM 2526 O O . THR A 1 313 ? 6.924 -2.375 -17.506 1.00 96.38 313 THR A O 1
ATOM 2529 N N . ILE A 1 314 ? 7.994 -0.490 -18.105 1.00 98.44 314 ILE A N 1
ATOM 2530 C CA . ILE A 1 314 ? 8.363 -0.899 -19.459 1.00 98.44 314 ILE A CA 1
ATOM 2531 C C . ILE A 1 314 ? 9.874 -0.775 -19.599 1.00 98.44 314 ILE A C 1
ATOM 2533 O O . ILE A 1 314 ? 10.433 0.271 -19.282 1.00 98.44 314 ILE A O 1
ATOM 2537 N N . GLU A 1 315 ? 10.513 -1.816 -20.121 1.00 98.00 315 GLU A N 1
ATOM 2538 C CA . GLU A 1 315 ? 11.917 -1.784 -20.527 1.00 98.00 315 GLU A CA 1
ATOM 2539 C C . GLU A 1 315 ? 12.053 -2.250 -21.976 1.00 98.00 315 GLU A C 1
ATOM 2541 O O . GLU A 1 315 ? 11.398 -3.207 -22.397 1.00 98.00 315 GLU A O 1
ATOM 2546 N N . SER A 1 316 ? 12.887 -1.557 -22.747 1.00 96.75 316 SER A N 1
ATOM 2547 C CA . SER A 1 316 ? 13.147 -1.848 -24.156 1.00 96.75 316 SER A CA 1
ATOM 2548 C C . SER A 1 316 ? 14.633 -1.667 -24.450 1.00 96.75 316 SER A C 1
ATOM 2550 O O . SER A 1 316 ? 15.179 -0.590 -24.217 1.00 96.75 316 SER A O 1
ATOM 2552 N N . TYR A 1 317 ? 15.263 -2.692 -25.020 1.00 95.12 317 TYR A N 1
ATOM 2553 C CA . TYR A 1 317 ? 16.700 -2.724 -25.300 1.00 95.12 317 TYR A CA 1
ATOM 2554 C C . TYR A 1 317 ? 16.936 -3.011 -26.780 1.00 95.12 317 TYR A C 1
ATOM 2556 O O . TYR A 1 317 ? 16.527 -4.065 -27.251 1.00 95.12 317 TYR A O 1
ATOM 2564 N N . HIS A 1 318 ? 17.587 -2.096 -27.500 1.00 92.38 318 HIS A N 1
ATOM 2565 C CA . HIS A 1 318 ? 17.977 -2.264 -28.907 1.00 92.38 318 HIS A CA 1
ATOM 2566 C C . HIS A 1 318 ? 16.821 -2.639 -29.853 1.00 92.38 318 HIS A C 1
ATOM 2568 O O . HIS A 1 318 ? 16.869 -3.601 -30.618 1.00 92.38 318 HIS A O 1
ATOM 2574 N N . VAL A 1 319 ? 15.717 -1.900 -29.732 1.00 91.44 319 VAL A N 1
ATOM 2575 C CA . VAL A 1 319 ? 14.455 -2.138 -30.459 1.00 91.44 319 VAL A CA 1
ATOM 2576 C C . VAL A 1 319 ? 13.912 -0.856 -31.084 1.00 91.44 319 VAL A C 1
ATOM 2578 O O . VAL A 1 319 ? 13.318 -0.879 -32.165 1.00 91.44 319 VAL A O 1
ATOM 2581 N N . PHE A 1 320 ? 14.075 0.280 -30.407 1.00 91.38 320 PHE A N 1
ATOM 2582 C CA . PHE A 1 320 ? 13.441 1.536 -30.799 1.00 91.38 320 PHE A CA 1
ATOM 2583 C C . PHE A 1 320 ? 14.067 2.128 -32.077 1.00 91.38 320 PHE A C 1
ATOM 2585 O O . PHE A 1 320 ? 13.365 2.729 -32.891 1.00 91.38 320 PHE A O 1
ATOM 2592 N N . GLU A 1 321 ? 15.355 1.880 -32.319 1.00 91.75 321 GLU A N 1
ATOM 2593 C CA . GLU A 1 321 ? 16.098 2.236 -33.534 1.00 91.75 321 GLU A CA 1
ATOM 2594 C C . GLU A 1 321 ? 15.585 1.519 -34.796 1.00 91.75 321 GLU A C 1
ATOM 2596 O O . GLU A 1 321 ? 15.698 2.041 -35.908 1.00 91.75 321 GLU A O 1
ATOM 2601 N N . HIS A 1 322 ? 14.945 0.357 -34.637 1.00 89.06 322 HIS A N 1
ATOM 2602 C CA . HIS A 1 322 ? 14.365 -0.421 -35.737 1.00 89.06 322 HIS A CA 1
ATOM 2603 C C . HIS A 1 322 ? 12.968 0.064 -36.147 1.00 89.06 322 HIS A C 1
ATOM 2605 O O . HIS A 1 322 ? 12.437 -0.338 -37.192 1.00 89.06 322 HIS A O 1
ATOM 2611 N N . MET A 1 323 ? 12.345 0.927 -35.338 1.00 86.38 323 MET A N 1
ATOM 2612 C CA . MET A 1 323 ? 10.991 1.411 -35.586 1.00 86.38 323 MET A CA 1
ATOM 2613 C C . MET A 1 323 ? 10.945 2.307 -36.830 1.00 86.38 323 MET A C 1
ATOM 2615 O O . MET A 1 323 ? 11.826 3.149 -37.025 1.00 86.38 323 MET A O 1
ATOM 2619 N N . PRO A 1 324 ? 9.922 2.169 -37.695 1.00 77.19 324 PRO A N 1
ATOM 2620 C CA . PRO A 1 324 ? 9.780 3.061 -38.836 1.00 77.19 324 PRO A CA 1
ATOM 2621 C C . PRO A 1 324 ? 9.618 4.510 -38.370 1.00 77.19 324 PRO A C 1
ATOM 2623 O O . PRO A 1 324 ? 8.929 4.789 -37.392 1.00 77.19 324 PRO A O 1
ATOM 2626 N N . VAL A 1 325 ? 10.229 5.449 -39.085 1.00 74.81 325 VAL A N 1
ATOM 2627 C CA . VAL A 1 325 ? 10.148 6.873 -38.756 1.00 74.81 325 VAL A CA 1
ATOM 2628 C C . VAL A 1 325 ? 10.013 7.704 -40.026 1.00 74.81 325 VAL A C 1
ATOM 2630 O O . VAL A 1 325 ? 10.607 7.393 -41.057 1.00 74.81 325 VAL A O 1
ATOM 2633 N N . CYS A 1 326 ? 9.235 8.784 -39.954 1.00 71.88 326 CYS A N 1
ATOM 2634 C CA . CYS A 1 326 ? 9.276 9.852 -40.945 1.00 71.88 326 CYS A CA 1
ATOM 2635 C C . CYS A 1 326 ? 10.119 11.001 -40.385 1.00 71.88 326 CYS A C 1
ATOM 2637 O O . CYS A 1 326 ? 9.600 11.878 -39.699 1.00 71.88 326 CYS A O 1
ATOM 2639 N N . LEU A 1 327 ? 11.423 11.010 -40.668 1.00 66.94 327 LEU A N 1
ATOM 2640 C CA . LEU A 1 327 ? 12.326 12.057 -40.164 1.00 66.94 327 LEU A CA 1
ATOM 2641 C C . LEU A 1 327 ? 11.966 13.460 -40.677 1.00 66.94 327 LEU A C 1
ATOM 2643 O O . LEU A 1 327 ? 12.289 14.444 -40.020 1.00 66.94 327 LEU A O 1
ATOM 2647 N N . HIS A 1 328 ? 11.239 13.564 -41.796 1.00 67.25 328 HIS A N 1
ATOM 2648 C CA . HIS A 1 328 ? 10.718 14.842 -42.292 1.00 67.25 328 HIS A CA 1
ATOM 2649 C C . HIS A 1 328 ? 9.776 15.538 -41.297 1.00 67.25 328 HIS A C 1
ATOM 2651 O O . HIS A 1 328 ? 9.716 16.764 -41.292 1.00 67.25 328 HIS A O 1
ATOM 2657 N N . ALA A 1 329 ? 9.097 14.786 -40.424 1.00 62.84 329 ALA A N 1
ATOM 2658 C CA . ALA A 1 329 ? 8.272 15.351 -39.356 1.00 62.84 329 ALA A CA 1
ATOM 2659 C C . ALA A 1 329 ? 9.089 16.111 -38.291 1.00 62.84 329 ALA A C 1
ATOM 2661 O O . ALA A 1 329 ? 8.526 16.908 -37.552 1.00 62.84 329 ALA A O 1
ATOM 2662 N N . ASN A 1 330 ? 10.411 15.904 -38.227 1.00 59.69 330 ASN A N 1
ATOM 2663 C CA . ASN A 1 330 ? 11.297 16.591 -37.279 1.00 59.69 330 ASN A CA 1
ATOM 2664 C C . ASN A 1 330 ? 11.878 17.907 -37.828 1.00 59.69 330 ASN A C 1
ATOM 2666 O O . ASN A 1 330 ? 12.551 18.623 -37.093 1.00 59.69 330 ASN A O 1
ATOM 2670 N N . VAL A 1 331 ? 11.681 18.200 -39.117 1.00 61.81 331 VAL A N 1
ATOM 2671 C CA . VAL A 1 331 ? 12.278 19.363 -39.805 1.00 61.81 331 VAL A CA 1
ATOM 2672 C C . VAL A 1 331 ? 11.245 20.293 -40.437 1.00 61.81 331 VAL A C 1
ATOM 2674 O O . VAL A 1 331 ? 11.595 21.413 -40.797 1.00 61.81 331 VAL A O 1
ATOM 2677 N N . ASP A 1 332 ? 9.990 19.862 -40.581 1.00 61.72 332 ASP A N 1
ATOM 2678 C CA . ASP A 1 332 ? 8.936 20.681 -41.178 1.00 61.72 332 ASP A CA 1
ATOM 2679 C C . ASP A 1 332 ? 7.568 20.378 -40.544 1.00 61.72 332 ASP A C 1
ATOM 2681 O O . ASP A 1 332 ? 7.013 19.287 -40.710 1.00 61.72 332 ASP A O 1
ATOM 2685 N N . ASP A 1 333 ? 7.008 21.383 -39.863 1.00 64.12 333 ASP A N 1
ATOM 2686 C CA . ASP A 1 333 ? 5.730 21.320 -39.141 1.00 64.12 333 ASP A CA 1
ATOM 2687 C C . ASP A 1 333 ? 4.535 20.950 -40.040 1.00 64.12 333 ASP A C 1
ATOM 2689 O O . ASP A 1 333 ? 3.487 20.522 -39.544 1.00 64.12 333 ASP A O 1
ATOM 2693 N N . LYS A 1 334 ? 4.666 21.062 -41.374 1.00 70.12 334 LYS A N 1
ATOM 2694 C CA . LYS A 1 334 ? 3.622 20.613 -42.313 1.00 70.12 334 LYS A CA 1
ATOM 2695 C C . LYS A 1 334 ? 3.404 19.099 -42.257 1.00 70.12 334 LYS A C 1
ATOM 2697 O O . LYS A 1 334 ? 2.306 18.617 -42.549 1.00 70.12 334 LYS A O 1
ATOM 2702 N N . TYR A 1 335 ? 4.431 18.339 -41.880 1.00 60.12 335 TYR A N 1
ATOM 2703 C CA . TYR A 1 335 ? 4.345 16.907 -41.627 1.00 60.12 335 TYR A CA 1
ATOM 2704 C C . TYR A 1 335 ? 4.042 16.696 -40.136 1.00 60.12 335 TYR A C 1
ATOM 2706 O O . TYR A 1 335 ? 4.901 16.281 -39.370 1.00 60.12 335 TYR A O 1
ATOM 2714 N N . GLY A 1 336 ? 2.812 17.019 -39.717 1.00 56.56 336 GLY A N 1
ATOM 2715 C CA . GLY A 1 336 ? 2.411 17.004 -38.300 1.00 56.56 336 GLY A CA 1
ATOM 2716 C C . GLY A 1 336 ? 2.500 15.638 -37.593 1.00 56.56 336 GLY A C 1
ATOM 2717 O O . GLY A 1 336 ? 2.800 14.615 -38.211 1.00 56.56 336 GLY A O 1
ATOM 2718 N N . GLU A 1 337 ? 2.152 15.607 -36.295 1.00 52.66 337 GLU A N 1
ATOM 2719 C CA . GLU A 1 337 ? 2.351 14.468 -35.365 1.00 52.66 337 GLU A CA 1
ATOM 2720 C C . GLU A 1 337 ? 1.910 13.092 -35.893 1.00 52.66 337 GLU A C 1
ATOM 2722 O O . GLU A 1 337 ? 2.509 12.081 -35.537 1.00 52.66 337 GLU A O 1
ATOM 2727 N N . LYS A 1 338 ? 0.910 13.032 -36.785 1.00 49.25 338 LYS A N 1
ATOM 2728 C CA . LYS A 1 338 ? 0.438 11.785 -37.414 1.00 49.25 338 LYS A CA 1
ATOM 2729 C C . LYS A 1 338 ? 1.511 11.037 -38.224 1.00 49.25 338 LYS A C 1
ATOM 2731 O O . LYS A 1 338 ? 1.326 9.862 -38.520 1.00 49.25 338 LYS A O 1
ATOM 2736 N N . TYR A 1 339 ? 2.595 11.712 -38.614 1.00 52.00 339 TYR A N 1
ATOM 2737 C CA . TYR A 1 339 ? 3.744 11.118 -39.305 1.00 52.00 339 TYR A CA 1
ATOM 2738 C C . TYR A 1 339 ? 4.925 10.823 -38.360 1.00 52.00 339 TYR A C 1
ATOM 2740 O O . TYR A 1 339 ? 5.860 10.123 -38.751 1.00 52.00 339 TYR A O 1
ATOM 2748 N N . GLY A 1 340 ? 4.877 11.296 -37.109 1.00 59.97 340 GLY A N 1
ATOM 2749 C CA . GLY A 1 340 ? 5.878 11.051 -36.068 1.00 59.97 340 GLY A CA 1
ATOM 2750 C C . GLY A 1 340 ? 5.682 9.696 -35.392 1.00 59.97 340 GLY A C 1
ATOM 2751 O O . GLY A 1 340 ? 5.380 9.642 -34.201 1.00 59.97 340 GLY A O 1
ATOM 2752 N N . LEU A 1 341 ? 5.844 8.603 -36.150 1.00 70.94 341 LEU A N 1
ATOM 2753 C CA . LEU A 1 341 ? 5.501 7.243 -35.707 1.00 70.94 341 LEU A CA 1
ATOM 2754 C C . LEU A 1 341 ? 6.136 6.867 -34.353 1.00 70.94 341 LEU A C 1
ATOM 2756 O O . LEU A 1 341 ? 5.488 6.211 -33.546 1.00 70.94 341 LEU A O 1
ATOM 2760 N N . LEU A 1 342 ? 7.348 7.352 -34.062 1.00 86.12 342 LEU A N 1
ATOM 2761 C CA . LEU A 1 342 ? 8.034 7.130 -32.783 1.00 86.12 342 LEU A CA 1
ATOM 2762 C C . LEU A 1 342 ? 7.294 7.752 -31.587 1.00 86.12 342 LEU A C 1
ATOM 2764 O O . LEU A 1 342 ? 7.140 7.101 -30.558 1.00 86.12 342 LEU A O 1
ATOM 2768 N N . ILE A 1 343 ? 6.772 8.976 -31.725 1.00 87.44 343 ILE A N 1
ATOM 2769 C CA . ILE A 1 343 ? 5.985 9.636 -30.670 1.00 87.44 343 ILE A CA 1
ATOM 2770 C C . ILE A 1 343 ? 4.664 8.890 -30.462 1.00 87.44 343 ILE A C 1
ATOM 2772 O O . ILE A 1 343 ? 4.225 8.736 -29.328 1.00 87.44 343 ILE A O 1
ATOM 2776 N N . THR A 1 344 ? 4.030 8.390 -31.528 1.00 86.12 344 THR A N 1
ATOM 2777 C CA . THR A 1 344 ? 2.812 7.571 -31.406 1.00 86.12 344 THR A CA 1
ATOM 2778 C C . THR A 1 344 ? 3.071 6.280 -30.628 1.00 86.12 344 THR A C 1
ATOM 2780 O O . THR A 1 344 ? 2.276 5.937 -29.758 1.00 86.12 344 THR A O 1
ATOM 2783 N N . VAL A 1 345 ? 4.194 5.601 -30.883 1.00 91.06 345 VAL A N 1
ATOM 2784 C CA . VAL A 1 345 ? 4.601 4.409 -30.118 1.00 91.06 345 VAL A CA 1
ATOM 2785 C C . VAL A 1 345 ? 4.844 4.757 -28.651 1.00 91.06 345 VAL A C 1
ATOM 2787 O O . VAL A 1 345 ? 4.312 4.092 -27.768 1.00 91.06 345 VAL A O 1
ATOM 2790 N N . LEU A 1 346 ? 5.564 5.845 -28.372 1.00 94.81 346 LEU A N 1
ATOM 2791 C CA . LEU A 1 346 ? 5.777 6.303 -26.998 1.00 94.81 346 LEU A CA 1
ATOM 2792 C C . LEU A 1 346 ? 4.462 6.695 -26.307 1.00 94.81 346 LEU A C 1
ATOM 2794 O O . LEU A 1 346 ? 4.303 6.401 -25.128 1.00 94.81 346 LEU A O 1
ATOM 2798 N N . LYS A 1 347 ? 3.495 7.292 -27.017 1.00 93.69 347 LYS A N 1
ATOM 2799 C CA . LYS A 1 347 ? 2.148 7.576 -26.486 1.00 93.69 347 LYS A CA 1
ATOM 2800 C C . LYS A 1 347 ? 1.378 6.292 -26.160 1.00 93.69 347 LYS A C 1
ATOM 2802 O O . LYS A 1 347 ? 0.637 6.272 -25.183 1.00 93.69 347 LYS A O 1
ATOM 2807 N N . GLU A 1 348 ? 1.564 5.217 -26.923 1.00 93.06 348 GLU A N 1
ATOM 2808 C CA . GLU A 1 348 ? 0.985 3.905 -26.609 1.00 93.06 348 GLU A CA 1
ATOM 2809 C C . GLU A 1 348 ? 1.619 3.288 -25.353 1.00 93.06 348 GLU A C 1
ATOM 2811 O O . GLU A 1 348 ? 0.919 2.771 -24.481 1.00 93.06 348 GLU A O 1
ATOM 2816 N N . TRP A 1 349 ? 2.940 3.394 -25.210 1.00 97.62 349 TRP A N 1
ATOM 2817 C CA . TRP A 1 349 ? 3.642 2.937 -24.007 1.00 97.62 349 TRP A CA 1
ATOM 2818 C C . TRP A 1 349 ? 3.245 3.776 -22.786 1.00 97.62 349 TRP A C 1
ATOM 2820 O O . TRP A 1 349 ? 2.964 3.234 -21.718 1.00 97.62 349 TRP A O 1
ATOM 2830 N N . TYR A 1 350 ? 3.112 5.093 -22.969 1.00 97.56 350 TYR A N 1
ATOM 2831 C CA . TYR A 1 350 ? 2.561 6.011 -21.977 1.00 97.56 350 TYR A CA 1
ATOM 2832 C C . TYR A 1 350 ? 1.131 5.619 -21.598 1.00 97.56 350 TYR A C 1
ATOM 2834 O O . TYR A 1 350 ? 0.807 5.568 -20.418 1.00 97.56 350 TYR A O 1
ATOM 2842 N N . ARG A 1 351 ? 0.257 5.287 -22.559 1.00 96.62 351 ARG A N 1
ATOM 2843 C CA . ARG A 1 351 ? -1.135 4.881 -22.297 1.00 96.62 351 ARG A CA 1
ATOM 2844 C C . ARG A 1 351 ? -1.197 3.717 -21.310 1.00 96.62 351 ARG A C 1
ATOM 2846 O O . ARG A 1 351 ? -1.928 3.799 -20.324 1.00 96.62 351 ARG A O 1
ATOM 2853 N N . VAL A 1 352 ? -0.437 2.650 -21.551 1.00 92.00 352 VAL A N 1
ATOM 2854 C CA . VAL A 1 352 ? -0.515 1.436 -20.723 1.00 92.00 352 VAL A CA 1
ATOM 2855 C C . VAL A 1 352 ? 0.158 1.585 -19.361 1.00 92.00 352 VAL A C 1
ATOM 2857 O O . VAL A 1 352 ? -0.288 0.942 -18.412 1.00 92.00 352 VAL A O 1
ATOM 2860 N N . LEU A 1 353 ? 1.185 2.434 -19.231 1.00 93.94 353 LEU A N 1
ATOM 2861 C CA . LEU A 1 353 ? 1.825 2.713 -17.944 1.00 93.94 353 LEU A CA 1
ATOM 2862 C C . LEU A 1 353 ? 0.831 3.342 -16.959 1.00 93.94 353 LEU A C 1
ATOM 2864 O O . LEU A 1 353 ? -0.004 4.162 -17.339 1.00 93.94 353 LEU A O 1
ATOM 2868 N N . LYS A 1 354 ? 0.915 2.956 -15.685 1.00 88.56 354 LYS A N 1
ATOM 2869 C CA . LYS A 1 354 ? 0.234 3.605 -14.552 1.00 88.56 354 LYS A CA 1
ATOM 2870 C C . LYS A 1 354 ? 0.801 5.011 -14.323 1.00 88.56 354 LYS A C 1
ATOM 2872 O O . LYS A 1 354 ? 1.964 5.236 -14.656 1.00 88.56 354 LYS A O 1
ATOM 2877 N N . PRO A 1 355 ? 0.044 5.953 -13.728 1.00 84.25 355 PRO A N 1
ATOM 2878 C CA . PRO A 1 355 ? 0.616 7.211 -13.248 1.00 84.25 355 PRO A CA 1
ATOM 2879 C C . PRO A 1 355 ? 1.812 6.939 -12.326 1.00 84.25 355 PRO A C 1
ATOM 2881 O O . PRO A 1 355 ? 1.697 6.121 -11.412 1.00 84.25 355 PRO A O 1
ATOM 2884 N N . GLY A 1 356 ? 2.959 7.575 -12.583 1.00 84.25 356 GLY A N 1
ATOM 2885 C CA . GLY A 1 356 ? 4.203 7.273 -11.866 1.00 84.25 356 GLY A CA 1
ATOM 2886 C C . GLY A 1 356 ? 4.926 5.990 -12.313 1.00 84.25 356 GLY A C 1
ATOM 2887 O O . GLY A 1 356 ? 5.941 5.632 -11.720 1.00 84.25 356 GLY A O 1
ATOM 2888 N N . GLY A 1 357 ? 4.428 5.293 -13.338 1.00 88.50 357 GLY A N 1
ATOM 2889 C CA . GLY A 1 357 ? 5.069 4.119 -13.932 1.00 88.50 357 GLY A CA 1
ATOM 2890 C C . GLY A 1 357 ? 6.363 4.475 -14.666 1.00 88.50 357 GLY A C 1
ATOM 2891 O O . GLY A 1 357 ? 6.494 5.578 -15.203 1.00 88.50 357 GLY A O 1
ATOM 2892 N N . ASN A 1 358 ? 7.309 3.533 -14.688 1.00 94.50 358 ASN A N 1
ATOM 2893 C CA . ASN A 1 358 ? 8.661 3.757 -15.203 1.00 94.50 358 ASN A CA 1
ATOM 2894 C C . ASN A 1 358 ? 8.836 3.232 -16.635 1.00 94.50 358 ASN A C 1
ATOM 2896 O O . ASN A 1 358 ? 8.435 2.109 -16.945 1.00 94.50 358 ASN A O 1
ATOM 2900 N N . LEU A 1 359 ? 9.482 4.025 -17.482 1.00 98.38 359 LEU A N 1
ATOM 2901 C CA . LEU A 1 359 ? 9.932 3.651 -18.815 1.00 98.38 359 LEU A CA 1
ATOM 2902 C C . LEU A 1 359 ? 11.458 3.686 -18.859 1.00 98.38 359 LEU A C 1
ATOM 2904 O O . LEU A 1 359 ? 12.064 4.708 -18.552 1.00 98.38 359 LEU A O 1
ATOM 2908 N N . VAL A 1 360 ? 12.057 2.594 -19.319 1.00 98.25 360 VAL A N 1
ATOM 2909 C CA . VAL A 1 360 ? 13.485 2.487 -19.604 1.00 98.25 360 VAL A CA 1
ATOM 2910 C C . VAL A 1 360 ? 13.674 2.162 -21.076 1.00 98.25 360 VAL A C 1
ATOM 2912 O O . VAL A 1 360 ? 13.072 1.217 -21.594 1.00 98.25 360 VAL A O 1
ATOM 2915 N N . ILE A 1 361 ? 14.541 2.915 -21.745 1.00 97.81 361 ILE A N 1
ATOM 2916 C CA . ILE A 1 361 ? 14.958 2.612 -23.111 1.00 97.81 361 ILE A CA 1
ATOM 2917 C C . ILE A 1 361 ? 16.480 2.656 -23.200 1.00 97.81 361 ILE A C 1
ATOM 2919 O O . ILE A 1 361 ? 17.110 3.587 -22.699 1.00 97.81 361 ILE A O 1
ATOM 2923 N N . GLU A 1 362 ? 17.061 1.671 -23.876 1.00 97.06 362 GLU A N 1
ATOM 2924 C CA . GLU A 1 362 ? 18.488 1.612 -24.177 1.00 97.06 362 GLU A CA 1
ATOM 2925 C C . GLU A 1 362 ? 18.708 1.275 -25.656 1.00 97.06 362 GLU A C 1
ATOM 2927 O O . GLU A 1 362 ? 18.045 0.385 -26.192 1.00 97.06 362 GLU A O 1
ATOM 2932 N N . MET A 1 363 ? 19.578 2.030 -26.334 1.00 94.75 363 MET A N 1
ATOM 2933 C CA . MET A 1 363 ? 19.855 1.882 -27.772 1.00 94.75 363 MET A CA 1
ATOM 2934 C C . MET A 1 363 ? 21.204 2.532 -28.157 1.00 94.75 363 MET A C 1
ATOM 2936 O O . MET A 1 363 ? 21.785 3.244 -27.329 1.00 94.75 363 MET A O 1
ATOM 2940 N N . PRO A 1 364 ? 21.704 2.354 -29.399 1.00 95.69 364 PRO A N 1
ATOM 2941 C CA . PRO A 1 364 ? 22.940 2.982 -29.855 1.00 95.69 364 PRO A CA 1
ATOM 2942 C C . PRO A 1 364 ? 22.876 4.512 -29.787 1.00 95.69 364 PRO A C 1
ATOM 2944 O O . PRO A 1 364 ? 21.893 5.134 -30.200 1.00 95.69 364 PRO A O 1
ATOM 2947 N N . ASP A 1 365 ? 23.952 5.115 -29.286 1.00 96.06 365 ASP A N 1
ATOM 2948 C CA . ASP A 1 365 ? 24.116 6.566 -29.212 1.00 96.06 365 ASP A CA 1
ATOM 2949 C C . ASP A 1 365 ? 24.807 7.052 -30.487 1.00 96.06 365 ASP A C 1
ATOM 2951 O O . ASP A 1 365 ? 26.017 6.893 -30.638 1.00 96.06 365 ASP A O 1
ATOM 2955 N N . LEU A 1 366 ? 24.039 7.612 -31.425 1.00 95.81 366 LEU A N 1
ATOM 2956 C CA . LEU A 1 366 ? 24.549 8.016 -32.734 1.00 95.81 366 LEU A CA 1
ATOM 2957 C C . LEU A 1 366 ? 25.702 9.012 -32.608 1.00 95.81 366 LEU A C 1
ATOM 2959 O O . LEU A 1 366 ? 26.690 8.869 -33.322 1.00 95.81 366 LEU A O 1
ATOM 2963 N N . ASP A 1 367 ? 25.590 10.001 -31.721 1.00 96.44 367 ASP A N 1
ATOM 2964 C CA . ASP A 1 367 ? 26.593 11.060 -31.614 1.00 96.44 367 ASP A CA 1
ATOM 2965 C C . ASP A 1 367 ? 27.920 10.461 -31.118 1.00 96.44 367 ASP A C 1
ATOM 2967 O O . ASP A 1 367 ? 28.954 10.633 -31.765 1.00 96.44 367 ASP A O 1
ATOM 2971 N N . LYS A 1 368 ? 27.881 9.627 -30.068 1.00 95.00 368 LYS A N 1
ATOM 2972 C CA . LYS A 1 368 ? 29.080 8.929 -29.566 1.00 95.00 368 LYS A CA 1
ATOM 2973 C C . LYS A 1 368 ? 29.619 7.886 -30.541 1.00 95.00 368 LYS A C 1
ATOM 2975 O O . LYS A 1 368 ? 30.830 7.716 -30.651 1.00 95.00 368 LYS A O 1
ATOM 2980 N N . VAL A 1 369 ? 28.749 7.172 -31.259 1.00 95.62 369 VAL A N 1
ATOM 2981 C CA . VAL A 1 369 ? 29.174 6.235 -32.311 1.00 95.62 369 VAL A CA 1
ATOM 2982 C C . VAL A 1 369 ? 29.954 6.986 -33.387 1.00 95.62 369 VAL A C 1
ATOM 2984 O O . VAL A 1 369 ? 31.005 6.506 -33.801 1.00 95.62 369 VAL A O 1
ATOM 2987 N N . LEU A 1 370 ? 29.486 8.163 -33.813 1.00 95.88 370 LEU A N 1
ATOM 2988 C CA . LEU A 1 370 ? 30.179 8.988 -34.802 1.00 95.88 370 LEU A CA 1
ATOM 2989 C C . LEU A 1 370 ? 31.510 9.533 -34.271 1.00 95.88 370 LEU A C 1
ATOM 2991 O O . 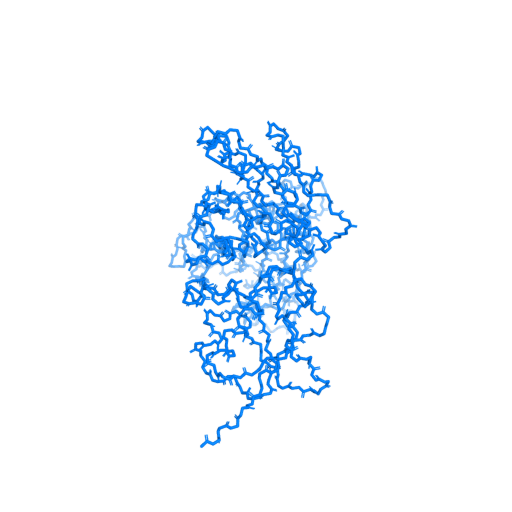LEU A 1 370 ? 32.498 9.495 -34.999 1.00 95.88 370 LEU A O 1
ATOM 2995 N N . GLU A 1 371 ? 31.567 9.977 -33.015 1.00 95.62 371 GLU A N 1
ATOM 2996 C CA . GLU A 1 371 ? 32.819 10.403 -32.371 1.00 95.62 371 GLU A CA 1
ATOM 2997 C C . GLU A 1 371 ? 33.870 9.285 -32.395 1.00 95.62 371 GLU A C 1
ATOM 2999 O O . GLU A 1 371 ? 34.986 9.487 -32.871 1.00 95.62 371 GLU A O 1
ATOM 3004 N N . VAL A 1 372 ? 33.498 8.076 -31.963 1.00 95.12 372 VAL A N 1
ATOM 3005 C CA . VAL A 1 372 ? 34.408 6.919 -31.969 1.00 95.12 372 VAL A CA 1
ATOM 3006 C C . VAL A 1 372 ? 34.745 6.483 -33.401 1.00 95.12 372 VAL A C 1
ATOM 3008 O O . VAL A 1 372 ? 35.873 6.076 -33.671 1.00 95.12 372 VAL A O 1
ATOM 3011 N N . TYR A 1 373 ? 33.802 6.592 -34.339 1.00 95.62 373 TYR A N 1
ATOM 3012 C CA . TYR A 1 373 ? 34.004 6.228 -35.744 1.00 95.62 373 TYR A CA 1
ATOM 3013 C C . TYR A 1 373 ? 35.067 7.090 -36.431 1.00 95.62 373 TYR A C 1
ATOM 3015 O O . TYR A 1 373 ? 35.852 6.576 -37.230 1.00 95.62 373 TYR A O 1
ATOM 3023 N N . LEU A 1 374 ? 35.102 8.392 -36.140 1.00 96.44 374 LEU A N 1
ATOM 3024 C CA . LEU A 1 374 ? 36.064 9.312 -36.753 1.00 96.44 374 LEU A CA 1
ATOM 3025 C C . LEU A 1 374 ? 37.506 9.039 -36.305 1.00 96.44 374 LEU A C 1
ATOM 3027 O O . LEU A 1 374 ? 38.426 9.227 -37.099 1.00 96.44 374 LEU A O 1
ATOM 3031 N N . GLU A 1 375 ? 37.685 8.537 -35.083 1.00 96.50 375 GLU A N 1
ATOM 3032 C CA . GLU A 1 375 ? 38.994 8.228 -34.490 1.00 96.50 375 GLU A CA 1
ATOM 3033 C C . GLU A 1 375 ? 39.448 6.773 -34.723 1.00 96.50 375 GLU A C 1
ATOM 3035 O O . GLU A 1 375 ? 40.605 6.426 -34.476 1.00 96.50 375 GLU A O 1
ATOM 3040 N N . ALA A 1 376 ? 38.551 5.899 -35.185 1.00 94.88 376 ALA A N 1
ATOM 3041 C CA . ALA A 1 376 ? 38.835 4.484 -35.394 1.00 94.88 376 ALA A CA 1
ATOM 3042 C C . ALA A 1 376 ? 39.667 4.211 -36.661 1.00 94.88 376 ALA A C 1
ATOM 3044 O O . ALA A 1 376 ? 39.620 4.943 -37.654 1.00 94.88 376 ALA A O 1
ATOM 3045 N N . ASP A 1 377 ? 40.387 3.086 -36.659 1.00 96.69 377 ASP A N 1
ATOM 3046 C CA . ASP A 1 377 ? 40.947 2.512 -37.883 1.00 96.69 377 ASP A CA 1
ATOM 3047 C C . ASP A 1 377 ? 39.840 1.908 -38.773 1.00 96.69 377 ASP A C 1
ATOM 3049 O O . ASP A 1 377 ? 38.684 1.775 -38.370 1.00 96.69 377 ASP A O 1
ATOM 3053 N N . GLU A 1 378 ? 40.173 1.530 -40.010 1.00 95.31 378 GLU A N 1
ATOM 3054 C CA . GLU A 1 378 ? 39.177 1.012 -40.965 1.00 95.31 378 GLU A CA 1
ATOM 3055 C C . GLU A 1 378 ? 38.473 -0.263 -40.466 1.00 95.31 378 GLU A C 1
ATOM 3057 O O . GLU A 1 378 ? 37.284 -0.461 -40.711 1.00 95.31 378 GLU A O 1
ATOM 3062 N N . ALA A 1 379 ? 39.174 -1.109 -39.703 1.00 92.94 379 ALA A N 1
ATOM 3063 C CA . ALA A 1 379 ? 38.580 -2.302 -39.105 1.00 92.94 379 ALA A CA 1
ATOM 3064 C C . ALA A 1 379 ? 37.585 -1.959 -37.980 1.00 92.94 379 ALA A C 1
ATOM 3066 O O . ALA A 1 379 ? 36.561 -2.629 -37.832 1.00 92.94 379 ALA A O 1
ATOM 3067 N N . GLY A 1 380 ? 37.876 -0.936 -37.176 1.00 91.31 380 GLY A N 1
ATOM 3068 C CA . GLY A 1 380 ? 36.983 -0.404 -36.153 1.00 91.31 380 GLY A CA 1
ATOM 3069 C C . GLY A 1 380 ? 35.761 0.285 -36.755 1.00 91.31 380 GLY A C 1
ATOM 3070 O O . GLY A 1 380 ? 34.643 0.030 -36.308 1.00 91.31 380 GLY A O 1
ATOM 3071 N N . LYS A 1 381 ? 35.948 1.077 -37.817 1.00 93.88 381 LYS A N 1
ATOM 3072 C CA . LYS A 1 381 ? 34.853 1.710 -38.567 1.00 93.88 381 LYS A CA 1
ATOM 3073 C C . LYS A 1 381 ? 33.847 0.685 -39.071 1.00 93.88 381 LYS A C 1
ATOM 3075 O O . LYS A 1 381 ? 32.658 0.847 -38.814 1.00 93.88 381 LYS A O 1
ATOM 3080 N N . GLU A 1 382 ? 34.312 -0.400 -39.690 1.00 90.50 382 GLU A N 1
ATOM 3081 C CA . GLU A 1 382 ? 33.435 -1.465 -40.196 1.00 90.50 382 GLU A CA 1
ATOM 3082 C C . GLU A 1 382 ? 32.576 -2.092 -39.083 1.00 90.50 382 GLU A C 1
ATOM 3084 O O . GLU A 1 382 ? 31.392 -2.362 -39.275 1.00 90.50 382 GLU A O 1
ATOM 3089 N N . LYS A 1 383 ? 33.134 -2.262 -37.876 1.00 88.94 383 LYS A N 1
ATOM 3090 C CA . LYS A 1 383 ? 32.370 -2.754 -36.716 1.00 88.94 383 LYS A CA 1
ATOM 3091 C C . LYS A 1 383 ? 31.316 -1.750 -36.253 1.00 88.94 383 LYS A C 1
ATOM 3093 O O . LYS A 1 383 ? 30.206 -2.147 -35.912 1.00 88.94 383 LYS A O 1
ATOM 3098 N N . LEU A 1 384 ? 31.647 -0.461 -36.246 1.00 91.50 384 LEU A N 1
ATOM 3099 C CA . LEU A 1 384 ? 30.750 0.608 -35.798 1.00 91.50 384 LEU A CA 1
ATOM 3100 C C . LEU A 1 384 ? 29.601 0.869 -36.778 1.00 91.50 384 LEU A C 1
ATOM 3102 O O . LEU A 1 384 ? 28.525 1.277 -36.341 1.00 91.50 384 LEU A O 1
ATOM 3106 N N . LEU A 1 385 ? 29.773 0.568 -38.073 1.00 91.50 385 LEU A N 1
ATOM 3107 C CA . LEU A 1 385 ? 28.687 0.639 -39.060 1.00 91.50 385 LEU A CA 1
ATOM 3108 C C . LEU A 1 385 ? 27.483 -0.225 -38.662 1.00 91.50 385 LEU A C 1
ATOM 3110 O O . LEU A 1 385 ? 26.353 0.157 -38.957 1.00 91.50 385 LEU A O 1
ATOM 3114 N N . ILE A 1 386 ? 27.698 -1.323 -37.929 1.00 87.62 386 ILE A N 1
ATOM 3115 C CA . ILE A 1 386 ? 26.617 -2.159 -37.387 1.00 87.62 386 ILE A CA 1
ATOM 3116 C C . ILE A 1 386 ? 25.749 -1.367 -36.400 1.00 87.62 386 ILE A C 1
ATOM 3118 O O . ILE A 1 386 ? 24.530 -1.482 -36.434 1.00 87.62 386 ILE A O 1
ATOM 3122 N N . GLY A 1 387 ? 26.343 -0.521 -35.554 1.00 86.12 387 GLY A N 1
ATOM 3123 C CA . GLY A 1 387 ? 25.589 0.339 -34.634 1.00 86.12 387 GLY A CA 1
ATOM 3124 C C . GLY A 1 387 ? 24.779 1.427 -35.349 1.00 86.12 387 GLY A C 1
ATOM 3125 O O . GLY A 1 387 ? 23.760 1.877 -34.831 1.00 86.12 387 GLY A O 1
ATOM 3126 N N . ILE A 1 388 ? 25.196 1.827 -36.556 1.00 91.25 388 ILE A N 1
ATOM 3127 C CA . ILE A 1 388 ? 24.532 2.871 -37.352 1.00 91.25 388 ILE A CA 1
ATOM 3128 C C . ILE A 1 388 ? 23.419 2.290 -38.227 1.00 91.25 388 ILE A C 1
ATOM 3130 O O . ILE A 1 388 ? 22.326 2.847 -38.273 1.00 91.25 388 ILE A O 1
ATOM 3134 N N . TYR A 1 389 ? 23.697 1.195 -38.935 1.00 91.06 389 TYR A N 1
ATOM 3135 C CA . TYR A 1 389 ? 22.815 0.641 -39.967 1.00 91.06 389 TYR A CA 1
ATOM 3136 C C . TYR A 1 389 ? 22.110 -0.655 -39.547 1.00 91.06 389 TYR A C 1
ATOM 3138 O O . TYR A 1 389 ? 21.181 -1.096 -40.226 1.00 91.06 389 TYR A O 1
ATOM 3146 N N . GLY A 1 390 ? 22.498 -1.243 -38.417 1.00 88.81 390 GLY A N 1
ATOM 3147 C CA . GLY A 1 390 ? 22.090 -2.583 -38.011 1.00 88.81 390 GLY A CA 1
ATOM 3148 C C . GLY A 1 390 ? 22.921 -3.671 -38.696 1.00 88.81 390 GLY A C 1
ATOM 3149 O O . GLY A 1 390 ? 23.707 -3.411 -39.608 1.00 88.81 390 GLY A O 1
ATOM 3150 N N . SER A 1 391 ? 22.772 -4.920 -38.249 1.00 83.44 391 SER A N 1
ATOM 3151 C CA . SER A 1 391 ? 23.595 -6.039 -38.737 1.00 83.44 391 SER A CA 1
ATOM 3152 C C . SER A 1 391 ? 23.011 -6.805 -39.929 1.00 83.44 391 SER A C 1
ATOM 3154 O O . SER A 1 391 ? 23.710 -7.648 -40.492 1.00 83.44 391 SER A O 1
ATOM 3156 N N . PHE A 1 392 ? 21.750 -6.548 -40.302 1.00 81.56 392 PHE A N 1
ATOM 3157 C CA . PHE A 1 392 ? 21.037 -7.210 -41.408 1.00 81.56 392 PHE A CA 1
ATOM 3158 C C . PHE A 1 392 ? 21.260 -8.737 -41.465 1.00 81.56 392 PHE A C 1
ATOM 3160 O O . PHE A 1 392 ? 21.526 -9.341 -42.513 1.00 81.56 392 PHE A O 1
ATOM 3167 N N . ARG A 1 393 ? 21.217 -9.394 -40.300 1.00 78.50 393 ARG A N 1
ATOM 3168 C CA . ARG A 1 393 ? 21.656 -10.789 -40.166 1.00 78.50 393 ARG A CA 1
ATOM 3169 C C . ARG A 1 393 ? 20.776 -11.724 -40.986 1.00 78.50 393 ARG A C 1
ATOM 3171 O O . ARG A 1 393 ? 19.581 -11.847 -40.748 1.00 78.50 393 ARG A O 1
ATOM 3178 N N . GLY A 1 394 ? 21.393 -12.436 -41.930 1.00 71.69 394 GLY A N 1
ATOM 3179 C CA . GLY A 1 394 ? 20.709 -13.454 -42.729 1.00 71.69 394 GLY A CA 1
ATOM 3180 C C . GLY A 1 394 ? 19.640 -12.909 -43.682 1.00 71.69 394 GLY A C 1
ATOM 3181 O O . GLY A 1 394 ? 18.746 -13.665 -44.053 1.00 71.69 394 GLY A O 1
ATOM 3182 N N . GLY A 1 395 ? 19.722 -11.633 -44.077 1.00 75.12 395 GLY A N 1
ATOM 3183 C CA . GLY A 1 395 ? 18.749 -11.015 -44.985 1.00 75.12 395 GLY A CA 1
ATOM 3184 C C . GLY A 1 395 ? 17.485 -10.489 -44.296 1.00 75.12 395 GLY A C 1
ATOM 3185 O O . GLY A 1 395 ? 16.450 -10.351 -44.941 1.00 75.12 395 GLY A O 1
ATOM 3186 N N . ASP A 1 396 ? 17.536 -10.260 -42.984 1.00 77.50 396 ASP A N 1
ATOM 3187 C CA . ASP A 1 396 ? 16.388 -9.830 -42.192 1.00 77.50 396 ASP A CA 1
ATOM 3188 C C . ASP A 1 396 ? 16.236 -8.301 -42.151 1.00 77.50 396 ASP A C 1
ATOM 3190 O O . ASP A 1 396 ? 16.910 -7.614 -41.383 1.00 77.50 396 ASP A O 1
ATOM 3194 N N . ASP A 1 397 ? 15.283 -7.777 -42.927 1.00 80.25 397 ASP A N 1
ATOM 3195 C CA . ASP A 1 397 ? 14.958 -6.341 -43.003 1.00 80.25 397 ASP A CA 1
ATOM 3196 C C . ASP A 1 397 ? 14.502 -5.721 -41.667 1.00 80.25 397 ASP A C 1
ATOM 3198 O O . ASP A 1 397 ? 14.415 -4.494 -41.544 1.00 80.25 397 ASP A O 1
ATOM 3202 N N . THR A 1 398 ? 14.166 -6.534 -40.658 1.00 77.44 398 THR A N 1
ATOM 3203 C CA . THR A 1 398 ? 13.809 -6.020 -39.324 1.00 77.44 398 THR A CA 1
ATOM 3204 C C . THR A 1 398 ? 15.020 -5.676 -38.464 1.00 77.44 398 THR A C 1
ATOM 3206 O O . THR A 1 398 ? 14.880 -4.882 -37.544 1.00 77.44 398 THR A O 1
ATOM 3209 N N . ASP A 1 399 ? 16.206 -6.186 -38.806 1.00 82.75 399 ASP A N 1
ATOM 3210 C CA . ASP A 1 399 ? 17.475 -5.951 -38.100 1.00 82.75 399 ASP A CA 1
ATOM 3211 C C . ASP A 1 399 ? 18.177 -4.663 -38.582 1.00 82.75 399 ASP A C 1
ATOM 3213 O O . ASP A 1 399 ? 19.335 -4.423 -38.258 1.00 82.75 399 ASP A O 1
ATOM 3217 N N . ILE A 1 400 ? 17.490 -3.844 -39.391 1.00 89.12 400 ILE A N 1
ATOM 3218 C CA . ILE A 1 400 ? 17.987 -2.569 -39.928 1.00 89.12 400 ILE A CA 1
ATOM 3219 C C . ILE A 1 400 ? 17.634 -1.434 -38.968 1.00 89.12 400 ILE A C 1
ATOM 3221 O O . ILE A 1 400 ? 16.469 -1.286 -38.584 1.00 89.12 400 ILE A O 1
ATOM 3225 N N . HIS A 1 401 ? 18.615 -0.596 -38.640 1.00 91.56 401 HIS A N 1
ATOM 3226 C CA . HIS A 1 401 ? 18.381 0.648 -37.907 1.00 91.56 401 HIS A CA 1
ATOM 3227 C C . HIS A 1 401 ? 17.832 1.692 -38.880 1.00 91.56 401 HIS A C 1
ATOM 3229 O O . HIS A 1 401 ? 18.400 1.951 -39.941 1.00 91.56 401 HIS 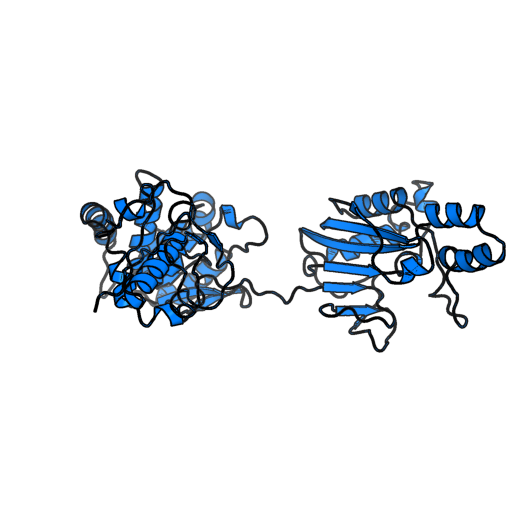A O 1
ATOM 3235 N N . ARG A 1 402 ? 16.685 2.282 -38.549 1.00 88.31 402 ARG A N 1
ATOM 3236 C CA . ARG A 1 402 ? 15.964 3.208 -39.441 1.00 88.31 402 ARG A CA 1
ATOM 3237 C C . ARG A 1 402 ? 16.261 4.671 -39.142 1.00 88.31 402 ARG A C 1
ATOM 3239 O O . ARG A 1 402 ? 15.905 5.544 -39.931 1.00 88.31 402 ARG A O 1
ATOM 3246 N N . TRP A 1 403 ? 16.879 4.929 -37.997 1.00 89.75 403 TRP A N 1
ATOM 3247 C CA . TRP A 1 403 ? 17.300 6.237 -37.521 1.00 89.75 403 TRP A CA 1
ATOM 3248 C C . TRP A 1 403 ? 18.332 6.062 -36.405 1.00 89.75 403 TRP A C 1
ATOM 3250 O O . TRP A 1 403 ? 18.464 4.973 -35.855 1.00 89.75 403 TRP A O 1
ATOM 3260 N N . GLY A 1 404 ? 19.048 7.134 -36.067 1.00 89.94 404 GLY A N 1
ATOM 3261 C CA . GLY A 1 404 ? 19.963 7.142 -34.927 1.00 89.94 404 GLY A CA 1
ATOM 3262 C C . GLY A 1 404 ? 19.463 8.061 -33.821 1.00 89.94 404 GLY A C 1
ATOM 3263 O O . GLY A 1 404 ? 18.961 9.159 -34.089 1.00 89.94 404 GLY A O 1
ATOM 3264 N N . ALA A 1 405 ? 19.593 7.617 -32.576 1.00 91.81 405 ALA A N 1
ATOM 3265 C CA . ALA A 1 405 ? 19.215 8.384 -31.400 1.00 91.81 405 ALA A CA 1
ATOM 3266 C C . ALA A 1 405 ? 20.388 9.188 -30.849 1.00 91.81 405 ALA A C 1
ATOM 3268 O O . ALA A 1 405 ? 21.540 8.808 -30.991 1.00 91.81 405 ALA A O 1
ATOM 3269 N N . ASN A 1 406 ? 20.072 10.304 -30.210 1.00 93.94 406 ASN A N 1
ATOM 3270 C CA . ASN A 1 406 ? 20.958 10.996 -29.286 1.00 93.94 406 ASN A CA 1
ATOM 3271 C C . ASN A 1 406 ? 20.097 11.555 -28.148 1.00 93.94 406 ASN A C 1
ATOM 3273 O O . ASN A 1 406 ? 18.861 11.535 -28.243 1.00 93.94 406 ASN A O 1
ATOM 3277 N N . GLU A 1 407 ? 20.728 12.040 -27.081 1.00 95.31 407 GLU A N 1
ATOM 3278 C CA . GLU A 1 407 ? 20.008 12.473 -25.878 1.00 95.31 407 GLU A CA 1
ATOM 3279 C C . GLU A 1 407 ? 18.961 13.553 -26.193 1.00 95.31 407 GLU A C 1
ATOM 3281 O O . GLU A 1 407 ? 17.787 13.390 -25.867 1.00 95.31 407 GLU A O 1
ATOM 3286 N N . ALA A 1 408 ? 19.340 14.602 -26.932 1.00 91.81 408 ALA A N 1
ATOM 3287 C CA . ALA A 1 408 ? 18.442 15.711 -27.264 1.00 91.81 408 ALA A CA 1
ATOM 3288 C C . ALA A 1 408 ? 17.214 15.275 -28.084 1.00 91.81 408 ALA A C 1
ATOM 3290 O O . ALA A 1 408 ? 16.092 15.722 -27.836 1.00 91.81 408 ALA A O 1
ATOM 3291 N N . ARG A 1 409 ? 17.405 14.391 -29.071 1.00 89.62 409 ARG A N 1
ATOM 3292 C CA . ARG A 1 409 ? 16.314 13.884 -29.914 1.00 89.62 409 ARG A CA 1
ATOM 3293 C C . ARG A 1 409 ? 15.374 12.986 -29.117 1.00 89.62 409 ARG A C 1
ATOM 3295 O O . ARG A 1 409 ? 14.160 13.075 -29.299 1.00 89.62 409 ARG A O 1
ATOM 3302 N N . LEU A 1 410 ? 15.919 12.120 -28.261 1.00 92.44 410 LEU A N 1
ATOM 3303 C CA . LEU A 1 410 ? 15.118 11.197 -27.460 1.00 92.44 410 LEU A CA 1
ATOM 3304 C C . LEU A 1 410 ? 14.336 11.932 -26.366 1.00 92.44 410 LEU A C 1
ATOM 3306 O O . LEU A 1 410 ? 13.147 11.662 -26.203 1.00 92.44 410 LEU A O 1
ATOM 3310 N N . ASP A 1 411 ? 14.956 12.914 -25.706 1.00 94.00 411 ASP A N 1
ATOM 3311 C CA . ASP A 1 411 ? 14.302 13.798 -24.735 1.00 94.00 411 ASP A CA 1
ATOM 3312 C C . ASP A 1 411 ? 13.093 14.509 -25.354 1.00 94.00 411 ASP A C 1
ATOM 3314 O O . ASP A 1 411 ? 11.972 14.385 -24.858 1.00 94.00 411 ASP A O 1
ATOM 3318 N N . TYR A 1 412 ? 13.280 15.141 -26.519 1.00 89.81 412 TYR A N 1
ATOM 3319 C CA . TYR A 1 412 ? 12.193 15.801 -27.244 1.00 89.81 412 TYR A CA 1
ATOM 3320 C C . TYR A 1 412 ? 11.000 14.863 -27.491 1.00 89.81 412 TYR A C 1
ATOM 3322 O O . TYR A 1 412 ? 9.849 15.236 -27.247 1.00 89.81 412 TYR A O 1
ATOM 3330 N N . MET A 1 413 ? 11.257 13.637 -27.960 1.00 90.12 413 MET A N 1
ATOM 3331 C CA . MET A 1 413 ? 10.197 12.666 -28.247 1.00 90.12 413 MET A CA 1
ATOM 3332 C C . MET A 1 413 ? 9.477 12.196 -26.978 1.00 90.12 413 MET A C 1
ATOM 3334 O O . MET A 1 413 ? 8.250 12.081 -26.989 1.00 90.12 413 MET A O 1
ATOM 3338 N N . LEU A 1 414 ? 10.212 11.963 -25.888 1.00 94.31 414 LEU A N 1
ATOM 3339 C CA . LEU A 1 414 ? 9.652 11.567 -24.594 1.00 94.31 414 LEU A CA 1
ATOM 3340 C C . LEU A 1 414 ? 8.771 12.673 -23.999 1.00 94.31 414 LEU A C 1
ATOM 3342 O O . LEU A 1 414 ? 7.627 12.402 -23.625 1.00 94.31 414 LEU A O 1
ATOM 3346 N N . VAL A 1 415 ? 9.241 13.926 -24.004 1.00 90.75 415 VAL A N 1
ATOM 3347 C CA . VAL A 1 415 ? 8.458 15.091 -23.555 1.00 90.75 415 VAL A CA 1
ATOM 3348 C C . VAL A 1 415 ? 7.176 15.231 -24.378 1.00 90.75 415 VAL A C 1
ATOM 3350 O O . VAL A 1 415 ? 6.093 15.421 -23.824 1.00 90.75 415 VAL A O 1
ATOM 3353 N N . LYS A 1 416 ? 7.260 15.091 -25.708 1.00 88.62 416 LYS A N 1
ATOM 3354 C CA . LYS A 1 416 ? 6.088 15.156 -26.600 1.00 88.62 416 LYS A CA 1
ATOM 3355 C C . LYS A 1 416 ? 5.094 14.015 -26.393 1.00 88.62 416 LYS A C 1
ATOM 3357 O O . LYS A 1 416 ? 3.900 14.200 -26.634 1.00 88.62 416 LYS A O 1
ATOM 3362 N N . ALA A 1 417 ? 5.562 12.850 -25.955 1.00 92.06 417 ALA A N 1
ATOM 3363 C CA . ALA A 1 417 ? 4.703 11.726 -25.601 1.00 92.06 417 ALA A CA 1
ATOM 3364 C C . ALA A 1 417 ? 4.055 11.865 -24.209 1.00 92.06 417 ALA A C 1
ATOM 3366 O O . ALA A 1 417 ? 3.112 11.133 -23.922 1.00 92.06 417 ALA A O 1
ATOM 3367 N N . GLY A 1 418 ? 4.498 12.829 -23.392 1.00 91.94 418 GLY A N 1
ATOM 3368 C CA . GLY A 1 418 ? 3.927 13.147 -22.080 1.00 91.94 418 GLY A CA 1
ATOM 3369 C C . GLY A 1 418 ? 4.781 12.716 -20.887 1.00 91.94 418 GLY A C 1
ATOM 3370 O O . GLY A 1 418 ? 4.398 12.995 -19.752 1.00 91.94 418 GLY A O 1
ATOM 3371 N N . PHE A 1 419 ? 5.929 12.075 -21.123 1.00 95.88 419 PHE A N 1
ATOM 3372 C CA . PHE A 1 419 ? 6.826 11.633 -20.058 1.00 95.88 419 PHE A CA 1
ATOM 3373 C C . PHE A 1 419 ? 7.520 12.808 -19.355 1.00 95.88 419 PHE A C 1
ATOM 3375 O O . PHE A 1 419 ? 7.753 13.872 -19.933 1.00 95.88 419 PHE A O 1
ATOM 3382 N N . LYS A 1 420 ? 7.866 12.594 -18.085 1.00 84.94 420 LYS A N 1
ATOM 3383 C CA . LYS A 1 420 ? 8.524 13.548 -17.185 1.00 84.94 420 LYS A CA 1
ATOM 3384 C C . LYS A 1 420 ? 9.705 12.889 -16.477 1.00 84.94 420 LYS A C 1
ATOM 3386 O O . LYS A 1 420 ? 9.884 11.678 -16.552 1.00 84.94 420 LYS A O 1
ATOM 3391 N N . TYR A 1 421 ? 10.488 13.695 -15.757 1.00 92.62 421 TYR A N 1
ATOM 3392 C CA . TYR A 1 421 ? 11.643 13.230 -14.976 1.00 92.62 421 TYR A CA 1
ATOM 3393 C C . TYR A 1 421 ? 12.638 12.408 -15.811 1.00 92.62 421 TYR A C 1
ATOM 3395 O O . TYR A 1 421 ? 13.134 11.379 -15.366 1.00 92.62 421 TYR A O 1
ATOM 3403 N N . ILE A 1 422 ? 12.899 12.870 -17.035 1.00 94.62 422 ILE A N 1
ATOM 3404 C CA . ILE A 1 422 ? 13.773 12.196 -17.993 1.00 94.62 422 ILE A CA 1
ATOM 3405 C C . ILE A 1 422 ? 15.216 12.291 -17.494 1.00 94.62 422 ILE A C 1
ATOM 3407 O O . ILE A 1 422 ? 15.721 13.382 -17.222 1.00 94.62 422 ILE A O 1
ATOM 3411 N N . LYS A 1 423 ? 15.872 11.140 -17.360 1.00 95.31 423 LYS A N 1
ATOM 3412 C CA . LYS A 1 423 ? 17.253 11.034 -16.897 1.00 95.31 423 LYS A CA 1
ATOM 3413 C C . LYS A 1 423 ? 18.039 10.105 -17.808 1.00 95.31 423 LYS A C 1
ATOM 3415 O O . LYS A 1 423 ? 17.708 8.928 -17.929 1.00 95.31 423 LYS A O 1
ATOM 3420 N N . PHE A 1 424 ? 19.115 10.626 -18.386 1.00 95.81 424 PHE A N 1
ATOM 3421 C CA . PHE A 1 424 ? 20.096 9.822 -19.104 1.00 95.81 424 PHE A CA 1
ATOM 3422 C C . PHE A 1 424 ? 21.121 9.249 -18.122 1.00 95.81 424 PHE A C 1
ATOM 3424 O O . PHE A 1 424 ? 21.580 9.935 -17.202 1.00 95.81 424 PHE A O 1
ATOM 3431 N N . THR A 1 425 ? 21.427 7.967 -18.275 1.00 92.31 425 THR A N 1
ATOM 3432 C CA . THR A 1 425 ? 22.339 7.210 -17.410 1.00 92.31 425 THR A CA 1
ATOM 3433 C C . THR A 1 425 ? 23.255 6.322 -18.250 1.00 92.31 425 THR A C 1
ATOM 3435 O O . THR A 1 425 ? 23.132 6.250 -19.474 1.00 92.31 425 THR A O 1
ATOM 3438 N N . GLU A 1 426 ? 24.221 5.666 -17.607 1.00 91.19 426 GLU A N 1
ATOM 3439 C CA . GLU A 1 426 ? 25.073 4.700 -18.298 1.00 91.19 426 GLU A CA 1
ATOM 3440 C C . GLU A 1 426 ? 24.272 3.470 -18.749 1.00 91.19 426 GLU A C 1
ATOM 3442 O O . GLU A 1 426 ? 23.477 2.921 -17.982 1.00 91.19 426 GLU A O 1
ATOM 3447 N N . ALA A 1 427 ? 24.534 3.023 -19.980 1.00 91.00 427 ALA A N 1
ATO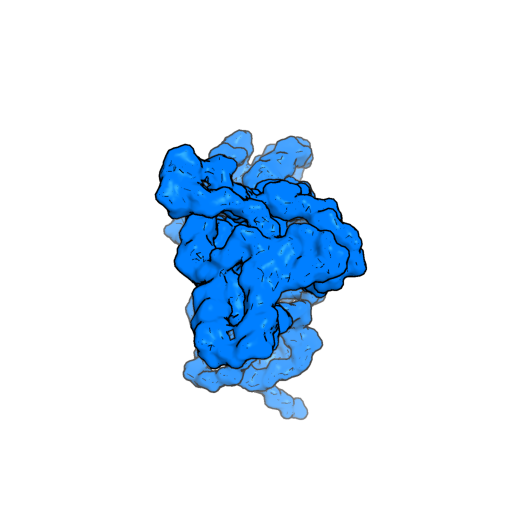M 3448 C CA . ALA A 1 427 ? 24.010 1.788 -20.558 1.00 91.00 427 ALA A CA 1
ATOM 3449 C C . ALA A 1 427 ? 24.347 0.563 -19.691 1.00 91.00 427 ALA A C 1
ATOM 3451 O O . ALA A 1 427 ? 25.443 0.472 -19.135 1.00 91.00 427 ALA A O 1
ATOM 3452 N N . GLN A 1 428 ? 23.416 -0.379 -19.557 1.00 89.81 428 GLN A N 1
ATOM 3453 C CA . GLN A 1 428 ? 23.556 -1.555 -18.687 1.00 89.81 428 GLN A CA 1
ATOM 3454 C C . GLN A 1 428 ? 23.476 -2.883 -19.444 1.00 89.81 428 GLN A C 1
ATOM 3456 O O . GLN A 1 428 ? 23.886 -3.909 -18.902 1.00 89.81 428 GLN A O 1
ATOM 3461 N N . ASP A 1 429 ? 22.966 -2.878 -20.670 1.00 88.06 429 ASP A N 1
ATOM 3462 C CA . ASP A 1 429 ? 22.846 -4.053 -21.517 1.00 88.06 429 ASP A CA 1
ATOM 3463 C C . ASP A 1 429 ? 24.183 -4.432 -22.171 1.00 88.06 429 ASP A C 1
ATOM 3465 O O . ASP A 1 429 ? 25.092 -3.613 -22.322 1.00 88.06 429 ASP A O 1
ATOM 3469 N N . TYR A 1 430 ? 24.307 -5.697 -22.577 1.00 81.50 430 TYR A N 1
ATOM 3470 C CA . TYR A 1 430 ? 25.542 -6.258 -23.124 1.00 81.50 430 TYR A CA 1
ATOM 3471 C C . TYR A 1 430 ? 25.996 -5.591 -24.434 1.00 81.50 430 TYR A C 1
ATOM 3473 O O . TYR A 1 430 ? 27.176 -5.664 -24.778 1.00 81.50 430 TYR A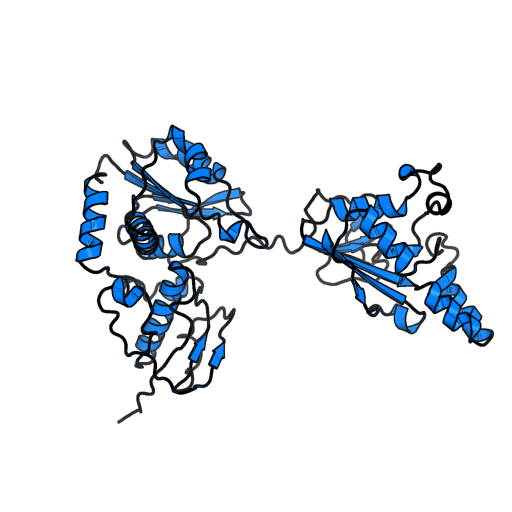 O 1
ATOM 3481 N N . HIS A 1 431 ? 25.103 -4.933 -25.185 1.00 81.06 431 HIS A N 1
ATOM 3482 C CA . HIS A 1 431 ? 25.482 -4.237 -26.420 1.00 81.06 431 HIS A CA 1
ATOM 3483 C C . HIS A 1 431 ? 26.478 -3.087 -26.186 1.00 81.06 431 HIS A C 1
ATOM 3485 O O . HIS A 1 431 ? 27.233 -2.750 -27.105 1.00 81.06 431 HIS A O 1
ATOM 3491 N N . ARG A 1 432 ? 26.569 -2.552 -24.955 1.00 83.06 432 ARG A N 1
ATOM 3492 C CA . ARG A 1 432 ? 27.559 -1.527 -24.572 1.00 83.06 432 ARG A CA 1
ATOM 3493 C C . ARG A 1 432 ? 29.011 -1.959 -24.797 1.00 83.06 432 ARG A C 1
ATOM 3495 O O . ARG A 1 432 ? 29.883 -1.105 -24.928 1.00 83.06 432 ARG A O 1
ATOM 3502 N N . ASP A 1 433 ? 29.267 -3.267 -24.843 1.00 83.00 433 ASP A N 1
ATOM 3503 C CA . ASP A 1 433 ? 30.600 -3.829 -25.078 1.00 83.00 433 ASP A CA 1
ATOM 3504 C C . ASP A 1 433 ? 31.013 -3.758 -26.560 1.00 83.00 433 ASP A C 1
ATOM 3506 O O . ASP A 1 433 ? 32.185 -3.947 -26.894 1.00 83.00 433 ASP A O 1
ATOM 3510 N N . PHE A 1 434 ? 30.060 -3.489 -27.461 1.00 81.19 434 PHE A N 1
ATOM 3511 C CA . PHE A 1 434 ? 30.249 -3.546 -28.914 1.00 81.19 434 PHE A CA 1
ATOM 3512 C C . PHE A 1 434 ? 30.059 -2.193 -29.602 1.00 81.19 434 PHE A C 1
ATOM 3514 O O . PHE A 1 434 ? 30.727 -1.928 -30.603 1.00 81.19 434 PHE A O 1
ATOM 3521 N N . CYS A 1 435 ? 29.181 -1.330 -29.086 1.00 86.31 435 CYS A N 1
ATOM 3522 C CA . CYS A 1 435 ? 29.034 0.042 -29.566 1.00 86.31 435 CYS A CA 1
ATOM 3523 C C . CYS A 1 435 ? 28.652 1.008 -28.434 1.00 86.31 435 CYS A C 1
ATOM 3525 O O . CYS A 1 435 ? 27.994 0.602 -27.472 1.00 86.31 435 CYS A O 1
ATOM 3527 N N . PRO A 1 436 ? 29.002 2.303 -28.551 1.00 93.69 436 PRO A N 1
ATOM 3528 C CA . PRO A 1 436 ? 28.473 3.329 -27.661 1.00 93.69 436 PRO A CA 1
ATOM 3529 C C . PRO A 1 436 ? 26.939 3.320 -27.632 1.00 93.69 436 PRO A C 1
ATOM 3531 O O . PRO A 1 436 ? 26.283 3.357 -28.674 1.00 93.69 436 PRO A O 1
ATOM 3534 N N . CYS A 1 437 ? 26.377 3.273 -26.427 1.00 95.12 437 CYS A N 1
ATOM 3535 C CA . CYS A 1 437 ? 24.937 3.224 -26.190 1.00 95.12 437 CYS A CA 1
ATOM 3536 C C . CYS A 1 437 ? 24.521 4.321 -25.209 1.00 95.12 437 CYS A C 1
ATOM 3538 O O . CYS A 1 437 ? 25.307 4.738 -24.351 1.00 95.12 437 CYS A O 1
ATOM 3540 N N . LEU A 1 438 ? 23.269 4.755 -25.323 1.00 95.56 438 LEU A N 1
ATOM 3541 C CA . LEU A 1 438 ? 22.610 5.622 -24.355 1.00 95.56 438 LEU A CA 1
ATOM 3542 C C . LEU A 1 438 ? 21.504 4.846 -23.652 1.00 95.56 438 LEU A C 1
ATOM 3544 O O . LEU A 1 438 ? 20.865 3.977 -24.247 1.00 95.56 438 LEU A O 1
ATOM 3548 N N . ARG A 1 439 ? 21.265 5.198 -22.392 1.00 97.44 439 ARG A N 1
ATOM 3549 C CA . ARG A 1 439 ? 20.147 4.712 -21.591 1.00 97.44 439 ARG A CA 1
ATOM 3550 C C . ARG A 1 439 ? 19.369 5.903 -21.067 1.00 97.44 439 ARG A C 1
ATOM 3552 O O . ARG A 1 439 ? 19.962 6.868 -20.586 1.00 97.44 439 ARG A O 1
ATOM 3559 N N . VAL A 1 440 ? 18.047 5.823 -21.144 1.00 97.50 440 VAL A N 1
ATOM 3560 C CA . VAL A 1 440 ? 17.143 6.837 -20.607 1.00 97.50 440 VAL A CA 1
ATOM 3561 C C . VAL A 1 440 ? 16.081 6.196 -19.726 1.00 97.50 440 VAL A C 1
ATOM 3563 O O . VAL A 1 440 ? 15.532 5.145 -20.056 1.00 97.50 440 VAL A O 1
ATOM 3566 N N . GLU A 1 441 ? 15.793 6.855 -18.611 1.00 97.00 441 GLU A N 1
ATOM 3567 C CA . GLU A 1 441 ? 14.713 6.518 -17.688 1.00 97.00 441 GLU A CA 1
ATOM 3568 C C . GLU A 1 441 ? 13.742 7.700 -17.621 1.00 97.00 441 GLU A C 1
ATOM 3570 O O . GLU A 1 441 ? 14.171 8.853 -17.543 1.00 97.00 441 GLU A O 1
ATOM 3575 N N . ALA A 1 442 ? 12.441 7.431 -17.697 1.00 92.62 442 ALA A N 1
ATOM 3576 C CA . ALA A 1 442 ? 11.402 8.454 -17.706 1.00 92.62 442 ALA A CA 1
ATOM 3577 C C . ALA A 1 442 ? 10.120 7.960 -17.021 1.00 92.62 442 ALA A C 1
ATOM 3579 O O . ALA A 1 442 ? 9.824 6.769 -17.005 1.00 92.62 442 ALA A O 1
ATOM 3580 N N . ILE A 1 443 ? 9.331 8.886 -16.479 1.00 88.88 443 ILE A N 1
ATOM 3581 C CA . ILE A 1 443 ? 8.132 8.592 -15.686 1.00 88.88 443 ILE A CA 1
ATOM 3582 C C . ILE A 1 443 ? 6.878 9.115 -16.387 1.00 88.88 443 ILE A C 1
ATOM 3584 O O . ILE A 1 443 ? 6.906 10.192 -16.987 1.00 88.88 443 ILE A O 1
ATOM 3588 N N . LYS A 1 444 ? 5.778 8.362 -16.299 1.00 90.31 444 LYS A N 1
ATOM 3589 C CA . LYS A 1 444 ? 4.452 8.792 -16.765 1.00 90.31 444 LYS A CA 1
ATOM 3590 C C . LYS A 1 444 ? 3.859 9.947 -15.953 1.00 90.31 444 LYS A C 1
ATOM 3592 O O . LYS A 1 444 ? 3.766 9.797 -14.710 1.00 90.31 444 LYS A O 1
#